Protein AF-A0A7R9KFN2-F1 (afdb_monomer)

Radius of gyration: 35.39 Å; Cα contacts (8 Å, |Δi|>4): 973; chains: 1; bounding box: 80×62×93 Å

Solvent-accessible surface area (backbone atoms only — not comparable to full-atom values): 30933 Å² total; per-residue (Å²): 127,65,51,55,56,97,57,68,88,47,55,75,53,34,50,49,52,53,50,62,34,77,76,45,84,96,72,64,75,67,65,65,87,69,32,46,71,43,54,41,50,51,68,75,54,70,58,98,70,76,54,81,40,29,18,68,81,36,67,52,77,50,79,43,67,68,37,43,29,46,37,42,45,25,64,66,35,55,61,54,30,58,68,52,58,59,82,85,40,66,81,56,63,40,54,55,55,50,58,77,39,63,83,43,91,67,62,83,76,63,94,62,66,61,53,83,56,74,55,42,82,60,74,65,46,69,27,30,51,46,97,87,71,48,78,38,79,62,59,91,82,76,70,68,56,72,41,81,44,90,74,72,84,65,60,72,64,72,67,50,90,67,67,71,80,43,75,53,78,46,61,23,34,31,25,47,60,89,83,43,39,37,30,38,32,36,39,34,42,41,32,40,95,56,33,39,42,35,43,35,38,35,39,34,38,39,68,86,45,37,39,37,39,34,37,30,36,38,40,36,45,70,93,59,49,46,35,44,35,42,38,36,38,25,50,46,45,47,84,78,63,83,68,62,71,74,40,79,74,35,72,76,64,33,59,78,72,45,50,77,76,46,77,49,35,28,37,32,47,50,88,81,58,92,44,81,39,44,47,57,32,48,50,49,50,48,65,34,77,76,45,87,92,71,66,75,64,63,63,87,67,30,48,71,60,53,39,50,48,65,74,56,66,56,100,69,76,54,83,43,63,32,77,85,36,68,51,77,49,79,43,96,90,34,38,34,42,37,43,45,25,62,66,35,54,58,59,28,50,74,50,50,56,80,79,45,67,79,71,57,36,60,58,54,52,58,74,37,64,82,40,89,68,58,82,77,56,95,65,66,55,37,84,61,67,59,44,82,61,74,64,48,58,31,41,54,58,92,93,46,88,50,78,56,94,81,71,83,87,66,65,69,42,80,44,90,73,72,85,63,61,76,64,72,69,50,90,68,67,71,78,44,74,53,79,46,61,22,35,33,25,46,62,88,84,44,39,39,30,38,33,36,39,34,43,40,32,40,95,56,33,39,41,35,43,36,39,34,42,35,37,39,67,89,46,36,39,40,38,33,38,28,36,37,42,36,46,72,92,58,46,45,35,42,36,42,38,38,38,24,49,46,46,47,84,76,61,84,67,62,70,73,41,77,73,36,71,75,64,33,59,79,71,46,49,76,76,45,79,49,36,26,35,34,70,54,83,77,128

pLDDT: mean 79.41, std 16.85, range [36.31, 97.88]

Sequence (539 aa):
SHILQSKCVSPFICDKTKDTVNGLSSEAAVDLDRVCMCCRYEYLLSMPHMPDMTYANNWLIVDHKTGFSLRFNCLDALRVVSKELPRHLKVDAANDWMKSRADSQYTRFTAKPFDWTFTTDYKGSVVSVADDGTHVAIDGSAGVEFAPTDQRIDIERLKRKDEILYYDDVDLFEDELADHGVAKCSVKIRVMKQSFFILMRFFLRIDNVLVRMNDTRLYHEVGTDFILREYTNREAFVKDLHIPAPVLIDPVQLANHLPLQQTICHKLSFKSSKCVSPFICDKTKDTVNGLSSEAAVDLDRVCMCCRYEYLLSMPHMPDMTYANNWLIVDHKTGFSLRFNCLDALRVVSKELPRHLKVDAADDWMKSRADSQYTRFTAKPFDWTFTTDYKGSAVSVADGTDVATDGSAGVEFAPTDERINIERLKRKDDILFYDDVDLFEDELADHGVAKCSVKIRVMKQSFFILMRFFLRIDNVLVRMNDTRLYHEVGTDFILREYTNREAFVKDLHIPAPVLIDPVQLANHLPLQQTICHKLSFKSV

Organism: NCBI:txid1979941

Structure (mmCIF, N/CA/C/O backbone):
data_AF-A0A7R9KFN2-F1
#
_entry.id   AF-A0A7R9KFN2-F1
#
loop_
_atom_site.group_PDB
_atom_site.id
_atom_site.type_symbol
_atom_site.label_atom_id
_atom_site.label_alt_id
_atom_site.label_comp_id
_atom_site.label_asym_id
_atom_site.label_entity_id
_atom_site.label_seq_id
_atom_site.pdbx_PDB_ins_code
_atom_site.Cartn_x
_atom_site.Cartn_y
_atom_site.Cartn_z
_atom_site.occupancy
_atom_site.B_iso_or_equiv
_atom_site.auth_seq_id
_atom_site.auth_comp_id
_atom_site.auth_asym_id
_atom_site.auth_atom_id
_atom_site.pdbx_PDB_model_num
ATOM 1 N N . SER A 1 1 ? 6.508 21.137 -27.624 1.00 49.97 1 SER A N 1
ATOM 2 C CA . SER A 1 1 ? 7.289 20.103 -28.330 1.00 49.97 1 SER A CA 1
ATOM 3 C C . SER A 1 1 ? 7.790 19.112 -27.299 1.00 49.97 1 SER A C 1
ATOM 5 O O . SER A 1 1 ? 8.438 19.560 -26.362 1.00 49.97 1 SER A O 1
ATOM 7 N N . HIS A 1 2 ? 7.459 17.823 -27.424 1.00 65.19 2 HIS A N 1
ATOM 8 C CA . HIS A 1 2 ? 8.008 16.755 -26.565 1.00 65.19 2 HIS A CA 1
ATOM 9 C C . HIS A 1 2 ? 9.423 16.334 -26.992 1.00 65.19 2 HIS A C 1
ATOM 11 O O . HIS A 1 2 ? 10.168 15.775 -26.191 1.00 65.19 2 HIS A O 1
ATOM 17 N N . ILE A 1 3 ? 9.795 16.649 -28.236 1.00 81.38 3 ILE A N 1
ATOM 18 C CA . ILE A 1 3 ? 11.121 16.413 -28.800 1.00 81.38 3 ILE A CA 1
ATOM 19 C C . ILE A 1 3 ? 12.060 17.538 -28.351 1.00 81.38 3 ILE A C 1
ATOM 21 O O . ILE A 1 3 ? 11.700 18.724 -28.407 1.00 81.38 3 ILE A O 1
ATOM 25 N N . LEU A 1 4 ? 13.249 17.144 -27.895 1.00 82.12 4 LEU A N 1
ATOM 26 C CA . LEU A 1 4 ? 14.348 18.009 -27.493 1.00 82.12 4 LEU A CA 1
ATOM 27 C C . LEU A 1 4 ? 14.722 18.933 -28.652 1.00 82.12 4 LEU A C 1
ATOM 29 O O . LEU A 1 4 ? 14.902 18.497 -29.786 1.00 82.12 4 LEU A O 1
ATOM 33 N N . GLN A 1 5 ? 14.839 20.225 -28.369 1.00 78.00 5 GLN A N 1
ATOM 34 C CA . GLN A 1 5 ? 15.253 21.181 -29.388 1.00 78.00 5 GLN A CA 1
ATOM 35 C C . GLN A 1 5 ? 16.730 20.978 -29.727 1.00 78.00 5 GLN A C 1
ATOM 37 O O . GLN A 1 5 ? 17.546 20.784 -28.833 1.00 78.00 5 GLN A O 1
ATOM 42 N N . SER A 1 6 ? 17.074 21.093 -31.010 1.00 73.19 6 SER A N 1
ATOM 43 C CA . SER A 1 6 ? 18.447 20.952 -31.513 1.00 73.19 6 SER A CA 1
ATOM 44 C C . SER A 1 6 ? 19.359 22.142 -31.193 1.00 73.19 6 SER A C 1
ATOM 46 O O . SER A 1 6 ? 20.541 22.123 -31.527 1.00 73.19 6 SER A O 1
ATOM 48 N N . LYS A 1 7 ? 18.814 23.208 -30.594 1.00 79.25 7 LYS A N 1
ATOM 49 C CA . LYS A 1 7 ? 19.544 24.424 -30.229 1.00 79.25 7 LYS A CA 1
ATOM 50 C C . LYS A 1 7 ? 19.158 24.878 -28.829 1.00 79.25 7 LYS A C 1
ATOM 52 O O . LYS A 1 7 ? 18.022 24.703 -28.389 1.00 79.25 7 LYS A O 1
ATOM 57 N N . CYS A 1 8 ? 20.108 25.523 -28.157 1.00 78.94 8 CYS A N 1
ATOM 58 C CA . CYS A 1 8 ? 19.875 26.162 -26.872 1.00 78.94 8 CYS A CA 1
ATOM 59 C C . CYS A 1 8 ? 18.814 27.269 -26.985 1.00 78.94 8 CYS A C 1
ATOM 61 O O . CYS A 1 8 ? 18.911 28.155 -27.833 1.00 78.94 8 CYS A O 1
ATOM 63 N N . VAL A 1 9 ? 17.821 27.229 -26.094 1.00 80.00 9 VAL A N 1
ATOM 64 C CA . VAL A 1 9 ? 16.703 28.194 -26.055 1.00 80.00 9 VAL A CA 1
ATOM 65 C C . VAL A 1 9 ? 17.076 29.464 -25.292 1.00 80.00 9 VAL A C 1
ATOM 67 O O . VAL A 1 9 ? 16.511 30.529 -25.521 1.00 80.00 9 VAL A O 1
ATOM 70 N N . SER A 1 10 ? 18.052 29.364 -24.389 1.00 80.62 10 SER A N 1
ATOM 71 C CA . SER A 1 10 ? 18.522 30.463 -23.545 1.00 80.62 10 SER A CA 1
ATOM 72 C C . SER A 1 10 ? 20.058 30.545 -23.518 1.00 80.62 10 SER A C 1
ATOM 74 O O . SER A 1 10 ? 20.652 30.371 -22.450 1.00 80.62 10 SER A O 1
ATOM 76 N N . PRO A 1 11 ? 20.723 30.835 -24.661 1.00 77.81 11 PRO A N 1
ATOM 77 C CA . PRO A 1 11 ? 22.186 30.792 -24.769 1.00 77.81 11 PRO A CA 1
ATOM 78 C C . PRO A 1 11 ? 22.877 31.660 -23.718 1.00 77.81 11 PRO A C 1
ATOM 80 O O . PRO A 1 11 ? 23.725 31.184 -22.984 1.00 77.81 11 PRO A O 1
ATOM 83 N N . PHE A 1 12 ? 22.405 32.893 -23.518 1.00 74.38 12 PHE A N 1
ATOM 84 C CA . PHE A 1 12 ? 22.990 33.818 -22.544 1.00 74.38 12 PHE A CA 1
ATOM 85 C C . PHE A 1 12 ? 22.954 33.315 -21.093 1.00 74.38 12 PHE A C 1
ATOM 87 O O . PHE A 1 12 ? 23.868 33.601 -20.326 1.00 74.38 12 PHE A O 1
ATOM 94 N N . ILE A 1 13 ? 21.897 32.596 -20.701 1.00 76.19 13 ILE A N 1
ATOM 95 C CA . ILE A 1 13 ? 21.780 32.030 -19.350 1.00 76.19 13 ILE A CA 1
ATOM 96 C C . ILE A 1 13 ? 22.647 30.776 -19.267 1.00 76.19 13 ILE A C 1
ATOM 98 O O . ILE A 1 13 ? 23.464 30.659 -18.361 1.00 76.19 13 ILE A O 1
ATOM 102 N N . CYS A 1 14 ? 22.522 29.879 -20.247 1.00 78.19 14 CYS A N 1
ATOM 103 C CA . CYS A 1 14 ? 23.251 28.616 -20.267 1.00 78.19 14 CYS A CA 1
ATOM 104 C C . CYS A 1 14 ? 24.770 28.816 -20.329 1.00 78.19 14 CYS A C 1
ATOM 106 O O . CYS A 1 14 ? 25.493 28.135 -19.608 1.00 78.19 14 CYS A O 1
ATOM 108 N N . ASP A 1 15 ? 25.247 29.753 -21.146 1.00 75.44 15 ASP A N 1
ATOM 109 C CA . ASP A 1 15 ? 26.670 30.057 -21.301 1.00 75.44 15 ASP A CA 1
ATOM 110 C C . ASP A 1 15 ? 27.214 30.721 -20.036 1.00 75.44 15 ASP A C 1
ATOM 112 O O . ASP A 1 15 ? 28.217 30.267 -19.498 1.00 75.44 15 ASP A O 1
ATOM 116 N N . LYS A 1 16 ? 26.489 31.683 -19.446 1.00 67.88 16 LYS A N 1
ATOM 117 C CA . LYS A 1 16 ? 26.882 32.283 -18.160 1.00 67.88 16 LYS A CA 1
ATOM 118 C C . LYS A 1 16 ? 26.967 31.270 -17.026 1.00 67.88 16 LYS A C 1
ATOM 120 O O . LYS A 1 16 ? 27.895 31.358 -16.225 1.00 67.88 16 LYS A O 1
ATOM 125 N N . THR A 1 17 ? 26.019 30.336 -16.938 1.00 66.50 17 THR A N 1
ATOM 126 C CA . THR A 1 17 ? 26.012 29.273 -15.920 1.00 66.50 17 THR A CA 1
ATOM 127 C C . THR A 1 17 ? 27.157 28.276 -16.134 1.00 66.50 17 THR A C 1
ATOM 129 O O . THR A 1 17 ? 27.712 27.773 -15.162 1.00 66.50 17 THR A O 1
ATOM 132 N N . LYS A 1 18 ? 27.563 28.028 -17.388 1.00 64.50 18 LYS A N 1
ATOM 133 C CA . LYS A 1 18 ? 28.763 27.237 -17.716 1.00 64.50 18 LYS A CA 1
ATOM 134 C C . LYS A 1 18 ? 30.061 28.003 -17.401 1.00 64.50 18 LYS A C 1
ATOM 136 O O . LYS A 1 18 ? 30.989 27.425 -16.842 1.00 64.50 18 LYS A O 1
ATOM 141 N N . ASP A 1 19 ? 30.114 29.305 -17.683 1.00 59.59 19 ASP A N 1
ATOM 142 C CA . ASP A 1 19 ? 31.293 30.161 -17.476 1.00 59.59 19 ASP A CA 1
ATOM 143 C C . A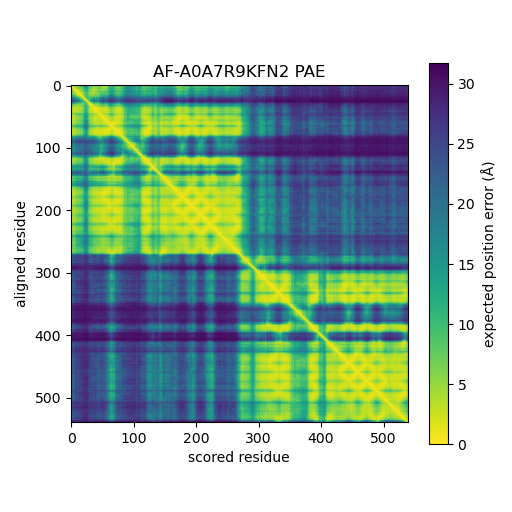SP A 1 19 ? 31.580 30.452 -15.998 1.00 59.59 19 ASP A C 1
ATOM 145 O O . ASP A 1 19 ? 32.742 30.560 -15.605 1.00 59.59 19 ASP A O 1
ATOM 149 N N . THR A 1 20 ? 30.545 30.528 -15.150 1.00 55.44 20 THR A N 1
ATOM 150 C CA . THR A 1 20 ? 30.732 30.705 -13.695 1.00 55.44 20 THR A CA 1
ATOM 151 C C . THR A 1 20 ? 31.477 29.529 -13.061 1.00 55.44 20 THR A C 1
ATOM 153 O O . THR A 1 20 ? 32.167 29.718 -12.065 1.00 55.44 20 THR A O 1
ATOM 156 N N . VAL A 1 21 ? 31.385 28.339 -13.658 1.00 51.81 21 VAL A N 1
ATOM 157 C CA . VAL A 1 21 ? 32.096 27.133 -13.216 1.00 51.81 21 VAL A CA 1
ATOM 158 C C . VAL A 1 21 ? 33.539 27.102 -13.722 1.00 51.81 21 VAL A C 1
ATOM 160 O O . VAL A 1 21 ? 34.436 26.728 -12.975 1.00 51.81 21 VAL A O 1
ATOM 163 N N . ASN A 1 22 ? 33.795 27.566 -14.949 1.00 49.88 22 ASN A N 1
ATOM 164 C CA . ASN A 1 22 ? 35.145 27.590 -15.529 1.00 49.88 22 ASN A CA 1
ATOM 165 C C . ASN A 1 22 ? 36.098 28.603 -14.854 1.00 49.88 22 ASN A C 1
ATOM 167 O O . ASN A 1 22 ? 37.310 28.517 -15.044 1.00 49.88 22 ASN A O 1
ATOM 171 N N . GLY A 1 23 ? 35.571 29.560 -14.078 1.00 49.50 23 GLY A N 1
ATOM 172 C CA . GLY A 1 23 ? 36.345 30.570 -13.341 1.00 49.50 23 GLY A CA 1
ATOM 173 C C . GLY A 1 23 ? 36.667 30.231 -11.876 1.00 49.50 23 GLY A C 1
ATOM 174 O O . GLY A 1 23 ? 37.368 31.005 -11.225 1.00 49.50 23 GLY A O 1
ATOM 175 N N . LEU A 1 24 ? 36.170 29.108 -11.345 1.00 46.00 24 LEU A N 1
ATOM 176 C CA . LEU A 1 24 ? 36.384 28.653 -9.964 1.00 46.00 24 LEU A CA 1
ATOM 177 C C . LEU A 1 24 ? 37.104 27.294 -9.972 1.00 46.00 24 LEU A C 1
ATOM 179 O O . LEU A 1 24 ? 36.883 26.464 -10.848 1.00 46.00 24 LEU A O 1
ATOM 183 N N . SER A 1 25 ? 38.004 27.068 -9.012 1.00 39.78 25 SER A N 1
ATOM 184 C CA . SER A 1 25 ? 38.814 25.847 -8.905 1.00 39.78 25 SER A CA 1
ATOM 185 C C . SER A 1 25 ? 37.958 24.569 -8.912 1.00 39.78 25 SER A C 1
ATOM 187 O O . SER A 1 25 ? 37.196 24.345 -7.979 1.00 39.78 25 SER A O 1
ATOM 189 N N . SER A 1 26 ? 38.102 23.776 -9.979 1.00 41.28 26 SER A N 1
ATOM 190 C CA . SER A 1 26 ? 37.870 22.330 -10.203 1.00 41.28 26 SER A CA 1
ATOM 191 C C . SER A 1 26 ? 36.763 21.514 -9.497 1.00 41.28 26 SER A C 1
ATOM 193 O O . SER A 1 26 ? 36.702 20.320 -9.769 1.00 41.28 26 SER A O 1
ATOM 195 N N . GLU A 1 27 ? 35.866 22.061 -8.673 1.00 42.09 27 GLU A N 1
ATOM 196 C CA . GLU A 1 27 ? 34.834 21.253 -7.979 1.00 42.09 27 GLU A CA 1
ATOM 197 C C . GLU A 1 27 ? 33.417 21.861 -7.945 1.00 42.09 27 GLU A C 1
ATOM 199 O O . GLU A 1 27 ? 32.504 21.258 -7.384 1.00 42.09 27 GLU A O 1
ATOM 204 N N . ALA A 1 28 ? 33.163 23.010 -8.581 1.00 46.84 28 ALA A N 1
ATOM 205 C CA . ALA A 1 28 ? 31.797 23.534 -8.684 1.00 46.84 28 ALA A CA 1
ATOM 206 C C . ALA A 1 28 ? 31.011 22.797 -9.790 1.00 46.84 28 ALA A C 1
ATOM 208 O O . ALA A 1 28 ? 31.261 23.000 -10.974 1.00 46.84 28 ALA A O 1
ATOM 209 N N . ALA A 1 29 ? 30.056 21.935 -9.429 1.00 59.12 29 ALA A N 1
ATOM 210 C CA . ALA A 1 29 ? 29.135 21.336 -10.397 1.00 59.12 29 ALA A CA 1
ATOM 211 C C . ALA A 1 29 ? 28.257 22.426 -11.045 1.00 59.12 29 ALA A C 1
ATOM 213 O O . ALA A 1 29 ? 27.768 23.323 -10.358 1.00 59.12 29 ALA A O 1
ATOM 214 N N . VAL A 1 30 ? 28.048 22.356 -12.366 1.00 64.25 30 VAL A N 1
ATOM 215 C CA . VAL A 1 30 ? 27.113 23.249 -13.077 1.00 64.25 30 VAL A CA 1
ATOM 216 C C . VAL A 1 30 ? 25.728 23.128 -12.439 1.00 64.25 30 VAL A C 1
ATOM 218 O O . VAL A 1 30 ? 25.229 22.018 -12.271 1.00 64.25 30 VAL A O 1
ATOM 221 N N . ASP A 1 31 ? 25.097 24.261 -12.116 1.00 68.88 31 ASP A N 1
ATOM 222 C CA . ASP A 1 31 ? 23.702 24.299 -11.666 1.00 68.88 31 ASP A CA 1
ATOM 223 C C . ASP A 1 31 ? 22.784 23.907 -12.838 1.00 68.88 31 ASP A C 1
ATOM 225 O O . ASP A 1 31 ? 22.429 24.720 -13.700 1.00 68.88 31 ASP A O 1
ATOM 229 N N . LEU A 1 32 ? 22.457 22.613 -12.898 1.00 69.44 32 LEU A N 1
ATOM 230 C CA . LEU A 1 32 ? 21.697 21.996 -13.985 1.00 69.44 32 LEU A CA 1
ATOM 231 C C . LEU A 1 32 ? 20.231 22.442 -14.035 1.00 69.44 32 LEU A C 1
ATOM 233 O O . LEU A 1 32 ? 19.556 22.156 -15.028 1.00 69.44 32 LEU A O 1
ATOM 237 N N . ASP A 1 33 ? 19.746 23.137 -13.008 1.00 71.25 33 ASP A N 1
ATOM 238 C CA . ASP A 1 33 ? 18.377 23.649 -12.954 1.00 71.25 33 ASP A CA 1
ATOM 239 C C . ASP A 1 33 ? 18.262 25.045 -13.582 1.00 71.25 33 ASP A C 1
ATOM 241 O O . ASP A 1 33 ? 17.165 25.504 -13.902 1.00 71.25 33 ASP A O 1
ATOM 245 N N . ARG A 1 34 ? 19.398 25.703 -13.855 1.00 75.69 34 ARG A N 1
ATOM 246 C CA . ARG A 1 34 ? 19.459 26.998 -14.556 1.00 75.69 34 ARG A CA 1
ATOM 247 C C . ARG A 1 34 ? 19.742 26.894 -16.051 1.00 75.69 34 ARG A C 1
ATOM 249 O O . ARG A 1 34 ? 19.646 27.898 -16.758 1.00 75.69 34 ARG A O 1
ATOM 256 N N . VAL A 1 35 ? 20.086 25.710 -16.550 1.00 81.06 35 VAL A N 1
ATOM 257 C CA . VAL A 1 35 ? 20.349 25.477 -17.978 1.00 81.06 35 VAL A CA 1
ATOM 258 C C . VAL A 1 35 ? 19.126 24.876 -18.669 1.00 81.06 35 VAL A C 1
ATOM 260 O O . VAL A 1 35 ? 18.357 24.120 -18.080 1.00 81.06 35 VAL A O 1
ATOM 263 N N . CYS A 1 36 ? 18.934 25.189 -19.951 1.00 84.38 36 CYS A N 1
ATOM 264 C CA . CYS A 1 36 ? 17.860 24.578 -20.731 1.00 84.38 36 CYS A CA 1
ATOM 265 C C . CYS A 1 36 ? 18.096 23.069 -20.938 1.00 84.38 36 CYS A C 1
ATOM 267 O O . CYS A 1 36 ? 19.230 22.587 -20.879 1.00 84.38 36 CYS A O 1
ATOM 269 N N . MET A 1 37 ? 17.030 22.329 -21.263 1.00 83.25 37 MET A N 1
ATOM 270 C CA . MET A 1 37 ? 17.082 20.871 -21.459 1.00 83.25 37 MET A CA 1
ATOM 271 C C . MET A 1 37 ? 18.119 20.423 -22.501 1.00 83.25 37 MET A C 1
ATOM 273 O O . MET A 1 37 ? 18.792 19.421 -22.277 1.00 83.25 37 MET A O 1
ATOM 277 N N . CYS A 1 38 ? 18.294 21.175 -23.597 1.00 84.00 38 CYS A N 1
ATOM 278 C CA . CYS A 1 38 ? 19.306 20.886 -24.626 1.00 84.00 38 CYS A CA 1
ATOM 279 C C . CYS A 1 38 ? 20.714 20.888 -24.018 1.00 84.00 38 CYS A C 1
ATOM 281 O O . CYS A 1 38 ? 21.416 19.879 -24.053 1.00 84.00 38 CYS A O 1
ATOM 283 N N . CYS A 1 39 ? 21.088 21.986 -23.355 1.00 82.38 39 CYS A N 1
ATOM 284 C CA . CYS A 1 39 ? 22.397 22.113 -22.719 1.00 82.38 39 CYS A CA 1
ATOM 285 C C . CYS A 1 39 ? 22.586 21.144 -21.546 1.00 82.38 39 CYS A C 1
ATOM 287 O O . CYS A 1 39 ? 23.706 20.689 -21.322 1.00 82.38 39 CYS A O 1
ATOM 289 N N . ARG A 1 40 ? 21.514 20.807 -20.816 1.00 84.50 40 ARG A N 1
ATOM 290 C CA . ARG A 1 40 ? 21.543 19.787 -19.758 1.00 84.50 40 ARG A CA 1
ATOM 291 C C . ARG A 1 40 ? 21.920 18.419 -20.325 1.00 84.50 40 ARG A C 1
ATOM 293 O O . ARG A 1 40 ? 22.797 17.761 -19.775 1.00 84.50 40 ARG A O 1
ATOM 300 N N . TYR A 1 41 ? 21.288 18.004 -21.423 1.00 86.44 41 TYR A N 1
ATOM 301 C CA . TYR A 1 41 ? 21.585 16.733 -22.088 1.00 86.44 41 TYR A CA 1
ATOM 302 C C . TYR A 1 41 ? 23.001 16.718 -22.679 1.00 86.44 41 TYR A C 1
ATOM 304 O O . TYR A 1 41 ? 23.737 15.761 -22.450 1.00 86.44 41 TYR A O 1
ATOM 312 N N . GLU A 1 42 ? 23.412 17.782 -23.376 1.00 82.56 42 GLU A N 1
ATOM 313 C CA . GLU A 1 42 ? 24.776 17.920 -23.915 1.00 82.56 42 GLU A CA 1
ATOM 314 C C . GLU A 1 42 ? 25.839 17.769 -22.821 1.00 82.56 42 GLU A C 1
ATOM 316 O O . GLU A 1 42 ? 26.779 16.985 -22.967 1.00 82.56 42 GLU A O 1
ATOM 321 N N . TYR A 1 43 ? 25.657 18.480 -21.704 1.00 81.25 43 TYR A N 1
ATOM 322 C CA . TYR A 1 43 ? 26.585 18.456 -20.578 1.00 81.25 43 TYR A CA 1
ATOM 323 C C . TYR A 1 43 ? 26.647 17.071 -19.917 1.00 81.25 43 TYR A C 1
ATOM 325 O O . TYR A 1 43 ? 27.731 16.524 -19.722 1.00 81.25 43 TYR A O 1
ATOM 333 N N . LEU A 1 44 ? 25.489 16.471 -19.615 1.00 82.88 44 LEU A N 1
ATOM 334 C CA . LEU A 1 44 ? 25.415 15.207 -18.876 1.00 82.88 44 LEU A CA 1
ATOM 335 C C . LEU A 1 44 ? 25.840 13.981 -19.689 1.00 82.88 44 LEU A C 1
ATOM 337 O O . LEU A 1 44 ? 26.359 13.024 -19.115 1.00 82.88 44 LEU A O 1
ATOM 341 N N . LEU A 1 45 ? 25.584 13.967 -20.998 1.00 82.94 45 LEU A N 1
ATOM 342 C CA . LEU A 1 45 ? 25.811 12.780 -21.827 1.00 82.94 45 LEU A CA 1
ATOM 343 C C . LEU A 1 45 ? 27.187 12.799 -22.500 1.00 82.94 45 LEU A C 1
ATOM 345 O O . LEU A 1 45 ? 27.794 11.735 -22.670 1.00 82.94 45 LEU A O 1
ATOM 349 N N . SER A 1 46 ? 27.715 13.990 -22.823 1.00 76.50 46 SER A N 1
ATOM 350 C CA . SER A 1 46 ? 28.992 14.155 -23.536 1.00 76.50 46 SER A CA 1
ATOM 351 C C . SER A 1 46 ? 29.076 13.288 -24.808 1.00 76.50 46 SER A C 1
ATOM 353 O O . SER A 1 46 ? 30.105 12.664 -25.080 1.00 76.50 46 SER A O 1
ATOM 355 N N . MET A 1 47 ? 27.968 13.186 -25.548 1.00 75.69 47 MET A N 1
ATOM 356 C CA . MET A 1 47 ? 27.879 12.467 -26.826 1.00 75.69 47 MET A CA 1
ATOM 357 C C . MET A 1 47 ? 28.118 13.425 -28.003 1.00 75.69 47 MET A C 1
ATOM 359 O O . MET A 1 47 ? 27.833 14.614 -27.864 1.00 75.69 47 MET A O 1
ATOM 363 N N . PRO A 1 48 ? 28.608 12.941 -29.164 1.00 73.56 48 PRO A N 1
ATOM 364 C CA . PRO A 1 48 ? 28.839 13.792 -30.335 1.00 73.56 48 PRO A CA 1
ATOM 365 C C . PRO A 1 48 ? 27.570 14.471 -30.865 1.00 73.56 48 PRO A C 1
ATOM 367 O O . PRO A 1 48 ? 27.624 15.611 -31.314 1.00 73.56 48 PRO A O 1
ATOM 370 N N . HIS A 1 49 ? 26.437 13.769 -30.810 1.00 76.81 49 HIS A N 1
ATOM 371 C CA . HIS A 1 49 ? 25.108 14.295 -31.107 1.00 76.81 49 HIS A CA 1
ATOM 372 C C . HIS A 1 49 ? 24.045 13.481 -30.352 1.00 76.81 49 HIS A C 1
ATOM 374 O O . HIS A 1 49 ? 24.346 12.436 -29.767 1.00 76.81 49 HIS A O 1
ATOM 380 N N . MET A 1 50 ? 22.811 13.982 -30.358 1.00 85.19 50 MET A N 1
ATOM 381 C CA . MET A 1 50 ? 21.636 13.303 -29.807 1.00 85.19 50 MET A CA 1
ATOM 382 C C . MET A 1 50 ? 20.885 12.548 -30.913 1.00 85.19 50 MET A C 1
ATOM 384 O O . MET A 1 50 ? 21.032 12.932 -32.077 1.00 85.19 50 MET A O 1
ATOM 388 N N . PRO A 1 51 ? 20.069 11.536 -30.563 1.00 89.81 51 PRO A N 1
ATOM 389 C CA . PRO A 1 51 ? 19.094 10.959 -31.484 1.00 89.81 51 PRO A CA 1
ATOM 390 C C . PRO A 1 51 ? 18.196 12.026 -32.120 1.00 89.81 51 PRO A C 1
ATOM 392 O O . PRO A 1 51 ? 17.793 12.966 -31.420 1.00 89.81 51 PRO A O 1
ATOM 395 N N . ASP A 1 52 ? 17.838 11.850 -33.394 1.00 87.69 52 ASP A N 1
ATOM 396 C CA . ASP A 1 52 ? 16.970 12.770 -34.153 1.00 87.69 52 ASP A CA 1
ATOM 397 C C . ASP A 1 52 ? 15.701 13.164 -33.377 1.00 87.69 52 ASP A C 1
ATOM 399 O O . ASP A 1 52 ? 15.338 14.340 -33.271 1.00 87.69 52 ASP A O 1
ATOM 403 N N . MET A 1 53 ? 15.050 12.176 -32.764 1.00 92.38 53 MET A N 1
ATOM 404 C CA . MET A 1 53 ? 13.857 12.333 -31.942 1.00 92.38 53 MET A CA 1
ATOM 405 C C . MET A 1 53 ? 14.175 11.965 -30.494 1.00 92.38 53 MET A C 1
ATOM 407 O O . MET A 1 53 ? 13.923 10.857 -30.030 1.00 92.38 53 MET A O 1
ATOM 411 N N . THR A 1 54 ? 14.727 12.917 -29.746 1.00 92.06 54 THR A N 1
ATOM 412 C CA . THR A 1 54 ? 15.010 12.746 -28.313 1.00 92.06 54 THR A CA 1
ATOM 413 C C . THR A 1 54 ? 13.840 13.251 -27.466 1.00 92.06 54 THR A C 1
ATOM 415 O O . THR A 1 54 ? 13.624 14.459 -27.374 1.00 92.06 54 THR A O 1
ATOM 418 N N . TYR A 1 55 ? 13.091 12.372 -26.797 1.00 92.56 55 TYR A N 1
ATOM 419 C CA . TYR A 1 55 ? 11.924 12.763 -25.996 1.00 92.56 55 TYR A CA 1
ATOM 420 C C . TYR A 1 55 ? 12.313 13.092 -24.551 1.00 92.56 55 TYR A C 1
ATOM 422 O O . TYR A 1 55 ? 12.050 12.347 -23.607 1.00 92.56 55 TYR A O 1
ATOM 430 N N . ALA A 1 56 ? 12.968 14.237 -24.364 1.00 86.12 56 ALA A N 1
ATOM 431 C CA . ALA A 1 56 ? 13.663 14.552 -23.116 1.00 86.12 56 ALA A CA 1
ATOM 432 C C . ALA A 1 56 ? 12.773 14.648 -21.861 1.00 86.12 56 ALA A C 1
ATOM 434 O O . ALA A 1 56 ? 13.275 14.478 -20.748 1.00 86.12 56 ALA A O 1
ATOM 435 N N . ASN A 1 57 ? 11.478 14.920 -22.046 1.00 86.56 57 ASN A N 1
ATOM 436 C CA . ASN A 1 57 ? 10.483 15.043 -20.977 1.00 86.56 57 ASN A CA 1
ATOM 437 C C . ASN A 1 57 ? 9.595 13.800 -20.829 1.00 86.56 57 ASN A C 1
ATOM 439 O O . ASN A 1 57 ? 8.691 13.815 -19.998 1.00 86.56 57 ASN A O 1
ATOM 443 N N . ASN A 1 58 ? 9.823 12.749 -21.618 1.00 91.75 58 ASN A N 1
ATOM 444 C CA . ASN A 1 58 ? 9.042 11.525 -21.517 1.00 91.75 58 ASN A CA 1
ATOM 445 C C . ASN A 1 58 ? 9.583 10.638 -20.394 1.00 91.75 58 ASN A C 1
ATOM 447 O O . ASN A 1 58 ? 10.794 10.426 -20.254 1.00 91.75 58 ASN A O 1
ATOM 451 N N . TRP A 1 59 ? 8.663 10.115 -19.589 1.00 91.50 59 TRP A N 1
ATOM 452 C CA . TRP A 1 59 ? 8.966 9.185 -18.516 1.00 91.50 59 TRP A CA 1
ATOM 453 C C . TRP A 1 59 ? 7.784 8.263 -18.238 1.00 91.50 59 TRP A C 1
ATOM 455 O O . TRP A 1 59 ? 6.631 8.665 -18.344 1.00 91.50 59 TRP A O 1
ATOM 465 N N . LEU A 1 60 ? 8.100 7.037 -17.831 1.00 94.81 60 LEU A N 1
ATOM 466 C CA . LEU A 1 60 ? 7.173 6.140 -17.152 1.00 94.81 60 LEU A CA 1
ATOM 467 C C . LEU A 1 60 ? 7.667 5.980 -15.715 1.00 94.81 60 LEU A C 1
ATOM 469 O O . LEU A 1 60 ? 8.827 5.615 -15.503 1.00 94.81 60 LEU A O 1
ATOM 473 N N . ILE A 1 61 ? 6.799 6.260 -14.745 1.00 92.81 61 ILE A N 1
ATOM 474 C CA . ILE A 1 61 ? 7.096 6.121 -13.318 1.00 92.81 61 ILE A CA 1
ATOM 475 C C . ILE A 1 61 ? 6.043 5.219 -12.674 1.00 92.81 61 ILE A C 1
ATOM 477 O O . ILE A 1 61 ? 4.850 5.366 -12.928 1.00 92.81 61 ILE A O 1
ATOM 481 N N . VAL A 1 62 ? 6.502 4.275 -11.855 1.00 92.38 62 VAL A N 1
ATOM 482 C CA . VAL A 1 62 ? 5.660 3.434 -11.000 1.00 92.38 62 VAL A CA 1
ATOM 483 C C . VAL A 1 62 ? 6.094 3.642 -9.559 1.00 92.38 62 VAL A C 1
ATOM 485 O O . VAL A 1 62 ? 7.162 3.173 -9.165 1.00 92.38 62 VAL A O 1
ATOM 488 N N . ASP A 1 63 ? 5.255 4.335 -8.794 1.00 88.25 63 ASP A N 1
ATOM 489 C CA . ASP A 1 63 ? 5.497 4.648 -7.388 1.00 88.25 63 ASP A CA 1
ATOM 490 C C . ASP A 1 63 ? 4.956 3.555 -6.476 1.00 88.25 63 ASP A C 1
ATOM 492 O O . ASP A 1 63 ? 3.796 3.143 -6.575 1.00 88.25 63 ASP A O 1
ATOM 496 N N . HIS A 1 64 ? 5.791 3.104 -5.545 1.00 84.75 64 HIS A N 1
ATOM 497 C CA . HIS A 1 64 ? 5.387 2.185 -4.499 1.00 84.75 64 HIS A CA 1
ATOM 498 C C . HIS A 1 64 ? 5.175 2.930 -3.180 1.00 84.75 64 HIS A C 1
ATOM 500 O O . HIS A 1 64 ? 5.959 3.796 -2.794 1.00 84.75 64 HIS A O 1
ATOM 506 N N . LYS A 1 65 ? 4.145 2.539 -2.420 1.00 74.56 65 LYS A N 1
ATOM 507 C CA . LYS A 1 65 ? 3.783 3.180 -1.139 1.00 74.56 65 LYS A CA 1
ATOM 508 C C . LYS A 1 65 ? 4.872 3.098 -0.066 1.00 74.56 65 LYS A C 1
ATOM 510 O O . LYS A 1 65 ? 4.823 3.832 0.916 1.00 74.56 65 LYS A O 1
ATOM 515 N N . THR A 1 66 ? 5.850 2.209 -0.235 1.00 70.00 66 THR A N 1
ATOM 516 C CA . THR A 1 66 ? 7.011 2.123 0.662 1.00 70.00 66 THR A CA 1
ATOM 517 C C . THR A 1 66 ? 8.068 3.194 0.383 1.00 70.00 66 THR A C 1
ATOM 519 O O . THR A 1 66 ? 9.049 3.241 1.113 1.00 70.00 66 THR A O 1
ATOM 522 N N . GLY A 1 67 ? 7.893 4.036 -0.644 1.00 73.00 67 GLY A N 1
ATOM 523 C CA . GLY A 1 67 ? 8.772 5.173 -0.932 1.00 73.00 67 GLY A CA 1
ATOM 524 C C . GLY A 1 67 ? 9.840 4.930 -2.002 1.00 73.00 67 GLY A C 1
ATOM 525 O O . GLY A 1 67 ? 10.715 5.774 -2.164 1.00 73.00 67 GLY A O 1
ATOM 526 N N . PHE A 1 68 ? 9.792 3.816 -2.742 1.00 84.56 68 PHE A N 1
ATOM 527 C CA . PHE A 1 68 ? 10.619 3.635 -3.944 1.00 84.56 68 PHE A CA 1
ATOM 528 C C . PHE A 1 68 ? 9.777 3.797 -5.210 1.00 84.56 68 PHE A C 1
ATOM 530 O O . PHE A 1 68 ? 8.581 3.501 -5.204 1.00 84.56 68 PHE A O 1
ATOM 537 N N . SER A 1 69 ? 10.426 4.170 -6.309 1.00 88.31 69 SER A N 1
ATOM 538 C CA . SER A 1 69 ? 9.811 4.220 -7.633 1.00 88.31 69 SER A CA 1
ATOM 539 C C . SER A 1 69 ? 10.668 3.530 -8.678 1.00 88.31 69 SER A C 1
ATOM 541 O O . SER A 1 69 ? 11.897 3.646 -8.684 1.00 88.31 69 SER A O 1
ATOM 543 N N . LEU A 1 70 ? 10.006 2.858 -9.616 1.00 91.81 70 LEU A N 1
ATOM 544 C CA . LEU A 1 70 ? 10.613 2.430 -10.870 1.00 91.81 70 LEU A CA 1
ATOM 545 C C . LEU A 1 70 ? 10.443 3.547 -11.892 1.00 91.81 70 LEU A C 1
ATOM 547 O O . LEU A 1 70 ? 9.318 3.938 -12.190 1.00 91.81 70 LEU A O 1
ATOM 551 N N . ARG A 1 71 ? 11.543 4.044 -12.449 1.00 92.62 71 ARG A N 1
ATOM 552 C CA . ARG A 1 71 ? 11.547 5.142 -13.413 1.00 92.62 71 ARG A CA 1
ATOM 553 C C . ARG A 1 71 ? 12.233 4.720 -14.703 1.00 92.62 71 ARG A C 1
ATOM 555 O O . ARG A 1 71 ? 13.347 4.211 -14.677 1.00 92.62 71 ARG A O 1
ATOM 562 N N . PHE A 1 72 ? 11.596 5.014 -15.830 1.00 94.81 72 PHE A N 1
ATOM 563 C CA . PHE A 1 72 ? 12.161 4.890 -17.171 1.00 94.81 72 PHE A CA 1
ATOM 564 C C . PHE A 1 72 ? 12.141 6.266 -17.820 1.00 94.81 72 PHE A C 1
ATOM 566 O O . PHE A 1 72 ? 11.082 6.882 -17.906 1.00 94.81 72 PHE A O 1
ATOM 573 N N . ASN A 1 73 ? 13.297 6.775 -18.240 1.00 93.31 73 ASN A N 1
ATOM 574 C CA . ASN A 1 73 ? 13.402 8.085 -18.881 1.00 93.31 73 ASN A CA 1
ATOM 575 C C . ASN A 1 73 ? 14.506 8.100 -19.948 1.00 93.31 73 ASN A C 1
ATOM 577 O O . ASN A 1 73 ? 15.417 7.270 -19.930 1.00 93.31 73 ASN A O 1
ATOM 581 N N . CYS A 1 74 ? 14.421 9.060 -20.873 1.00 93.00 74 CYS A N 1
ATOM 582 C CA . CYS A 1 74 ? 15.364 9.182 -21.984 1.00 93.00 74 CYS A CA 1
ATOM 583 C C . CYS A 1 74 ? 16.804 9.465 -21.525 1.00 93.00 74 CYS A C 1
ATOM 585 O O . CYS A 1 74 ? 17.746 8.908 -22.085 1.00 93.00 74 CYS A O 1
ATOM 587 N N . LEU A 1 75 ? 16.990 10.319 -20.516 1.00 90.44 75 LEU A N 1
ATOM 588 C CA . LEU A 1 75 ? 18.315 10.742 -20.062 1.00 90.44 75 LEU A CA 1
ATOM 589 C C . LEU A 1 75 ? 19.139 9.565 -19.532 1.00 90.44 75 LEU A C 1
ATOM 591 O O . LEU A 1 75 ? 20.284 9.382 -19.938 1.00 90.44 75 LEU A O 1
ATOM 595 N N . ASP A 1 76 ? 18.561 8.764 -18.641 1.00 91.12 76 ASP A N 1
ATOM 596 C CA . ASP A 1 76 ? 19.234 7.606 -18.054 1.00 91.12 76 ASP A CA 1
ATOM 597 C C . ASP A 1 76 ? 19.471 6.512 -19.103 1.00 91.12 76 ASP A C 1
ATOM 599 O O . ASP A 1 76 ? 20.537 5.893 -19.107 1.00 91.12 76 ASP A O 1
ATOM 603 N N . ALA A 1 77 ? 18.532 6.331 -20.041 1.00 92.12 77 ALA A N 1
ATOM 604 C CA . ALA A 1 77 ? 18.698 5.407 -21.160 1.00 92.12 77 ALA A CA 1
ATOM 605 C C . ALA A 1 77 ? 19.883 5.794 -22.060 1.00 92.12 77 ALA A C 1
ATOM 607 O O . ALA A 1 77 ? 20.667 4.923 -22.441 1.00 92.12 77 ALA A O 1
ATOM 608 N N . LEU A 1 78 ? 20.050 7.089 -22.355 1.00 91.31 78 LEU A N 1
ATOM 609 C CA . LEU A 1 78 ? 21.175 7.602 -23.141 1.00 91.31 78 LEU A CA 1
ATOM 610 C C . LEU A 1 78 ? 22.491 7.650 -22.350 1.00 91.31 78 LEU A C 1
ATOM 612 O O . LEU A 1 78 ? 23.564 7.542 -22.939 1.00 91.31 78 LEU A O 1
ATOM 616 N N . ARG A 1 79 ? 22.444 7.775 -21.017 1.00 88.38 79 ARG A N 1
ATOM 617 C CA . ARG A 1 79 ? 23.651 7.831 -20.171 1.00 88.38 79 ARG A CA 1
ATOM 618 C C . ARG A 1 79 ? 24.485 6.553 -20.256 1.00 88.38 79 ARG A C 1
ATOM 620 O O . ARG A 1 79 ? 25.709 6.628 -20.159 1.00 88.38 79 ARG A O 1
ATOM 627 N N . VAL A 1 80 ? 23.832 5.409 -20.449 1.00 86.81 80 VAL A N 1
ATOM 628 C CA . VAL A 1 80 ? 24.476 4.090 -20.571 1.00 86.81 80 VAL A CA 1
ATOM 629 C C . VAL A 1 80 ? 24.646 3.632 -22.023 1.00 86.81 80 VAL A C 1
ATOM 631 O O . VAL A 1 80 ? 24.961 2.472 -22.272 1.00 86.81 80 VAL A O 1
ATOM 634 N N . VAL A 1 81 ? 24.451 4.526 -23.000 1.00 84.94 81 VAL A N 1
ATOM 635 C CA . VAL A 1 81 ? 24.749 4.213 -24.402 1.00 84.94 81 VAL A CA 1
ATOM 636 C C . VAL A 1 81 ? 26.232 3.901 -24.561 1.00 84.94 81 VAL A C 1
ATOM 638 O O . VAL A 1 81 ? 27.091 4.609 -24.026 1.00 84.94 81 VAL A O 1
ATOM 641 N N . SER A 1 82 ? 26.531 2.846 -25.323 1.00 71.19 82 SER A N 1
ATOM 642 C CA . SER A 1 82 ? 27.909 2.478 -25.643 1.00 71.19 82 SER A CA 1
ATOM 643 C C . SER A 1 82 ? 28.634 3.649 -26.306 1.00 71.19 82 SER A C 1
ATOM 645 O O . SER A 1 82 ? 28.233 4.148 -27.356 1.00 71.19 82 SER A O 1
ATOM 647 N N . LYS A 1 83 ? 29.734 4.090 -25.692 1.00 66.50 83 LYS A N 1
ATOM 648 C CA . LYS A 1 83 ? 30.586 5.160 -26.234 1.00 66.50 83 LYS A CA 1
ATOM 649 C C . LYS A 1 83 ? 31.689 4.628 -27.152 1.00 66.50 83 LYS A C 1
ATOM 651 O O . LYS A 1 83 ? 32.423 5.427 -27.724 1.00 66.50 83 LYS A O 1
ATOM 656 N N . GLU A 1 84 ? 31.797 3.307 -27.292 1.00 60.88 84 GLU A N 1
ATOM 657 C CA . GLU A 1 84 ? 32.810 2.622 -28.095 1.00 60.88 84 GLU A CA 1
ATOM 658 C C . GLU A 1 84 ? 32.163 1.724 -29.155 1.00 60.88 84 GLU A C 1
ATOM 660 O O . GLU A 1 84 ? 31.139 1.086 -28.898 1.00 60.88 84 GLU A O 1
ATOM 665 N N . LEU A 1 85 ? 32.798 1.613 -30.329 1.00 57.12 85 LEU A N 1
ATOM 666 C CA . LEU A 1 85 ? 32.402 0.628 -31.341 1.00 57.12 85 LEU A CA 1
ATOM 667 C C . LEU A 1 85 ? 32.475 -0.807 -30.786 1.00 57.12 85 LEU A C 1
ATOM 669 O O . LEU A 1 85 ? 33.563 -1.233 -30.368 1.00 57.12 85 LEU A O 1
ATOM 673 N N . PRO A 1 86 ? 31.382 -1.593 -30.866 1.00 56.22 86 PRO A N 1
ATOM 674 C CA . PRO A 1 86 ? 31.390 -2.993 -30.468 1.00 56.22 86 PRO A CA 1
ATOM 675 C C . PRO A 1 86 ? 32.493 -3.767 -31.197 1.00 56.22 86 PRO A C 1
ATOM 677 O O . PRO A 1 86 ? 32.650 -3.660 -32.417 1.00 56.22 86 PRO A O 1
ATOM 680 N N . ARG A 1 87 ? 33.279 -4.558 -30.453 1.00 49.66 87 ARG A N 1
ATOM 681 C CA . ARG A 1 87 ? 34.466 -5.259 -30.984 1.00 49.66 87 ARG A CA 1
ATOM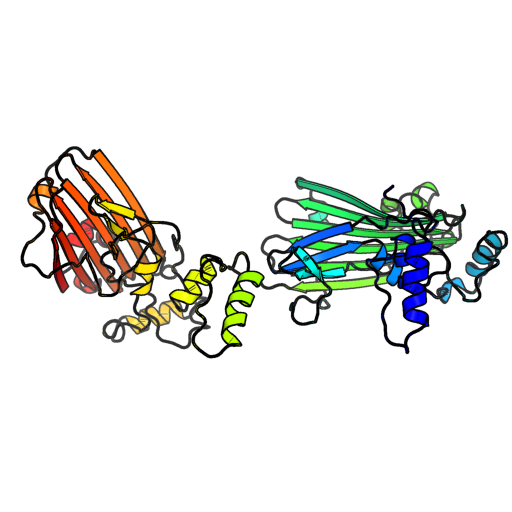 682 C C . ARG A 1 87 ? 34.148 -6.179 -32.171 1.00 49.66 87 ARG A C 1
ATOM 684 O O . ARG A 1 87 ? 35.009 -6.347 -33.026 1.00 49.66 87 ARG A O 1
ATOM 691 N N . HIS A 1 88 ? 32.936 -6.728 -32.247 1.00 54.91 88 HIS A N 1
ATOM 692 C CA . HIS A 1 88 ? 32.479 -7.624 -33.315 1.00 54.91 88 HIS A CA 1
ATOM 693 C C . HIS A 1 88 ? 31.964 -6.916 -34.570 1.00 54.91 88 HIS A C 1
ATOM 695 O O . HIS A 1 88 ? 31.866 -7.552 -35.614 1.00 54.91 88 HIS A O 1
ATOM 701 N N . LEU A 1 89 ? 31.687 -5.609 -34.515 1.00 53.28 89 LEU A N 1
ATOM 702 C CA . LEU A 1 89 ? 31.345 -4.850 -35.720 1.00 53.28 89 LEU A CA 1
ATOM 703 C C . LEU A 1 89 ? 32.590 -4.567 -36.582 1.00 53.28 89 LEU A C 1
ATOM 705 O O . LEU A 1 89 ? 32.457 -4.310 -37.771 1.00 53.28 89 LEU A O 1
ATOM 709 N N . LYS A 1 90 ? 33.799 -4.643 -36.007 1.00 47.34 90 LYS A N 1
ATOM 710 C CA . LYS A 1 90 ? 35.036 -4.035 -36.532 1.00 47.34 90 LYS A CA 1
ATOM 711 C C . LYS A 1 90 ? 35.574 -4.529 -37.879 1.00 47.34 90 LYS A C 1
ATOM 713 O O . LYS A 1 90 ? 36.453 -3.852 -38.399 1.00 47.34 90 LYS A O 1
ATOM 718 N N . VAL A 1 91 ? 35.144 -5.665 -38.427 1.00 51.53 91 VAL A N 1
ATOM 719 C CA . VAL A 1 91 ? 35.940 -6.308 -39.496 1.00 51.53 91 VAL A CA 1
ATOM 720 C C . VAL A 1 91 ? 35.331 -6.173 -40.899 1.00 51.53 91 VAL A C 1
ATOM 722 O O . VAL A 1 91 ? 36.090 -5.901 -41.819 1.00 51.53 91 VAL A O 1
ATOM 725 N N . ASP A 1 92 ? 33.999 -6.171 -41.060 1.00 44.91 92 ASP A N 1
ATOM 726 C CA . ASP A 1 92 ? 33.344 -5.941 -42.372 1.00 44.91 92 ASP A CA 1
ATOM 727 C C . ASP A 1 92 ? 32.116 -5.015 -42.275 1.00 44.91 92 ASP A C 1
ATOM 729 O O . ASP A 1 92 ? 32.045 -3.993 -42.954 1.00 44.91 92 ASP A O 1
ATOM 733 N N . ALA A 1 93 ? 31.196 -5.293 -41.344 1.00 50.16 93 ALA A N 1
ATOM 734 C CA . ALA A 1 93 ? 29.986 -4.493 -41.120 1.00 50.16 93 ALA A CA 1
ATOM 735 C C . ALA A 1 93 ? 30.278 -3.041 -40.697 1.00 50.16 93 ALA A C 1
ATOM 737 O O . ALA A 1 93 ? 29.585 -2.127 -41.132 1.00 50.16 93 ALA A O 1
ATOM 738 N N . ALA A 1 94 ? 31.315 -2.807 -39.883 1.00 52.62 94 ALA A N 1
ATOM 739 C CA . ALA A 1 94 ? 31.752 -1.460 -39.523 1.00 52.62 94 ALA A CA 1
ATOM 740 C C . ALA A 1 94 ? 32.334 -0.700 -40.714 1.00 52.62 94 ALA A C 1
ATOM 742 O O . ALA A 1 94 ? 32.170 0.510 -40.765 1.00 52.62 94 ALA A O 1
ATOM 743 N N . ASN A 1 95 ? 32.988 -1.370 -41.668 1.00 55.44 95 ASN A N 1
ATOM 744 C CA . ASN A 1 95 ? 33.523 -0.700 -42.852 1.00 55.44 95 ASN A CA 1
ATOM 745 C C . ASN A 1 95 ? 32.393 -0.268 -43.786 1.00 55.44 95 ASN A C 1
ATOM 747 O O . ASN A 1 95 ? 32.430 0.850 -44.290 1.00 55.44 95 ASN A O 1
ATOM 751 N N . ASP A 1 96 ? 31.374 -1.105 -43.978 1.00 57.41 96 ASP A N 1
ATOM 752 C CA . ASP A 1 96 ? 30.200 -0.749 -44.782 1.00 57.41 96 ASP A CA 1
ATOM 753 C C . ASP A 1 96 ? 29.328 0.312 -44.087 1.00 57.41 96 ASP A C 1
ATOM 755 O O . ASP A 1 96 ? 28.902 1.264 -44.734 1.00 57.41 96 ASP A O 1
ATOM 759 N N . TRP A 1 97 ? 29.173 0.230 -42.759 1.00 60.53 97 TRP A N 1
ATOM 760 C CA . TRP A 1 97 ? 28.523 1.250 -41.920 1.00 60.53 97 TRP A CA 1
ATOM 761 C C . TRP A 1 97 ? 29.266 2.595 -41.906 1.00 60.53 97 TRP A C 1
ATOM 763 O O . TRP A 1 97 ? 28.661 3.659 -42.016 1.00 60.53 97 TRP A O 1
ATOM 773 N N . MET A 1 98 ? 30.599 2.575 -41.798 1.00 59.94 98 MET A N 1
ATOM 774 C CA . MET A 1 98 ? 31.418 3.790 -41.867 1.00 59.94 98 MET A CA 1
ATOM 775 C C . MET A 1 98 ? 31.408 4.388 -43.277 1.00 59.94 98 MET A C 1
ATOM 777 O O . MET A 1 98 ? 31.370 5.609 -43.410 1.00 59.94 98 MET A O 1
ATOM 781 N N . LYS A 1 99 ? 31.417 3.555 -44.330 1.00 61.44 99 LYS A N 1
ATOM 782 C CA . LYS A 1 99 ? 31.323 4.006 -45.728 1.00 61.44 99 LYS A CA 1
ATOM 783 C C . LYS A 1 99 ? 29.966 4.626 -46.039 1.00 61.44 99 LYS A C 1
ATOM 785 O O . LYS A 1 99 ? 29.946 5.678 -46.669 1.00 61.44 99 LYS A O 1
ATOM 790 N N . SER A 1 100 ? 28.858 4.029 -45.586 1.00 57.09 100 SER A N 1
ATOM 791 C CA . SER A 1 100 ? 27.516 4.580 -45.825 1.00 57.09 100 SER A CA 1
ATOM 792 C C . SER A 1 100 ? 27.336 5.958 -45.181 1.00 57.09 100 SER A C 1
ATOM 794 O O . SER A 1 100 ? 26.579 6.778 -45.683 1.00 57.09 100 SER A O 1
ATOM 796 N N . ARG A 1 101 ? 28.102 6.259 -44.123 1.00 58.25 101 ARG A N 1
ATOM 797 C CA . ARG A 1 101 ? 28.078 7.550 -43.420 1.00 58.25 101 ARG A CA 1
ATOM 798 C C . ARG A 1 101 ? 29.265 8.476 -43.683 1.00 58.25 101 ARG A C 1
ATOM 800 O O . ARG A 1 101 ? 29.363 9.520 -43.033 1.00 58.25 101 ARG A O 1
ATOM 807 N N . ALA A 1 102 ? 30.142 8.158 -44.636 1.00 57.34 102 ALA A N 1
ATOM 808 C CA . ALA A 1 102 ? 31.287 9.010 -44.971 1.00 57.34 102 ALA A CA 1
ATOM 809 C C . ALA A 1 102 ? 30.859 10.443 -45.358 1.00 57.34 102 ALA A C 1
ATOM 811 O O . ALA A 1 102 ? 31.540 11.400 -44.989 1.00 57.34 102 ALA A O 1
ATOM 812 N N . ASP A 1 103 ? 29.688 10.586 -45.990 1.00 53.91 103 ASP A N 1
ATOM 813 C CA . ASP A 1 103 ? 29.112 11.865 -46.429 1.00 53.91 103 ASP A CA 1
ATOM 814 C C . ASP A 1 103 ? 28.164 12.531 -45.411 1.00 53.91 103 ASP A C 1
ATOM 816 O O . ASP A 1 103 ? 27.649 13.622 -45.668 1.00 53.91 103 ASP A O 1
ATOM 820 N N . SER A 1 104 ? 27.930 11.926 -44.239 1.00 57.38 104 SER A N 1
ATOM 821 C CA . SER A 1 104 ? 27.043 12.519 -43.230 1.00 57.38 104 SER A CA 1
ATOM 822 C C . SER A 1 104 ? 27.629 13.820 -42.657 1.00 57.38 104 SER A C 1
ATOM 824 O O . SER A 1 104 ? 28.836 13.972 -42.472 1.00 57.38 104 SER A O 1
ATOM 826 N N . GLN A 1 105 ? 26.776 14.787 -42.315 1.00 52.94 105 GLN A N 1
ATOM 827 C CA . GLN A 1 105 ? 27.219 16.076 -41.758 1.00 52.94 105 GLN A CA 1
ATOM 828 C C . GLN A 1 105 ? 27.957 15.959 -40.408 1.00 52.94 105 GLN A C 1
ATOM 830 O O . GLN A 1 105 ? 28.626 16.901 -39.979 1.00 52.94 105 GLN A O 1
ATOM 835 N N . TYR A 1 106 ? 27.868 14.799 -39.754 1.00 49.84 106 TYR A N 1
ATOM 836 C CA . TYR A 1 106 ? 28.385 14.555 -38.411 1.00 49.84 106 TYR A CA 1
ATOM 837 C C . TYR A 1 106 ? 29.763 13.871 -38.386 1.00 49.84 106 TYR A C 1
ATOM 839 O O . TYR A 1 106 ? 30.490 14.017 -37.404 1.00 49.84 106 TYR A O 1
ATOM 847 N N . THR A 1 107 ? 30.186 13.202 -39.467 1.00 50.56 107 THR A N 1
ATOM 848 C CA . THR A 1 107 ? 31.493 12.515 -39.562 1.00 50.56 107 THR A CA 1
ATOM 849 C C . THR A 1 107 ? 32.687 13.474 -39.607 1.00 50.56 107 THR A C 1
ATOM 851 O O . THR A 1 107 ? 33.810 13.070 -39.312 1.00 50.56 107 THR A O 1
ATOM 854 N N . ARG A 1 108 ? 32.473 14.760 -39.921 1.00 45.50 108 ARG A N 1
ATOM 855 C CA . ARG A 1 108 ? 33.547 15.768 -40.037 1.00 45.50 108 ARG A CA 1
ATOM 856 C C . ARG A 1 108 ? 34.130 16.243 -38.698 1.00 45.50 108 ARG A C 1
ATOM 858 O O . ARG A 1 108 ? 35.178 16.882 -38.712 1.00 45.50 108 ARG A O 1
ATOM 865 N N . PHE A 1 109 ? 33.490 15.951 -37.561 1.00 41.84 109 PHE A N 1
ATOM 866 C CA . PHE A 1 109 ? 33.808 16.605 -36.278 1.00 41.84 109 PHE A CA 1
ATOM 867 C C . PHE A 1 109 ? 34.135 15.662 -35.108 1.00 41.84 109 PHE A C 1
ATOM 869 O O . PHE A 1 109 ? 34.379 16.134 -33.997 1.00 41.84 109 PHE A O 1
ATOM 876 N N . THR A 1 110 ? 34.167 14.341 -35.301 1.00 45.56 110 THR A N 1
ATOM 877 C CA . THR A 1 110 ? 34.285 13.396 -34.175 1.00 45.56 110 THR A CA 1
ATOM 878 C C . THR A 1 110 ? 35.692 12.804 -34.052 1.00 45.56 110 THR A C 1
ATOM 880 O O . THR A 1 110 ? 36.079 11.916 -34.802 1.00 45.56 110 THR A O 1
ATOM 883 N N . ALA A 1 111 ? 36.461 13.265 -33.059 1.00 42.88 111 ALA A N 1
ATOM 884 C CA . ALA A 1 111 ? 37.811 12.765 -32.756 1.00 42.88 111 ALA A CA 1
ATOM 885 C C . ALA A 1 111 ? 37.841 11.425 -31.977 1.00 42.88 111 ALA A C 1
ATOM 887 O O . ALA A 1 111 ? 38.919 10.900 -31.702 1.00 42.88 111 ALA A O 1
ATOM 888 N N . LYS A 1 112 ? 36.681 10.870 -31.586 1.00 50.12 112 LYS A N 1
ATOM 889 C CA . LYS A 1 112 ? 36.563 9.615 -30.818 1.00 50.12 112 LYS A CA 1
ATOM 890 C C . LYS A 1 112 ? 35.697 8.581 -31.556 1.00 50.12 112 LYS A C 1
ATOM 892 O O . LYS A 1 112 ? 34.726 8.977 -32.200 1.00 50.12 112 LYS A O 1
ATOM 897 N N . PRO A 1 113 ? 35.997 7.272 -31.435 1.00 54.31 113 PRO A N 1
ATOM 898 C CA . PRO A 1 113 ? 35.238 6.204 -32.084 1.00 54.31 113 PRO A CA 1
ATOM 899 C C . PRO A 1 113 ? 33.888 5.971 -31.383 1.00 54.31 113 PRO A C 1
ATOM 901 O O . PRO A 1 113 ? 33.763 5.082 -30.547 1.00 54.31 113 PRO A O 1
ATOM 904 N N . PHE A 1 114 ? 32.884 6.778 -31.722 1.00 63.25 114 PHE A N 1
ATOM 905 C CA . PHE A 1 114 ? 31.481 6.564 -31.349 1.00 63.25 114 PHE A CA 1
ATOM 906 C C . PHE A 1 114 ? 30.826 5.564 -32.315 1.00 63.25 114 PHE A C 1
ATOM 908 O O . PHE A 1 114 ? 31.186 5.544 -33.492 1.00 63.25 114 PHE A O 1
ATOM 915 N N . ASP A 1 115 ? 29.902 4.721 -31.843 1.00 69.19 115 ASP A N 1
ATOM 916 C CA . ASP A 1 115 ? 29.311 3.649 -32.664 1.00 69.19 115 ASP A CA 1
ATOM 917 C C . ASP A 1 115 ? 28.076 4.075 -33.478 1.00 69.19 115 ASP A C 1
ATOM 919 O O . ASP A 1 115 ? 27.739 3.414 -34.461 1.00 69.19 115 ASP A O 1
ATOM 923 N N . TRP A 1 116 ? 27.478 5.224 -33.132 1.00 73.44 116 TRP A N 1
ATOM 924 C CA . TRP A 1 116 ? 26.318 5.843 -33.794 1.00 73.44 116 TRP A CA 1
ATOM 925 C C . TRP A 1 116 ? 25.043 4.994 -33.796 1.00 73.44 116 TRP A C 1
ATOM 927 O O . TRP A 1 116 ? 24.104 5.305 -34.521 1.00 73.44 116 TRP A O 1
ATOM 937 N N . THR A 1 117 ? 24.995 3.928 -32.995 1.00 82.94 117 THR A N 1
ATOM 938 C CA . THR A 1 117 ? 23.849 3.007 -32.944 1.00 82.94 117 THR A CA 1
ATOM 939 C C . THR A 1 117 ? 22.902 3.286 -31.785 1.00 82.94 117 THR A C 1
ATOM 941 O O . THR A 1 117 ? 21.831 2.688 -31.718 1.00 82.94 117 THR A O 1
ATOM 944 N N . PHE A 1 118 ? 23.318 4.135 -30.838 1.00 88.12 118 PHE A N 1
ATOM 945 C CA . PHE A 1 118 ? 22.594 4.419 -29.596 1.00 88.12 118 PHE A CA 1
ATOM 946 C C . PHE A 1 118 ? 22.213 3.162 -28.801 1.00 88.12 118 PHE A C 1
ATOM 948 O O . PHE A 1 118 ? 21.228 3.156 -28.061 1.00 88.12 118 PHE A O 1
ATOM 955 N N . THR A 1 119 ? 23.003 2.088 -28.932 1.00 90.50 119 THR A N 1
ATOM 956 C CA . THR A 1 119 ? 22.752 0.846 -28.199 1.00 90.50 119 THR A CA 1
ATOM 957 C C . THR A 1 119 ? 22.819 1.107 -26.700 1.00 90.50 119 THR A C 1
ATOM 959 O O . THR A 1 119 ? 23.869 1.481 -26.178 1.00 90.50 119 THR A O 1
ATOM 962 N N . THR A 1 120 ? 21.700 0.862 -26.019 1.00 91.19 120 THR A N 1
ATOM 963 C CA . THR A 1 120 ? 21.549 0.997 -24.568 1.00 91.19 120 THR A CA 1
ATOM 964 C C . THR A 1 120 ? 21.202 -0.349 -23.941 1.00 91.19 120 THR A C 1
ATOM 966 O O . THR A 1 120 ? 20.378 -1.103 -24.466 1.00 91.19 120 THR A O 1
ATOM 969 N N . ASP A 1 121 ? 21.835 -0.670 -22.816 1.00 91.69 121 ASP A N 1
ATOM 970 C CA . ASP A 1 121 ? 21.499 -1.821 -21.976 1.00 91.69 121 ASP A CA 1
ATOM 971 C C . ASP A 1 121 ? 20.708 -1.396 -20.726 1.00 91.69 121 ASP A C 1
ATOM 973 O O . ASP A 1 121 ? 20.656 -2.138 -19.742 1.00 91.69 121 ASP A O 1
ATOM 977 N N . TYR A 1 122 ? 20.104 -0.202 -20.752 1.00 94.00 122 TYR A N 1
ATOM 978 C CA . TYR A 1 122 ? 19.339 0.368 -19.649 1.00 94.00 122 TYR A CA 1
ATOM 979 C C . TYR A 1 122 ? 18.196 -0.552 -19.194 1.00 94.00 122 TYR A C 1
ATOM 981 O O . TYR A 1 122 ? 17.419 -1.080 -19.993 1.00 94.00 122 TYR A O 1
ATOM 989 N N . LYS A 1 123 ? 18.097 -0.741 -17.872 1.00 93.69 123 LYS A N 1
ATOM 990 C CA . LYS A 1 123 ? 17.196 -1.718 -17.227 1.00 93.69 123 LYS A CA 1
ATOM 991 C C . LYS A 1 123 ? 16.174 -1.057 -16.293 1.00 93.69 123 LYS A C 1
ATOM 993 O O . LYS A 1 123 ? 15.640 -1.731 -15.410 1.00 93.69 123 LYS A O 1
ATOM 998 N N . GLY A 1 124 ? 15.936 0.244 -16.475 1.00 91.12 124 GLY A N 1
ATOM 999 C CA . GLY A 1 124 ? 15.163 1.084 -15.558 1.00 91.12 124 GLY A CA 1
ATOM 1000 C C . GLY A 1 124 ? 15.991 1.578 -14.368 1.00 91.12 124 GLY A C 1
ATOM 1001 O O . GLY A 1 124 ? 16.903 0.893 -13.900 1.00 91.12 124 GLY A O 1
ATOM 1002 N N . SER A 1 125 ? 15.663 2.773 -13.887 1.00 89.62 125 SER A N 1
ATOM 1003 C CA . SER A 1 125 ? 16.238 3.389 -12.690 1.00 89.62 125 SER A CA 1
ATOM 1004 C C . SER A 1 125 ? 15.326 3.104 -11.498 1.00 89.62 125 SER A C 1
ATOM 1006 O O . SER A 1 125 ? 14.108 3.232 -11.614 1.00 89.62 125 SER A O 1
ATOM 1008 N N . VAL A 1 126 ? 15.896 2.749 -10.348 1.00 88.25 126 VAL A N 1
ATOM 1009 C CA . VAL A 1 126 ? 15.156 2.715 -9.079 1.00 88.25 126 VAL A CA 1
ATOM 1010 C C . VAL A 1 126 ? 15.545 3.967 -8.302 1.00 88.25 126 VAL A C 1
ATOM 1012 O O . VAL A 1 126 ? 16.732 4.247 -8.137 1.00 88.25 126 VAL A O 1
ATOM 1015 N N . VAL A 1 127 ? 14.552 4.751 -7.899 1.00 85.00 127 VAL A N 1
ATOM 1016 C CA . VAL A 1 127 ? 14.723 6.038 -7.208 1.00 85.00 127 VAL A CA 1
ATOM 1017 C C . VAL A 1 127 ? 13.925 6.026 -5.907 1.00 85.00 127 VAL A C 1
ATOM 1019 O O . VAL A 1 127 ? 12.934 5.304 -5.805 1.00 85.00 127 VAL A O 1
ATOM 1022 N N . SER A 1 128 ? 14.353 6.787 -4.906 1.00 76.62 128 SER A N 1
ATOM 1023 C CA . SER A 1 128 ? 13.561 7.050 -3.705 1.00 76.62 128 SER A CA 1
ATOM 1024 C C . SER A 1 128 ? 12.630 8.236 -3.952 1.00 76.62 128 SER A C 1
ATOM 1026 O O . SER A 1 128 ? 12.906 9.095 -4.791 1.00 76.62 128 SER A O 1
ATOM 1028 N N . VAL A 1 129 ? 11.508 8.276 -3.241 1.00 72.00 129 VAL A N 1
ATOM 1029 C CA . VAL A 1 129 ? 10.576 9.408 -3.246 1.00 72.00 129 VAL A CA 1
ATOM 1030 C C . VAL A 1 129 ? 10.772 10.187 -1.951 1.00 72.00 129 VAL A C 1
ATOM 1032 O O . VAL A 1 129 ? 10.623 9.634 -0.861 1.00 72.00 129 VAL A O 1
ATOM 1035 N N . ALA A 1 130 ? 11.142 11.460 -2.065 1.00 66.00 130 ALA A N 1
ATOM 1036 C CA . ALA A 1 130 ? 11.271 12.378 -0.942 1.00 66.00 130 ALA A CA 1
ATOM 1037 C C . ALA A 1 130 ? 9.899 12.878 -0.453 1.00 66.00 130 ALA A C 1
ATOM 1039 O O . ALA A 1 130 ? 8.873 12.690 -1.106 1.00 66.00 130 ALA A O 1
ATOM 1040 N N . ASP A 1 131 ? 9.882 13.532 0.713 1.00 58.69 131 ASP A N 1
ATOM 1041 C CA . ASP A 1 131 ? 8.648 13.958 1.398 1.00 58.69 131 ASP A CA 1
ATOM 1042 C C . ASP A 1 131 ? 7.853 15.021 0.612 1.00 58.69 131 ASP A C 1
ATOM 1044 O O . ASP A 1 131 ? 6.647 15.162 0.799 1.00 58.69 131 ASP A O 1
ATOM 1048 N N . ASP A 1 132 ? 8.515 15.746 -0.291 1.00 60.91 132 ASP A N 1
ATOM 1049 C CA . ASP A 1 132 ? 7.919 16.726 -1.205 1.00 60.91 132 ASP A CA 1
ATOM 1050 C C . ASP A 1 132 ? 7.453 16.112 -2.542 1.00 60.91 132 ASP A C 1
ATOM 1052 O O . ASP A 1 132 ? 7.019 16.831 -3.443 1.00 60.91 132 ASP A O 1
ATOM 1056 N N . GLY A 1 133 ? 7.535 14.784 -2.679 1.00 62.62 133 GLY A N 1
ATOM 1057 C CA . GLY A 1 133 ? 7.202 14.050 -3.899 1.00 62.62 133 GLY A CA 1
ATOM 1058 C C . GLY A 1 133 ? 8.310 14.053 -4.954 1.00 62.62 133 GLY A C 1
ATOM 1059 O O . GLY A 1 133 ? 8.090 13.565 -6.062 1.00 62.62 133 GLY A O 1
ATOM 1060 N N . THR A 1 134 ? 9.501 14.586 -4.656 1.00 68.38 134 THR A N 1
ATOM 1061 C CA . THR A 1 134 ? 10.620 14.566 -5.606 1.00 68.38 134 THR A CA 1
ATOM 1062 C C . THR A 1 134 ? 11.302 13.199 -5.651 1.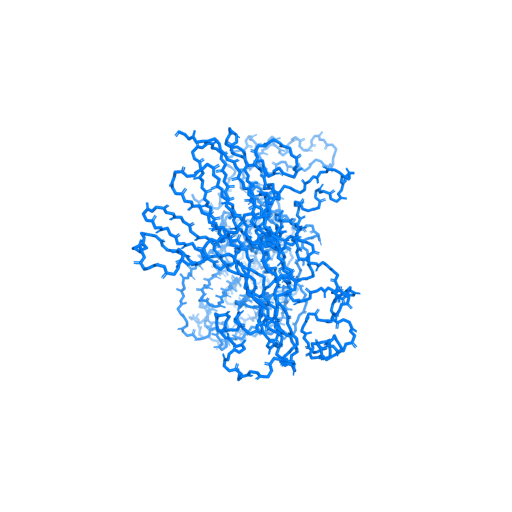00 68.38 134 THR A C 1
ATOM 1064 O O . THR A 1 134 ? 11.468 12.519 -4.640 1.00 68.38 134 THR A O 1
ATOM 1067 N N . HIS A 1 135 ? 11.716 12.775 -6.846 1.00 68.44 135 HIS A N 1
ATOM 1068 C CA . HIS A 1 135 ? 12.460 11.528 -7.022 1.00 68.44 135 HIS A CA 1
ATOM 1069 C C . HIS A 1 135 ? 13.960 11.771 -6.852 1.00 68.44 135 HIS A C 1
ATOM 1071 O O . HIS A 1 135 ? 14.567 12.482 -7.659 1.00 68.44 135 HIS A O 1
ATOM 1077 N N . VAL A 1 136 ? 14.564 11.131 -5.855 1.00 68.81 136 VAL A N 1
ATOM 1078 C CA . VAL A 1 136 ? 15.987 11.250 -5.518 1.00 68.81 136 VAL A CA 1
ATOM 1079 C C . VAL A 1 136 ? 16.693 9.921 -5.798 1.00 68.81 136 VAL A C 1
ATOM 1081 O O . VAL A 1 136 ? 16.086 8.851 -5.801 1.00 68.81 136 VAL A O 1
ATOM 1084 N N . ALA A 1 137 ? 17.986 9.969 -6.117 1.00 64.31 137 ALA A N 1
ATOM 1085 C CA . ALA A 1 137 ? 18.772 8.748 -6.264 1.00 64.31 137 ALA A CA 1
ATOM 1086 C C . ALA A 1 137 ? 18.786 7.970 -4.938 1.00 64.31 137 ALA A C 1
ATOM 1088 O O . ALA A 1 137 ? 18.902 8.571 -3.872 1.00 64.31 137 ALA A O 1
ATOM 1089 N N . ILE A 1 138 ? 18.683 6.643 -5.014 1.00 63.03 138 ILE A N 1
ATOM 1090 C CA . ILE A 1 138 ? 18.786 5.780 -3.836 1.00 63.03 138 ILE A CA 1
ATOM 1091 C C . ILE A 1 138 ? 20.233 5.828 -3.333 1.00 63.03 138 ILE A C 1
ATOM 1093 O O . ILE A 1 138 ? 21.137 5.302 -3.982 1.00 63.03 138 ILE A O 1
ATOM 1097 N N . ASP A 1 139 ? 20.458 6.452 -2.179 1.00 47.94 139 ASP A N 1
ATOM 1098 C CA . ASP A 1 139 ? 21.548 6.070 -1.292 1.00 47.94 139 ASP A CA 1
ATOM 1099 C C . ASP A 1 139 ? 21.177 4.700 -0.704 1.00 47.94 139 ASP A C 1
ATOM 1101 O O . ASP A 1 139 ? 20.003 4.426 -0.481 1.00 47.94 139 ASP A O 1
ATOM 1105 N N . GLY A 1 140 ? 22.126 3.782 -0.504 1.00 46.22 140 GLY A N 1
ATOM 1106 C CA . GLY A 1 140 ? 21.856 2.370 -0.154 1.00 46.22 140 GLY A CA 1
ATOM 1107 C C . GLY A 1 140 ? 21.012 2.098 1.115 1.00 46.22 140 GLY A C 1
ATOM 1108 O O . GLY A 1 140 ? 20.879 0.947 1.519 1.00 46.22 140 GLY A O 1
ATOM 1109 N N . SER A 1 141 ? 20.443 3.128 1.742 1.00 42.59 141 SER A N 1
ATOM 1110 C CA . SER A 1 141 ? 19.546 3.137 2.895 1.00 42.59 141 SER A CA 1
ATOM 1111 C C . SER A 1 141 ? 18.093 2.726 2.583 1.00 42.59 141 SER A C 1
ATOM 1113 O O . SER A 1 141 ? 17.402 2.268 3.490 1.00 42.59 141 SER A O 1
ATOM 1115 N N . ALA A 1 142 ? 17.619 2.803 1.327 1.00 52.41 142 ALA A N 1
ATOM 1116 C CA . ALA A 1 142 ? 16.224 2.456 0.989 1.00 52.41 142 ALA A CA 1
ATOM 1117 C C . ALA A 1 142 ? 15.923 0.940 0.976 1.00 52.41 142 ALA A C 1
ATOM 1119 O O . ALA A 1 142 ? 14.764 0.546 0.861 1.00 52.41 142 ALA A O 1
ATOM 1120 N N . GLY A 1 143 ? 16.942 0.076 1.078 1.00 57.41 143 GLY A N 1
ATOM 1121 C CA . GLY A 1 143 ? 16.777 -1.378 1.228 1.00 57.41 143 GLY A CA 1
ATOM 1122 C C . GLY A 1 143 ? 16.121 -2.101 0.042 1.00 57.41 143 GLY A C 1
ATOM 1123 O O . GLY A 1 143 ? 15.648 -3.224 0.207 1.00 57.41 143 GLY A O 1
ATOM 1124 N N . VAL A 1 144 ? 16.072 -1.468 -1.133 1.00 69.31 144 VAL A N 1
ATOM 1125 C CA . VAL A 1 144 ? 15.455 -1.993 -2.357 1.00 69.31 144 VAL A CA 1
ATOM 1126 C C . VAL A 1 144 ? 16.543 -2.137 -3.420 1.00 69.31 144 VAL A C 1
ATOM 1128 O O . VAL A 1 144 ? 16.925 -1.168 -4.072 1.00 69.31 144 VAL A O 1
ATOM 1131 N N . GLU A 1 145 ? 17.056 -3.355 -3.589 1.00 71.00 145 GLU A N 1
ATOM 1132 C CA . GLU A 1 145 ? 18.042 -3.688 -4.619 1.00 71.00 145 GLU A CA 1
ATOM 1133 C C . GLU A 1 145 ? 17.601 -4.925 -5.410 1.00 71.00 145 GLU A C 1
ATOM 1135 O O . GLU A 1 145 ? 16.930 -5.827 -4.904 1.00 71.00 145 GLU A O 1
ATOM 1140 N N . PHE A 1 146 ? 17.966 -4.951 -6.688 1.00 80.81 146 PHE A N 1
ATOM 1141 C CA . PHE A 1 146 ? 17.772 -6.102 -7.555 1.00 80.81 146 PHE A CA 1
ATOM 1142 C C . PHE A 1 146 ? 18.830 -7.172 -7.257 1.00 80.81 146 PHE A C 1
ATOM 1144 O O . PHE A 1 146 ? 19.968 -7.057 -7.704 1.00 80.81 146 PHE A O 1
ATOM 1151 N N . ALA A 1 147 ? 18.442 -8.252 -6.582 1.00 89.31 147 ALA A N 1
ATOM 1152 C CA . ALA A 1 147 ? 19.300 -9.419 -6.388 1.00 89.31 147 ALA A CA 1
ATOM 1153 C C . ALA A 1 147 ? 19.214 -10.376 -7.596 1.00 89.31 147 ALA A C 1
ATOM 1155 O O . ALA A 1 147 ? 18.131 -10.519 -8.169 1.00 89.31 147 ALA A O 1
ATOM 1156 N N . PRO A 1 148 ? 20.300 -11.058 -8.005 1.00 93.06 148 PRO A N 1
ATOM 1157 C CA . PRO A 1 148 ? 20.235 -12.104 -9.028 1.00 93.06 148 PRO A CA 1
ATOM 1158 C C . PRO A 1 148 ? 19.246 -13.217 -8.651 1.00 93.06 148 PRO A C 1
ATOM 1160 O O . PRO A 1 148 ? 19.109 -13.567 -7.479 1.00 93.06 148 PRO A O 1
ATOM 1163 N N . THR A 1 149 ? 18.548 -13.785 -9.635 1.00 93.62 149 THR A N 1
ATOM 1164 C CA . THR A 1 149 ? 17.606 -14.890 -9.402 1.00 93.62 149 THR A CA 1
ATOM 1165 C C . THR A 1 149 ? 17.508 -15.819 -10.607 1.00 93.62 149 THR A C 1
ATOM 1167 O O . THR A 1 149 ? 17.644 -15.373 -11.743 1.00 93.62 149 THR A O 1
ATOM 1170 N N . ASP A 1 150 ? 17.188 -17.088 -10.357 1.00 92.62 150 ASP A N 1
ATOM 1171 C CA . ASP A 1 150 ? 16.828 -18.060 -11.398 1.00 92.62 150 ASP A CA 1
ATOM 1172 C C . ASP A 1 150 ? 15.325 -18.033 -11.734 1.00 92.62 150 ASP A C 1
ATOM 1174 O O . ASP A 1 150 ? 14.875 -18.673 -12.687 1.00 92.62 150 ASP A O 1
ATOM 1178 N N . GLN A 1 151 ? 14.524 -17.289 -10.960 1.00 91.69 151 GLN A N 1
ATOM 1179 C CA . GLN A 1 151 ? 13.088 -17.165 -11.180 1.00 91.69 151 GLN A CA 1
ATOM 1180 C C . GLN A 1 151 ? 12.803 -16.387 -12.474 1.00 91.69 151 GLN A C 1
ATOM 1182 O O . GLN A 1 151 ? 13.309 -15.284 -12.683 1.00 91.69 151 GLN A O 1
ATOM 1187 N N . ARG A 1 152 ? 11.959 -16.958 -13.341 1.00 92.50 152 ARG A N 1
ATOM 1188 C CA . ARG A 1 152 ? 11.588 -16.384 -14.643 1.00 92.50 152 ARG A CA 1
ATOM 1189 C C . ARG A 1 152 ? 10.183 -15.808 -14.632 1.00 92.50 152 ARG A C 1
ATOM 1191 O O . ARG A 1 152 ? 9.330 -16.235 -13.855 1.00 92.50 152 ARG A O 1
ATOM 1198 N N . ILE A 1 153 ? 9.949 -14.850 -15.524 1.00 92.50 153 ILE A N 1
ATOM 1199 C CA . ILE A 1 153 ? 8.605 -14.330 -15.770 1.00 92.50 153 ILE A CA 1
ATOM 1200 C C . ILE A 1 153 ? 7.803 -15.411 -16.500 1.00 92.50 153 ILE A C 1
ATOM 1202 O O . ILE A 1 153 ? 8.222 -15.908 -17.546 1.00 92.50 153 ILE A O 1
ATOM 1206 N N . ASP A 1 154 ? 6.641 -15.768 -15.959 1.00 87.44 154 ASP A N 1
ATOM 1207 C CA . ASP A 1 154 ? 5.752 -16.750 -16.574 1.00 87.44 154 ASP A CA 1
ATOM 1208 C C . ASP A 1 154 ? 5.027 -16.141 -17.785 1.00 87.44 154 ASP A C 1
ATOM 1210 O O . ASP A 1 154 ? 4.040 -15.409 -17.667 1.00 87.44 154 ASP A O 1
ATOM 1214 N N . ILE A 1 155 ? 5.542 -16.447 -18.976 1.00 82.62 155 ILE A N 1
ATOM 1215 C CA . ILE A 1 155 ? 5.008 -15.951 -20.247 1.00 82.62 155 ILE A CA 1
ATOM 1216 C C . ILE A 1 155 ? 3.601 -16.506 -20.516 1.00 82.62 155 ILE A C 1
ATOM 1218 O O . ILE A 1 155 ? 2.784 -15.812 -21.122 1.00 82.62 155 ILE A O 1
ATOM 1222 N N . GLU A 1 156 ? 3.281 -17.722 -20.064 1.00 81.69 156 GLU A N 1
ATOM 1223 C CA . GLU A 1 156 ? 1.958 -18.316 -20.294 1.00 81.69 156 GLU A CA 1
ATOM 1224 C C . GLU A 1 156 ? 0.870 -17.563 -19.526 1.00 81.69 156 GLU A C 1
ATOM 1226 O O . GLU A 1 156 ? -0.251 -17.411 -20.015 1.00 81.69 156 GLU A O 1
ATOM 1231 N N . ARG A 1 157 ? 1.206 -16.994 -18.363 1.00 79.88 157 ARG A N 1
ATOM 1232 C CA . ARG A 1 157 ? 0.300 -16.092 -17.637 1.00 79.88 157 ARG A CA 1
ATOM 1233 C C . ARG A 1 157 ? 0.078 -14.781 -18.383 1.00 79.88 157 ARG A C 1
ATOM 1235 O O . ARG A 1 157 ? -1.061 -14.345 -18.478 1.00 79.88 157 ARG A O 1
ATOM 1242 N N . LEU A 1 158 ? 1.116 -14.210 -18.995 1.00 78.25 158 LEU A N 1
ATOM 1243 C CA . LEU A 1 158 ? 0.998 -12.982 -19.796 1.00 78.25 158 LEU A CA 1
ATOM 1244 C C . LEU A 1 158 ? 0.211 -13.166 -21.106 1.00 78.25 158 LEU A C 1
ATOM 1246 O O . LEU A 1 158 ? -0.259 -12.184 -21.679 1.00 78.25 158 LEU A O 1
ATOM 1250 N N . LYS A 1 159 ? 0.071 -14.403 -21.600 1.00 81.69 159 LYS A N 1
ATOM 1251 C CA . LYS A 1 159 ? -0.768 -14.731 -22.767 1.00 81.69 159 LYS A CA 1
ATOM 1252 C C . LYS A 1 159 ? -2.259 -14.821 -22.431 1.00 81.69 159 LYS A C 1
ATOM 1254 O O . LYS A 1 159 ? -3.079 -14.839 -23.353 1.00 81.69 159 LYS A O 1
ATOM 1259 N N . ARG A 1 160 ? -2.626 -14.904 -21.146 1.00 83.50 160 ARG A N 1
ATOM 1260 C CA . ARG A 1 160 ? -4.032 -14.910 -20.726 1.00 83.50 160 ARG A CA 1
ATOM 1261 C C . ARG A 1 160 ? -4.676 -13.584 -21.114 1.00 83.50 160 ARG A C 1
ATOM 1263 O O . ARG A 1 160 ? -4.064 -12.524 -21.024 1.00 83.50 160 ARG A O 1
ATOM 1270 N N . LYS A 1 161 ? -5.923 -13.652 -21.576 1.00 79.62 161 LYS A N 1
ATOM 1271 C CA . LYS A 1 161 ? -6.706 -12.471 -21.955 1.00 79.62 161 LYS A CA 1
ATOM 1272 C C . LYS A 1 161 ? -7.370 -11.866 -20.722 1.00 79.62 161 LYS A C 1
ATOM 1274 O O . LYS A 1 161 ? -8.594 -11.832 -20.636 1.00 79.62 161 LYS A O 1
ATOM 1279 N N . ASP A 1 162 ? -6.548 -11.444 -19.772 1.00 83.94 162 ASP A N 1
ATOM 1280 C CA . ASP A 1 162 ? -7.026 -10.699 -18.615 1.00 83.94 162 ASP A CA 1
ATOM 1281 C C . ASP A 1 162 ? -7.395 -9.274 -19.048 1.00 83.94 162 ASP A C 1
ATOM 1283 O O . ASP A 1 162 ? -6.818 -8.716 -19.988 1.00 83.94 162 ASP A O 1
ATOM 1287 N N . GLU A 1 163 ? -8.386 -8.686 -18.381 1.00 90.69 163 GLU A N 1
ATOM 1288 C CA . GLU A 1 163 ? -8.799 -7.311 -18.647 1.00 90.69 163 GLU A CA 1
ATOM 1289 C C . GLU A 1 163 ? -7.655 -6.341 -18.319 1.00 90.69 163 GLU A C 1
ATOM 1291 O O . GLU A 1 163 ? -7.104 -6.345 -17.213 1.00 90.69 163 GLU A O 1
ATOM 1296 N N . ILE A 1 164 ? -7.298 -5.507 -19.298 1.00 92.81 164 ILE A N 1
ATOM 1297 C CA . ILE A 1 164 ? -6.293 -4.459 -19.132 1.00 92.81 164 ILE A CA 1
ATOM 1298 C C . ILE A 1 164 ? -7.004 -3.222 -18.588 1.00 92.81 164 ILE A C 1
ATOM 1300 O O . ILE A 1 164 ? -7.742 -2.558 -19.311 1.00 92.81 164 ILE A O 1
ATOM 1304 N N . LEU A 1 165 ? -6.758 -2.916 -17.317 1.00 94.19 165 LEU A N 1
ATOM 1305 C CA . LEU A 1 165 ? -7.318 -1.749 -16.634 1.00 94.19 165 LEU A CA 1
ATOM 1306 C C . LEU A 1 165 ? -6.613 -0.457 -17.056 1.00 94.19 165 LEU A C 1
ATOM 1308 O O . LEU A 1 165 ? -7.233 0.600 -17.121 1.00 94.19 165 LEU A O 1
ATOM 1312 N N . TYR A 1 166 ? -5.311 -0.547 -17.332 1.00 95.12 166 TYR A N 1
ATOM 1313 C CA . TYR A 1 166 ? -4.501 0.573 -17.799 1.00 95.12 166 TYR A CA 1
ATOM 1314 C C . TYR A 1 166 ? -3.438 0.095 -18.786 1.00 95.12 166 TYR A C 1
ATOM 1316 O O . TYR A 1 166 ? -2.782 -0.929 -18.565 1.00 95.12 166 TYR A O 1
ATOM 1324 N N . TYR A 1 167 ? -3.258 0.857 -19.861 1.00 96.19 167 TYR A N 1
ATOM 1325 C CA . TYR A 1 167 ? -2.205 0.666 -20.847 1.00 96.19 167 TYR A CA 1
ATOM 1326 C C . TYR A 1 167 ? -1.615 2.012 -21.228 1.00 96.19 167 TYR A C 1
ATOM 1328 O O . TYR A 1 167 ? -2.361 2.967 -21.438 1.00 96.19 167 TYR A O 1
ATOM 1336 N N . ASP A 1 168 ? -0.296 2.048 -21.373 1.00 96.94 168 ASP A N 1
ATOM 1337 C CA . ASP A 1 168 ? 0.400 3.205 -21.918 1.00 96.94 168 ASP A CA 1
ATOM 1338 C C . ASP A 1 168 ? 1.670 2.781 -22.662 1.00 96.94 168 ASP A C 1
ATOM 1340 O O . ASP A 1 168 ? 2.222 1.699 -22.414 1.00 96.94 168 ASP A O 1
ATOM 1344 N N . ASP A 1 169 ? 2.111 3.631 -23.583 1.00 95.75 169 ASP A N 1
ATOM 1345 C CA . ASP A 1 169 ? 3.230 3.410 -24.498 1.00 95.75 169 ASP A CA 1
ATOM 1346 C C . ASP A 1 169 ? 4.000 4.717 -24.693 1.00 95.75 169 ASP A C 1
ATOM 1348 O O . ASP A 1 169 ? 3.495 5.677 -25.276 1.00 95.75 169 ASP A O 1
ATOM 1352 N N . VAL A 1 170 ? 5.221 4.759 -24.167 1.00 96.06 170 VAL A N 1
ATOM 1353 C CA . VAL A 1 170 ? 6.019 5.978 -24.055 1.00 96.06 170 VAL A CA 1
ATOM 1354 C C . VAL A 1 170 ? 7.325 5.811 -24.822 1.00 96.06 170 VAL A C 1
ATOM 1356 O O . VAL A 1 170 ? 8.185 5.004 -24.460 1.00 96.06 170 VAL A O 1
ATOM 1359 N N . ASP A 1 171 ? 7.511 6.626 -25.856 1.00 95.44 171 ASP A N 1
ATOM 1360 C CA . ASP A 1 171 ? 8.774 6.714 -26.588 1.00 95.44 171 ASP A CA 1
ATOM 1361 C C . ASP A 1 171 ? 9.816 7.510 -25.783 1.00 95.44 171 ASP A C 1
ATOM 1363 O O . ASP A 1 171 ? 9.519 8.575 -25.238 1.00 95.44 171 ASP A O 1
ATOM 1367 N N . LEU A 1 172 ? 11.045 6.992 -25.697 1.00 95.44 172 LEU A N 1
ATOM 1368 C CA . LEU A 1 172 ? 12.170 7.648 -25.020 1.00 95.44 172 LEU A CA 1
ATOM 1369 C C . LEU A 1 172 ? 13.081 8.350 -26.027 1.00 95.44 172 LEU A C 1
ATOM 1371 O O . LEU A 1 172 ? 13.360 9.537 -25.879 1.00 95.44 172 LEU A O 1
ATOM 1375 N N . PHE A 1 173 ? 13.514 7.642 -27.069 1.00 95.62 173 PHE A N 1
ATOM 1376 C CA . PHE A 1 173 ? 14.227 8.242 -28.195 1.00 95.62 173 PHE A CA 1
ATOM 1377 C C . PHE A 1 173 ? 14.073 7.415 -29.471 1.00 95.62 173 PHE A C 1
ATOM 1379 O O . PHE A 1 173 ? 13.825 6.208 -29.412 1.00 95.62 173 PHE A O 1
ATOM 1386 N N . GLU A 1 174 ? 14.267 8.068 -30.611 1.00 95.06 174 GLU A N 1
ATOM 1387 C CA . GLU A 1 174 ? 14.296 7.453 -31.933 1.00 95.06 174 GLU A CA 1
ATOM 1388 C C . GLU A 1 174 ? 15.310 8.171 -32.841 1.00 95.06 174 GLU A C 1
ATOM 1390 O O . GLU A 1 174 ? 15.505 9.380 -32.719 1.00 95.06 174 GLU A O 1
ATOM 1395 N N . ASP A 1 175 ? 15.984 7.423 -33.710 1.00 92.12 175 ASP A N 1
ATOM 1396 C CA . ASP A 1 175 ? 16.945 7.922 -34.699 1.00 92.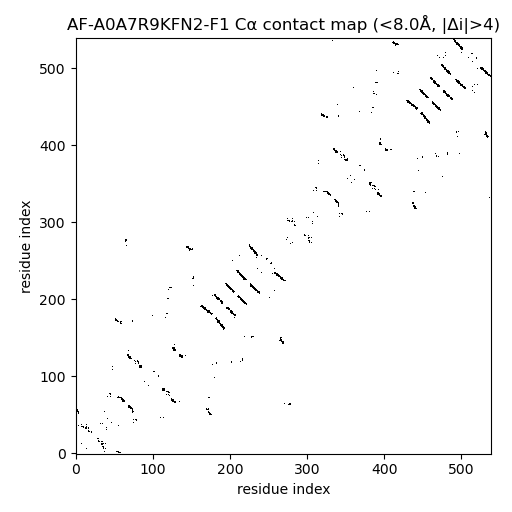12 175 ASP A CA 1
ATOM 1397 C C . ASP A 1 175 ? 16.794 7.118 -35.993 1.00 92.12 175 ASP A C 1
ATOM 1399 O O . ASP A 1 175 ? 16.727 5.885 -35.945 1.00 92.12 175 ASP A O 1
ATOM 1403 N N . GLU A 1 176 ? 16.752 7.796 -37.140 1.00 88.81 176 GLU A N 1
ATOM 1404 C CA . GLU A 1 176 ? 16.617 7.153 -38.462 1.00 88.81 176 GLU A CA 1
ATOM 1405 C C . GLU A 1 176 ? 17.968 6.720 -39.034 1.00 88.81 176 GLU A C 1
ATOM 1407 O O . GLU A 1 176 ? 18.094 6.246 -40.164 1.00 88.81 176 GLU A O 1
ATOM 1412 N N . LEU A 1 177 ? 19.021 6.868 -38.236 1.00 85.06 177 LEU A N 1
ATOM 1413 C CA . LEU A 1 177 ? 20.358 6.457 -38.571 1.00 85.06 177 LEU A CA 1
ATOM 1414 C C . LEU A 1 177 ? 20.875 7.081 -39.880 1.00 85.06 177 LEU A C 1
ATOM 1416 O O . LEU A 1 177 ? 21.676 6.442 -40.572 1.00 85.06 177 LEU A O 1
ATOM 1420 N N . ALA A 1 178 ? 20.478 8.325 -40.167 1.00 81.44 178 ALA A N 1
ATOM 1421 C CA . ALA A 1 178 ? 20.718 9.008 -41.439 1.00 81.44 178 ALA A CA 1
ATOM 1422 C C . ALA A 1 178 ? 20.216 8.183 -42.641 1.00 81.44 178 ALA A C 1
ATOM 1424 O O . ALA A 1 178 ? 20.980 7.905 -43.561 1.00 81.44 178 ALA A O 1
ATOM 1425 N N . ASP A 1 179 ? 18.955 7.746 -42.583 1.00 83.25 179 ASP A N 1
ATOM 1426 C CA . ASP A 1 179 ? 18.265 6.941 -43.604 1.00 83.25 179 ASP A CA 1
ATOM 1427 C C . ASP A 1 179 ? 18.842 5.527 -43.828 1.00 83.25 179 ASP A C 1
ATOM 1429 O O . ASP A 1 179 ? 18.568 4.881 -44.840 1.00 83.25 179 ASP A O 1
ATOM 1433 N N . HIS A 1 180 ? 19.638 5.016 -42.883 1.00 81.56 180 HIS A N 1
ATOM 1434 C CA . HIS A 1 180 ? 20.268 3.688 -42.968 1.00 81.56 180 HIS A CA 1
ATOM 1435 C C . HIS A 1 180 ? 19.711 2.671 -41.968 1.00 81.56 180 HIS A C 1
ATOM 1437 O O . HIS A 1 180 ? 20.316 1.615 -41.736 1.00 81.56 180 HIS A O 1
ATOM 1443 N N . GLY A 1 181 ? 18.575 2.977 -41.347 1.00 88.44 181 GLY A N 1
ATOM 1444 C CA . GLY A 1 181 ? 17.904 2.055 -40.452 1.00 88.44 181 GLY A CA 1
ATOM 1445 C C . GLY A 1 181 ? 17.044 2.755 -39.416 1.00 88.44 181 GLY A C 1
ATOM 1446 O O . GLY A 1 181 ? 16.439 3.784 -39.682 1.00 88.44 181 GLY A O 1
ATOM 1447 N N . VAL A 1 182 ? 16.956 2.161 -38.230 1.00 92.00 182 VAL A N 1
ATOM 1448 C CA . VAL A 1 182 ? 16.253 2.760 -37.095 1.00 92.00 182 VAL A CA 1
ATOM 1449 C C . VAL A 1 182 ? 16.882 2.315 -35.782 1.00 92.00 182 VAL A C 1
ATOM 1451 O O . VAL A 1 182 ? 17.181 1.133 -35.597 1.00 92.00 182 VAL A O 1
ATOM 1454 N N . ALA A 1 183 ? 17.047 3.250 -34.853 1.00 93.69 183 ALA A N 1
ATOM 1455 C CA . ALA A 1 183 ? 17.316 2.980 -33.448 1.00 93.69 183 ALA A CA 1
ATOM 1456 C C . ALA A 1 183 ? 16.184 3.586 -32.615 1.00 93.69 183 ALA A C 1
ATOM 1458 O O . ALA A 1 183 ? 16.067 4.802 -32.532 1.00 93.69 183 ALA A O 1
ATOM 1459 N N . LYS A 1 184 ? 15.342 2.752 -31.999 1.00 95.62 184 LYS A N 1
ATOM 1460 C CA . LYS A 1 184 ? 14.166 3.186 -31.232 1.00 95.62 184 LYS A CA 1
ATOM 1461 C C . LYS A 1 184 ? 14.172 2.593 -29.833 1.00 95.62 184 LYS A C 1
ATOM 1463 O O . LYS A 1 184 ? 14.318 1.383 -29.668 1.00 95.62 184 LYS A O 1
ATOM 1468 N N . CYS A 1 185 ? 13.946 3.428 -28.825 1.00 96.88 185 CYS A N 1
ATOM 1469 C CA . CYS A 1 185 ? 13.772 3.017 -27.439 1.00 96.88 185 CYS A CA 1
ATOM 1470 C C . CYS A 1 185 ? 12.404 3.464 -26.918 1.00 96.88 185 CYS A C 1
ATOM 1472 O O . CYS A 1 185 ? 12.119 4.658 -26.874 1.00 96.88 185 CYS A O 1
ATOM 1474 N N . SER A 1 186 ? 11.580 2.513 -26.479 1.00 96.69 186 SER A N 1
ATOM 1475 C CA . SER A 1 186 ? 10.226 2.760 -25.954 1.00 96.69 186 SER A CA 1
ATOM 1476 C C . SER A 1 186 ? 9.955 1.919 -24.709 1.00 96.69 186 SER A C 1
ATOM 1478 O O . SER A 1 186 ? 10.611 0.896 -24.487 1.00 96.69 186 SER A O 1
ATOM 1480 N N . VAL A 1 187 ? 9.001 2.343 -23.883 1.00 97.88 187 VAL A N 1
ATOM 1481 C CA . VAL A 1 187 ? 8.551 1.611 -22.697 1.00 97.88 187 VAL A CA 1
ATOM 1482 C C . VAL A 1 187 ? 7.031 1.534 -22.648 1.00 97.88 187 VAL A C 1
ATOM 1484 O O . VAL A 1 187 ? 6.338 2.530 -22.812 1.00 97.88 187 VAL A O 1
ATOM 1487 N N . LYS A 1 188 ? 6.514 0.329 -22.408 1.00 96.69 188 LYS A N 1
ATOM 1488 C CA . LYS A 1 188 ? 5.080 0.021 -22.372 1.00 96.69 188 LYS A CA 1
ATOM 1489 C C . LYS A 1 188 ? 4.703 -0.562 -21.029 1.00 96.69 188 LYS A C 1
ATOM 1491 O O . LYS A 1 188 ? 5.467 -1.360 -20.485 1.00 96.69 188 LYS A O 1
ATOM 1496 N N . ILE A 1 189 ? 3.508 -0.247 -20.545 1.00 97.25 189 ILE A N 1
ATOM 1497 C CA . ILE A 1 189 ? 2.946 -0.831 -19.324 1.00 97.25 189 ILE A CA 1
ATOM 1498 C C . ILE A 1 189 ? 1.556 -1.404 -19.583 1.00 97.25 189 ILE A C 1
ATOM 1500 O O . ILE A 1 189 ? 0.761 -0.843 -20.330 1.00 97.25 189 ILE A O 1
ATOM 1504 N N . ARG A 1 190 ? 1.262 -2.540 -18.952 1.00 95.38 190 ARG A N 1
ATOM 1505 C CA . ARG A 1 190 ? -0.081 -3.115 -18.827 1.00 95.38 190 ARG A CA 1
ATOM 1506 C C . ARG A 1 190 ? -0.367 -3.359 -17.358 1.00 95.38 190 ARG A C 1
ATOM 1508 O O . ARG A 1 190 ? 0.412 -4.045 -16.697 1.00 95.38 190 ARG A O 1
ATOM 1515 N N . VAL A 1 191 ? -1.489 -2.848 -16.872 1.00 94.69 191 VAL A N 1
ATOM 1516 C CA . VAL A 1 191 ? -1.979 -3.102 -15.516 1.00 94.69 191 VAL A CA 1
ATOM 1517 C C . VAL A 1 191 ? -3.234 -3.957 -15.606 1.00 94.69 191 VAL A C 1
ATOM 1519 O O . VAL A 1 191 ? -4.194 -3.604 -16.290 1.00 94.69 191 VAL A O 1
ATOM 1522 N N . MET A 1 192 ? -3.201 -5.093 -14.923 1.00 92.31 192 MET A N 1
ATOM 1523 C CA . MET A 1 192 ? -4.300 -6.043 -14.777 1.00 92.31 192 MET A CA 1
ATOM 1524 C C . MET A 1 192 ? -4.793 -6.005 -13.326 1.00 92.31 192 MET A C 1
ATOM 1526 O O . MET A 1 192 ? -4.162 -5.414 -12.451 1.00 92.31 192 MET A O 1
ATOM 1530 N N . LYS A 1 193 ? -5.913 -6.673 -13.032 1.00 88.81 193 LYS A N 1
ATOM 1531 C CA . LYS A 1 193 ? -6.494 -6.683 -11.677 1.00 88.81 193 LYS A CA 1
ATOM 1532 C C . LYS A 1 193 ? -5.548 -7.230 -10.594 1.00 88.81 193 LYS A C 1
ATOM 1534 O O . LYS A 1 193 ? -5.619 -6.787 -9.453 1.00 88.81 193 LYS A O 1
ATOM 1539 N N . GLN A 1 194 ? -4.703 -8.205 -10.932 1.00 88.69 194 GLN A N 1
ATOM 1540 C CA . GLN A 1 194 ? -3.819 -8.899 -9.981 1.00 88.69 194 GLN A CA 1
ATOM 1541 C C . GLN A 1 194 ? -2.329 -8.770 -10.316 1.00 88.69 194 GLN A C 1
ATOM 1543 O O . GLN A 1 194 ? -1.502 -9.404 -9.667 1.00 88.69 194 GLN A O 1
ATOM 1548 N N . SER A 1 195 ? -1.952 -7.984 -11.321 1.00 92.62 195 SER A N 1
ATOM 1549 C CA . SER A 1 195 ? -0.551 -7.866 -11.729 1.00 92.62 195 SER A CA 1
ATOM 1550 C C . SER A 1 195 ? -0.313 -6.636 -12.593 1.00 92.62 195 SER A C 1
ATOM 1552 O O . SER A 1 195 ? -1.245 -6.022 -13.113 1.00 92.62 195 SER A O 1
ATOM 1554 N N . PHE A 1 196 ? 0.955 -6.296 -12.798 1.00 95.19 196 PHE A N 1
ATOM 1555 C CA . PHE A 1 196 ? 1.355 -5.409 -13.882 1.00 95.19 196 PHE A CA 1
ATOM 1556 C C . PHE A 1 196 ? 2.563 -5.974 -14.624 1.00 95.19 196 PHE A C 1
ATOM 1558 O O . PHE A 1 196 ? 3.356 -6.748 -14.082 1.00 95.19 196 PHE A O 1
ATOM 1565 N N . PHE A 1 197 ? 2.701 -5.564 -15.881 1.00 96.25 197 PHE A N 1
ATOM 1566 C CA . PHE A 1 197 ? 3.812 -5.927 -16.746 1.00 96.25 197 PHE A CA 1
ATOM 1567 C C . PHE A 1 197 ? 4.347 -4.691 -17.466 1.00 96.25 197 PHE A C 1
ATOM 1569 O O . PHE A 1 197 ? 3.579 -3.950 -18.078 1.00 96.25 197 PHE A O 1
ATOM 1576 N N . ILE A 1 198 ? 5.663 -4.494 -17.417 1.00 97.38 198 ILE A N 1
ATOM 1577 C CA . ILE A 1 198 ? 6.371 -3.426 -18.127 1.00 97.38 198 ILE A CA 1
ATOM 1578 C C . ILE A 1 198 ? 7.326 -4.060 -19.132 1.00 97.38 198 ILE A C 1
ATOM 1580 O O . ILE A 1 198 ? 8.063 -4.985 -18.794 1.00 97.38 198 ILE A O 1
ATOM 1584 N N . LEU A 1 199 ? 7.344 -3.536 -20.355 1.00 96.38 199 LEU A N 1
ATOM 1585 C CA . LEU A 1 199 ? 8.323 -3.872 -21.381 1.00 96.38 199 LEU A CA 1
ATOM 1586 C C . LEU A 1 199 ? 8.994 -2.590 -21.855 1.00 96.38 199 LEU A C 1
ATOM 1588 O O . LEU A 1 199 ? 8.385 -1.802 -22.573 1.00 96.38 199 LEU A O 1
ATOM 1592 N N . MET A 1 200 ? 10.259 -2.416 -21.495 1.00 97.38 200 MET A N 1
ATOM 1593 C CA . MET A 1 200 ? 11.136 -1.470 -22.168 1.00 97.38 200 MET A CA 1
ATOM 1594 C C . MET A 1 200 ? 11.875 -2.206 -23.284 1.00 97.38 200 MET A C 1
ATOM 1596 O O . MET A 1 200 ? 12.489 -3.245 -23.039 1.00 97.38 200 MET A O 1
ATOM 1600 N N . ARG A 1 201 ? 11.820 -1.669 -24.500 1.00 96.81 201 ARG A N 1
ATOM 1601 C CA . ARG A 1 201 ? 12.466 -2.233 -25.683 1.00 96.81 201 ARG A CA 1
ATOM 1602 C C . ARG A 1 201 ? 13.342 -1.190 -26.348 1.00 96.81 201 ARG A C 1
ATOM 1604 O O . ARG A 1 201 ? 12.846 -0.150 -26.777 1.00 96.81 201 ARG A O 1
ATOM 1611 N N . PHE A 1 202 ? 14.615 -1.527 -26.504 1.00 96.69 202 PHE A N 1
ATOM 1612 C CA . PHE A 1 202 ? 15.494 -0.909 -27.484 1.00 96.69 202 PHE A CA 1
ATOM 1613 C C . PHE A 1 202 ? 15.570 -1.809 -28.721 1.00 96.69 202 PHE A C 1
ATOM 1615 O O . PHE A 1 202 ? 15.898 -2.992 -28.624 1.00 96.69 202 PHE A O 1
ATOM 1622 N N . PHE A 1 203 ? 15.248 -1.246 -29.878 1.00 95.75 203 PHE A N 1
ATOM 1623 C CA . PHE A 1 203 ? 15.251 -1.900 -31.177 1.00 95.75 203 PHE A CA 1
ATOM 1624 C C . PHE A 1 203 ? 16.214 -1.165 -32.104 1.00 95.75 203 PHE A C 1
ATOM 1626 O O . PHE A 1 203 ? 16.075 0.037 -32.307 1.00 95.75 203 PHE A O 1
ATOM 1633 N N . LEU A 1 204 ? 17.171 -1.895 -32.669 1.00 93.19 204 LEU A N 1
ATOM 1634 C CA . LEU A 1 204 ? 18.150 -1.383 -33.617 1.00 93.19 204 LEU A CA 1
ATOM 1635 C C . LEU A 1 204 ? 18.106 -2.227 -34.879 1.00 93.19 204 LEU A C 1
ATOM 1637 O O . LEU A 1 204 ? 18.385 -3.423 -34.825 1.00 93.19 204 LEU A O 1
ATOM 1641 N N . ARG A 1 205 ? 17.845 -1.595 -36.016 1.00 91.62 205 ARG A N 1
ATOM 1642 C CA . ARG A 1 205 ? 17.990 -2.180 -37.345 1.00 91.62 205 ARG A CA 1
ATOM 1643 C C . ARG A 1 205 ? 18.963 -1.315 -38.125 1.00 91.62 205 ARG A C 1
ATOM 1645 O O . ARG A 1 205 ? 18.704 -0.134 -38.299 1.00 91.62 205 ARG A O 1
ATOM 1652 N N . ILE A 1 206 ? 20.049 -1.907 -38.599 1.00 88.62 206 ILE A N 1
ATOM 1653 C CA . ILE A 1 206 ? 20.922 -1.309 -39.608 1.00 88.62 206 ILE A CA 1
ATOM 1654 C C . ILE A 1 206 ? 20.626 -2.048 -40.904 1.00 88.62 206 ILE A C 1
ATOM 1656 O O . ILE A 1 206 ? 20.781 -3.274 -40.968 1.00 88.62 206 ILE A O 1
ATOM 1660 N N . ASP A 1 207 ? 20.162 -1.320 -41.913 1.00 84.94 207 ASP A N 1
ATOM 1661 C CA . ASP A 1 207 ? 19.632 -1.916 -43.133 1.00 84.94 207 ASP A CA 1
ATOM 1662 C C . ASP A 1 207 ? 20.672 -2.819 -43.805 1.00 84.94 207 ASP A C 1
ATOM 1664 O O . ASP A 1 207 ? 21.815 -2.431 -44.029 1.00 84.94 207 ASP A O 1
ATOM 1668 N N . ASN A 1 208 ? 20.271 -4.061 -44.097 1.00 83.88 208 ASN A N 1
ATOM 1669 C CA . ASN A 1 208 ? 21.105 -5.123 -44.678 1.00 83.88 208 ASN A CA 1
ATOM 1670 C C . ASN A 1 208 ? 22.334 -5.558 -43.852 1.00 83.88 208 ASN A C 1
ATOM 1672 O O . ASN A 1 208 ? 23.092 -6.412 -44.312 1.00 83.88 208 ASN A O 1
ATOM 1676 N N . VAL A 1 209 ? 22.524 -5.040 -42.633 1.00 84.94 209 VAL A N 1
ATOM 1677 C CA . VAL A 1 209 ? 23.711 -5.325 -41.810 1.00 84.94 209 VAL A CA 1
ATOM 1678 C C . VAL A 1 209 ? 23.353 -6.146 -40.575 1.00 84.94 209 VAL A C 1
ATOM 1680 O O . VAL A 1 209 ? 23.683 -7.329 -40.503 1.00 84.94 209 VAL A O 1
ATOM 1683 N N . LEU A 1 210 ? 22.677 -5.543 -39.595 1.00 87.31 210 LEU A N 1
ATOM 1684 C CA . LEU A 1 210 ? 22.466 -6.112 -38.260 1.00 87.31 210 LEU A CA 1
ATOM 1685 C C . LEU A 1 210 ? 21.071 -5.750 -37.759 1.00 87.31 210 LEU A C 1
ATOM 1687 O O . LEU A 1 210 ? 20.623 -4.619 -37.943 1.00 87.31 210 LEU A O 1
ATOM 1691 N N . VAL A 1 211 ? 20.429 -6.674 -37.044 1.00 91.44 211 VAL A N 1
ATOM 1692 C CA . VAL A 1 211 ? 19.298 -6.328 -36.180 1.00 91.44 211 VAL A CA 1
ATOM 1693 C C . VAL A 1 211 ? 19.579 -6.759 -34.748 1.00 91.44 211 VAL A C 1
ATOM 1695 O O . VAL A 1 211 ? 20.086 -7.855 -34.504 1.00 91.44 211 VAL A O 1
ATOM 1698 N N . ARG A 1 212 ? 19.262 -5.880 -33.799 1.00 92.38 212 ARG A N 1
ATOM 1699 C CA . ARG A 1 212 ? 19.462 -6.060 -32.362 1.00 92.38 212 ARG A CA 1
ATOM 1700 C C . ARG A 1 212 ? 18.218 -5.622 -31.601 1.00 92.38 212 ARG A C 1
ATOM 1702 O O . ARG A 1 212 ? 17.564 -4.641 -31.945 1.00 92.38 212 ARG A O 1
ATOM 1709 N N . MET A 1 213 ? 17.922 -6.343 -30.531 1.00 95.00 213 MET A N 1
ATOM 1710 C CA . MET A 1 213 ? 16.822 -6.051 -29.632 1.00 95.00 213 MET A CA 1
ATOM 1711 C C . MET A 1 213 ? 17.246 -6.296 -28.184 1.00 95.00 213 MET A C 1
ATOM 1713 O O . MET A 1 213 ? 17.631 -7.411 -27.822 1.00 95.00 213 MET A O 1
ATOM 1717 N N . ASN A 1 214 ? 17.140 -5.255 -27.362 1.00 95.81 214 ASN A N 1
ATOM 1718 C CA . ASN A 1 214 ? 17.345 -5.324 -25.920 1.00 95.81 214 ASN A CA 1
ATOM 1719 C C . ASN A 1 214 ? 15.996 -5.102 -25.243 1.00 95.81 214 ASN A C 1
ATOM 1721 O O . ASN A 1 214 ? 15.436 -4.009 -25.312 1.00 95.81 214 ASN A O 1
ATOM 1725 N N . ASP A 1 215 ? 15.482 -6.142 -24.597 1.00 96.38 215 ASP A N 1
ATOM 1726 C CA . ASP A 1 215 ? 14.214 -6.085 -23.875 1.00 96.38 215 ASP A CA 1
ATOM 1727 C C . ASP A 1 215 ? 14.476 -6.162 -22.372 1.00 96.38 215 ASP A C 1
ATOM 1729 O O . ASP A 1 215 ? 15.052 -7.140 -21.897 1.00 96.38 215 ASP A O 1
ATOM 1733 N N . THR A 1 216 ? 13.983 -5.176 -21.627 1.00 96.81 216 THR A N 1
ATOM 1734 C CA . THR A 1 216 ? 13.880 -5.210 -20.166 1.00 96.81 216 THR A CA 1
ATOM 1735 C C . THR A 1 216 ? 12.412 -5.396 -19.796 1.00 96.81 216 THR A C 1
ATOM 1737 O O . THR A 1 216 ? 11.581 -4.517 -20.023 1.00 96.81 216 THR A O 1
ATOM 1740 N N . ARG A 1 217 ? 12.087 -6.551 -19.218 1.00 96.44 217 ARG A N 1
ATOM 1741 C CA . ARG A 1 217 ? 10.741 -6.923 -18.774 1.00 96.44 217 ARG A CA 1
ATOM 1742 C C . ARG A 1 217 ? 10.655 -6.831 -17.263 1.00 96.44 217 ARG A C 1
ATOM 1744 O O . ARG A 1 217 ? 11.520 -7.388 -16.593 1.00 96.44 217 ARG A O 1
ATOM 1751 N N . LEU A 1 218 ? 9.634 -6.171 -16.729 1.00 96.38 218 LEU A N 1
ATOM 1752 C CA . LEU A 1 218 ? 9.325 -6.202 -15.301 1.00 96.38 218 LEU A CA 1
ATOM 1753 C C . LEU A 1 218 ? 7.932 -6.785 -15.092 1.00 96.38 218 LEU A C 1
ATOM 1755 O O . LEU A 1 218 ? 7.003 -6.446 -15.821 1.00 96.38 218 LEU A O 1
ATOM 1759 N N . TYR A 1 219 ? 7.792 -7.647 -14.092 1.00 96.00 219 TYR A N 1
ATOM 1760 C CA . TYR A 1 219 ? 6.525 -8.265 -13.722 1.00 96.00 219 TYR A CA 1
ATOM 1761 C C . TYR A 1 219 ? 6.359 -8.273 -12.206 1.00 96.00 219 TYR A C 1
ATOM 1763 O O . TYR A 1 219 ? 7.285 -8.632 -11.475 1.00 96.00 219 TYR A O 1
ATOM 1771 N N . HIS A 1 220 ? 5.165 -7.915 -11.751 1.00 93.94 220 HIS A N 1
ATOM 1772 C CA . HIS A 1 220 ? 4.773 -7.991 -10.351 1.00 93.94 220 HIS A CA 1
ATOM 1773 C C . HIS A 1 220 ? 3.368 -8.571 -10.239 1.00 93.94 220 HIS A C 1
ATOM 1775 O O . HIS A 1 220 ? 2.481 -8.228 -11.023 1.00 93.94 220 HIS A O 1
ATOM 1781 N N . GLU A 1 221 ? 3.175 -9.417 -9.234 1.00 90.69 221 GLU A N 1
ATOM 1782 C CA . GLU A 1 221 ? 1.898 -10.024 -8.894 1.00 90.69 221 GLU A CA 1
ATOM 1783 C C . GLU A 1 221 ? 1.445 -9.557 -7.511 1.00 90.69 221 GLU A C 1
ATOM 1785 O O . GLU A 1 221 ? 2.204 -9.610 -6.539 1.00 90.69 221 GLU A O 1
ATOM 1790 N N . VAL A 1 222 ? 0.190 -9.126 -7.424 1.00 86.00 222 VAL A N 1
ATOM 1791 C CA . VAL A 1 222 ? -0.429 -8.684 -6.176 1.00 86.00 222 VAL A CA 1
ATOM 1792 C C . VAL A 1 222 ? -0.391 -9.824 -5.160 1.00 86.00 222 VAL A C 1
ATOM 1794 O O . VAL A 1 222 ? -0.799 -10.945 -5.451 1.00 86.00 222 VAL A O 1
ATOM 1797 N N . GLY A 1 223 ? 0.090 -9.522 -3.955 1.00 80.62 223 GLY A N 1
ATOM 1798 C CA . GLY A 1 223 ? 0.287 -10.499 -2.880 1.00 80.62 223 GLY A CA 1
ATOM 1799 C C . GLY A 1 223 ? 1.718 -11.030 -2.777 1.00 80.62 223 GLY A C 1
ATOM 1800 O O . GLY A 1 223 ? 2.056 -11.639 -1.768 1.00 80.62 223 GLY A O 1
ATOM 1801 N N . THR A 1 224 ? 2.573 -10.758 -3.768 1.00 87.94 224 THR A N 1
ATOM 1802 C CA . THR A 1 224 ? 4.021 -10.974 -3.646 1.00 87.94 224 THR A CA 1
ATOM 1803 C C . THR A 1 224 ? 4.719 -9.726 -3.112 1.00 87.94 224 THR A C 1
ATOM 1805 O O . THR A 1 224 ? 4.251 -8.604 -3.291 1.00 87.94 224 THR A O 1
ATOM 1808 N N . ASP A 1 225 ? 5.861 -9.918 -2.467 1.00 87.38 225 ASP A N 1
ATOM 1809 C CA . ASP A 1 225 ? 6.715 -8.871 -1.902 1.00 87.38 225 ASP A CA 1
ATOM 1810 C C . ASP A 1 225 ? 7.917 -8.564 -2.815 1.00 87.38 225 ASP A C 1
ATOM 1812 O O . ASP A 1 225 ? 8.973 -8.117 -2.368 1.00 87.38 225 ASP A O 1
ATOM 1816 N N . PHE A 1 226 ? 7.784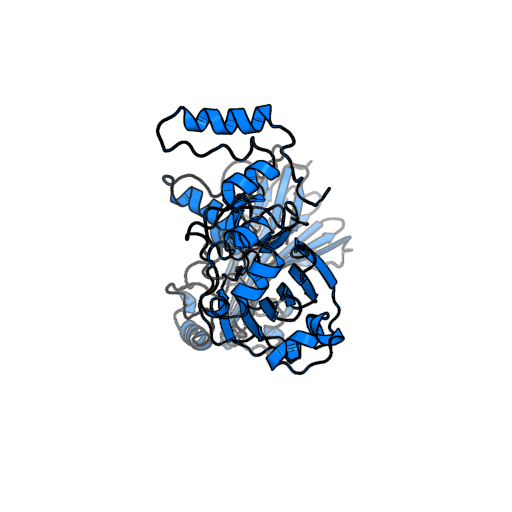 -8.847 -4.118 1.00 90.88 226 PHE A N 1
ATOM 1817 C CA . PHE A 1 226 ? 8.863 -8.643 -5.075 1.00 90.88 226 PHE A CA 1
ATOM 1818 C C . PHE A 1 226 ? 8.409 -8.298 -6.498 1.00 90.88 226 PHE A C 1
ATOM 1820 O O . PHE A 1 226 ? 7.272 -8.539 -6.904 1.00 90.88 226 PHE A O 1
ATOM 1827 N N . ILE A 1 227 ? 9.345 -7.756 -7.282 1.00 94.12 227 ILE A N 1
ATOM 1828 C CA . ILE A 1 227 ? 9.228 -7.529 -8.729 1.00 94.12 227 ILE A CA 1
ATOM 1829 C C . ILE A 1 227 ? 10.312 -8.344 -9.431 1.00 94.12 227 ILE A C 1
ATOM 1831 O O . ILE A 1 227 ? 11.490 -8.257 -9.082 1.00 94.12 227 ILE A O 1
ATOM 1835 N N . LEU A 1 228 ? 9.938 -9.124 -10.442 1.00 95.69 228 LEU A N 1
ATOM 1836 C CA . LEU A 1 228 ? 10.904 -9.793 -11.312 1.00 95.69 228 LEU A CA 1
ATOM 1837 C C . LEU A 1 228 ? 11.304 -8.861 -12.445 1.00 95.69 228 LEU A C 1
ATOM 1839 O O . LEU A 1 228 ? 10.439 -8.274 -13.090 1.00 95.69 228 LEU A O 1
ATOM 1843 N N . ARG A 1 229 ? 12.605 -8.766 -12.715 1.00 95.94 229 ARG A N 1
ATOM 1844 C CA . ARG A 1 229 ? 13.166 -8.056 -13.864 1.00 95.94 229 ARG A CA 1
ATOM 1845 C C . ARG A 1 229 ? 13.993 -9.006 -14.711 1.00 95.94 229 ARG A C 1
ATOM 1847 O O . ARG A 1 229 ? 15.009 -9.519 -14.254 1.00 95.94 229 ARG A O 1
ATOM 1854 N N . GLU A 1 230 ? 13.607 -9.164 -15.966 1.00 96.62 230 GLU A N 1
ATOM 1855 C CA . GLU A 1 230 ? 14.296 -9.997 -16.943 1.00 96.62 230 GLU A CA 1
ATOM 1856 C C . GLU A 1 230 ? 14.806 -9.137 -18.103 1.00 96.62 230 GLU A C 1
ATOM 1858 O O . GLU A 1 230 ? 14.024 -8.542 -18.844 1.00 96.62 230 GLU A O 1
ATOM 1863 N N . TYR A 1 231 ? 16.125 -9.078 -18.262 1.00 96.56 231 TYR A N 1
ATOM 1864 C CA . TYR A 1 231 ? 16.798 -8.444 -19.390 1.00 96.56 231 TYR A CA 1
ATOM 1865 C C . TYR A 1 231 ? 17.219 -9.502 -20.407 1.00 96.56 231 TYR A C 1
ATOM 1867 O O . TYR A 1 231 ? 17.867 -10.483 -20.040 1.00 96.56 231 TYR A O 1
ATOM 1875 N N . THR A 1 232 ? 16.911 -9.287 -21.683 1.00 95.50 232 THR A N 1
ATOM 1876 C CA . THR A 1 232 ? 17.366 -10.143 -22.785 1.00 95.50 232 THR A CA 1
ATOM 1877 C C . THR A 1 232 ? 17.989 -9.311 -23.895 1.00 95.50 232 THR A C 1
ATOM 1879 O O . THR A 1 232 ? 17.349 -8.377 -24.375 1.00 95.50 232 THR A O 1
ATOM 1882 N N . ASN A 1 233 ? 19.177 -9.702 -24.354 1.00 94.94 233 ASN A N 1
ATOM 1883 C CA . ASN A 1 233 ? 19.811 -9.173 -25.561 1.00 94.94 233 ASN A CA 1
ATOM 1884 C C . ASN A 1 233 ? 19.737 -10.227 -26.670 1.00 94.94 233 ASN A C 1
ATOM 1886 O O . ASN A 1 233 ? 20.140 -11.380 -26.481 1.00 94.94 233 ASN A O 1
ATOM 1890 N N . ARG A 1 234 ? 19.195 -9.825 -27.818 1.00 94.31 234 ARG A N 1
ATOM 1891 C CA . ARG A 1 234 ? 19.099 -10.639 -29.028 1.00 94.31 234 ARG A CA 1
ATOM 1892 C C . ARG A 1 234 ? 19.716 -9.876 -30.185 1.00 94.31 234 ARG A C 1
ATOM 1894 O O . ARG A 1 234 ? 19.392 -8.708 -30.376 1.00 94.31 234 ARG A O 1
ATOM 1901 N N . GLU A 1 235 ? 20.566 -10.518 -30.973 1.00 91.25 235 GLU A N 1
ATOM 1902 C CA . GLU A 1 235 ? 21.153 -9.892 -32.161 1.00 91.25 235 GLU A CA 1
ATOM 1903 C C . GLU A 1 235 ? 21.563 -10.929 -33.199 1.00 91.25 235 GLU A C 1
ATOM 1905 O O . GLU A 1 235 ? 21.961 -12.037 -32.839 1.00 91.25 235 GLU A O 1
ATOM 1910 N N . ALA A 1 236 ? 21.497 -10.553 -34.472 1.00 90.81 236 ALA A N 1
ATOM 1911 C CA . ALA A 1 236 ? 22.049 -11.323 -35.580 1.00 90.81 236 ALA A CA 1
ATOM 1912 C C . ALA A 1 236 ? 22.334 -10.419 -36.782 1.00 90.81 236 ALA A C 1
ATOM 1914 O O . ALA A 1 236 ? 21.699 -9.372 -36.956 1.00 90.81 236 ALA A O 1
ATOM 1915 N N . PHE A 1 237 ? 23.264 -10.844 -37.638 1.00 89.38 237 PHE A N 1
ATOM 1916 C CA . PHE A 1 237 ? 23.440 -10.210 -38.938 1.00 89.38 237 PHE A CA 1
ATOM 1917 C C . PHE A 1 237 ? 22.272 -10.568 -39.858 1.00 89.38 237 PHE A C 1
ATOM 1919 O O . PHE A 1 237 ? 21.794 -11.703 -39.868 1.00 89.38 237 PHE A O 1
ATOM 1926 N N . VAL A 1 238 ? 21.833 -9.607 -40.672 1.00 87.62 238 VAL A N 1
ATOM 1927 C CA . VAL A 1 238 ? 20.686 -9.786 -41.581 1.00 87.62 238 VAL A CA 1
ATOM 1928 C C . VAL A 1 238 ? 20.925 -10.949 -42.547 1.00 87.62 238 VAL A C 1
ATOM 1930 O O . VAL A 1 238 ? 20.019 -11.744 -42.789 1.00 87.62 238 VAL A O 1
ATOM 1933 N N . LYS A 1 239 ? 22.167 -11.101 -43.026 1.00 87.88 239 LYS A N 1
ATOM 1934 C CA . LYS A 1 239 ? 22.593 -12.202 -43.903 1.00 87.88 239 LYS A CA 1
ATOM 1935 C C . LYS A 1 239 ? 22.384 -13.600 -43.304 1.00 87.88 239 LYS A C 1
ATOM 1937 O O . LYS A 1 239 ? 22.204 -14.545 -44.060 1.00 87.88 239 LYS A O 1
ATOM 1942 N N . ASP A 1 240 ? 22.376 -13.730 -41.976 1.00 88.75 240 ASP A N 1
ATOM 1943 C CA . ASP A 1 240 ? 22.282 -15.027 -41.295 1.00 88.75 240 ASP A CA 1
ATOM 1944 C C . ASP A 1 240 ? 20.824 -15.412 -40.975 1.00 88.75 240 ASP A C 1
ATOM 1946 O O . ASP A 1 240 ? 20.516 -16.592 -40.807 1.00 88.75 240 ASP A O 1
ATOM 1950 N N . LEU A 1 241 ? 19.903 -14.439 -40.920 1.00 85.75 241 LEU A N 1
ATOM 1951 C CA . LEU A 1 241 ? 18.520 -14.656 -40.473 1.00 85.75 241 LEU A CA 1
ATOM 1952 C C . LEU A 1 241 ? 17.611 -15.310 -41.525 1.00 85.75 241 LEU A C 1
ATOM 1954 O O . LEU A 1 241 ? 16.629 -15.932 -41.139 1.00 85.75 241 LEU A O 1
ATOM 1958 N N . HIS A 1 242 ? 17.914 -15.197 -42.825 1.00 85.19 242 HIS A N 1
ATOM 1959 C CA . HIS A 1 242 ? 17.132 -15.801 -43.923 1.00 85.19 242 HIS A CA 1
ATOM 1960 C C . HIS A 1 242 ? 15.596 -15.614 -43.801 1.00 85.19 242 HIS A C 1
ATOM 1962 O O . HIS A 1 242 ? 14.822 -16.524 -44.099 1.00 85.19 242 HIS A O 1
ATOM 1968 N N . ILE A 1 243 ? 15.141 -14.436 -43.358 1.00 86.81 243 ILE A N 1
ATOM 1969 C CA . ILE A 1 243 ? 13.719 -14.100 -43.152 1.00 86.81 243 ILE A CA 1
ATOM 1970 C C . ILE A 1 243 ? 13.229 -13.022 -44.134 1.00 86.81 243 ILE A C 1
ATOM 1972 O O . ILE A 1 243 ? 14.032 -12.217 -44.610 1.00 86.81 243 ILE A O 1
ATOM 1976 N N . PRO A 1 244 ? 11.915 -12.960 -44.435 1.00 87.44 244 PRO A N 1
ATOM 1977 C CA . PRO A 1 244 ? 11.353 -11.942 -45.322 1.00 87.44 244 PRO A CA 1
ATOM 1978 C C . PRO A 1 244 ? 11.566 -10.512 -44.804 1.00 87.44 244 PRO A C 1
ATOM 1980 O O . PRO A 1 244 ? 11.427 -10.254 -43.608 1.00 87.44 244 PRO A O 1
ATOM 1983 N N . ALA A 1 245 ? 11.792 -9.559 -45.713 1.00 85.25 245 ALA A N 1
ATOM 1984 C CA . ALA A 1 245 ? 11.993 -8.147 -45.370 1.00 85.25 245 ALA A CA 1
ATOM 1985 C C . ALA A 1 245 ? 10.887 -7.527 -44.482 1.00 85.25 245 ALA A C 1
ATOM 1987 O O . ALA A 1 245 ? 11.239 -6.793 -43.562 1.00 85.25 245 ALA A O 1
ATOM 1988 N N . PRO A 1 246 ? 9.583 -7.848 -44.647 1.00 89.00 246 PRO A N 1
ATOM 1989 C CA . PRO A 1 246 ? 8.546 -7.344 -43.741 1.00 89.00 246 PRO A CA 1
ATOM 1990 C C . PRO A 1 246 ? 8.752 -7.746 -42.273 1.00 89.00 246 PRO A C 1
ATOM 1992 O O . PRO A 1 246 ? 8.426 -6.975 -41.375 1.00 89.00 246 PRO A O 1
ATOM 1995 N N . VAL A 1 247 ? 9.342 -8.921 -42.017 1.00 88.62 247 VAL A N 1
ATOM 1996 C CA . VAL A 1 247 ? 9.619 -9.407 -40.656 1.00 88.62 247 VAL A CA 1
ATOM 1997 C C . VAL A 1 247 ? 10.740 -8.596 -40.004 1.00 88.62 247 VAL A C 1
ATOM 1999 O O . VAL A 1 247 ? 10.702 -8.379 -38.802 1.00 88.62 247 VAL A O 1
ATOM 2002 N N . LEU A 1 248 ? 11.704 -8.083 -40.779 1.00 84.88 248 LEU A N 1
ATOM 2003 C CA . LEU A 1 248 ? 12.799 -7.242 -40.266 1.00 84.88 248 LEU A CA 1
ATOM 2004 C C . LEU A 1 248 ? 12.326 -5.868 -39.767 1.00 84.88 248 LEU A C 1
ATOM 2006 O O . LEU A 1 248 ? 13.060 -5.195 -39.042 1.00 84.88 248 LEU A O 1
ATOM 2010 N N . ILE A 1 249 ? 11.127 -5.440 -40.168 1.00 86.50 249 ILE A N 1
ATOM 2011 C CA . ILE A 1 249 ? 10.555 -4.135 -39.818 1.00 86.50 249 ILE A CA 1
ATOM 2012 C C . ILE A 1 249 ? 9.616 -4.249 -38.609 1.00 86.50 249 ILE A C 1
ATOM 2014 O O . ILE A 1 249 ? 9.425 -3.260 -37.911 1.00 86.50 249 ILE A O 1
ATOM 2018 N N . ASP A 1 250 ? 9.071 -5.437 -38.325 1.00 87.88 250 ASP A N 1
ATOM 2019 C CA . ASP A 1 250 ? 8.175 -5.688 -37.191 1.00 87.88 250 ASP A CA 1
ATOM 2020 C C . ASP A 1 250 ? 8.950 -6.275 -35.991 1.00 87.88 250 ASP A C 1
ATOM 2022 O O . ASP A 1 250 ? 9.270 -7.470 -35.980 1.00 87.88 250 ASP A O 1
ATOM 2026 N N . PRO A 1 251 ? 9.208 -5.491 -34.922 1.00 86.94 251 PRO A N 1
ATOM 2027 C CA . PRO A 1 251 ? 9.957 -5.967 -33.761 1.00 86.94 251 PRO A CA 1
ATOM 2028 C C . PRO A 1 251 ? 9.265 -7.109 -33.006 1.00 86.94 251 PRO A C 1
ATOM 2030 O O . PRO A 1 251 ? 9.911 -7.825 -32.241 1.00 86.94 251 PRO A O 1
ATOM 2033 N N . VAL A 1 252 ? 7.944 -7.257 -33.131 1.00 86.25 252 VAL A N 1
ATOM 2034 C CA . VAL A 1 252 ? 7.187 -8.317 -32.452 1.00 86.25 252 VAL A CA 1
ATOM 2035 C C . VAL A 1 252 ? 7.395 -9.643 -33.169 1.00 86.25 252 VAL A C 1
ATOM 2037 O O . VAL A 1 252 ? 7.691 -10.643 -32.517 1.00 86.25 252 VAL A O 1
ATOM 2040 N N . GLN A 1 253 ? 7.300 -9.653 -34.499 1.00 87.56 253 GLN A N 1
ATOM 2041 C CA . GLN A 1 253 ? 7.563 -10.859 -35.287 1.00 87.56 253 GLN A CA 1
ATOM 2042 C C . GLN A 1 253 ? 9.045 -11.229 -35.255 1.00 87.56 253 GLN A C 1
ATOM 2044 O O . GLN A 1 253 ? 9.386 -12.391 -35.021 1.00 87.56 253 GLN A O 1
ATOM 2049 N N . LEU A 1 254 ? 9.930 -10.239 -35.401 1.00 88.88 254 LEU A N 1
ATOM 2050 C CA . LEU A 1 254 ? 11.370 -10.458 -35.437 1.00 88.88 254 LEU A CA 1
ATOM 2051 C C . LEU A 1 254 ? 11.923 -11.072 -34.147 1.00 88.88 254 LEU A C 1
ATOM 2053 O O . LEU A 1 254 ? 12.856 -11.876 -34.192 1.00 88.88 254 LEU A O 1
ATOM 2057 N N . ALA A 1 255 ? 11.331 -10.737 -32.998 1.00 86.50 255 ALA A N 1
ATOM 2058 C CA . ALA A 1 255 ? 11.720 -11.268 -31.694 1.00 86.50 255 ALA A CA 1
ATOM 2059 C C . ALA A 1 255 ? 11.784 -12.806 -31.653 1.00 86.50 255 ALA A C 1
ATOM 2061 O O . ALA A 1 255 ? 12.604 -13.359 -30.918 1.00 86.50 255 ALA A O 1
ATOM 2062 N N . ASN A 1 256 ? 10.948 -13.482 -32.448 1.00 87.25 256 ASN A N 1
ATOM 2063 C CA . ASN A 1 256 ? 10.887 -14.943 -32.519 1.00 87.25 256 ASN A CA 1
ATOM 2064 C C . ASN A 1 256 ? 12.013 -15.561 -33.362 1.00 87.25 256 ASN A C 1
ATOM 2066 O O . ASN A 1 256 ? 12.294 -16.747 -33.216 1.00 87.25 256 ASN A O 1
ATOM 2070 N N . HIS A 1 257 ? 12.658 -14.773 -34.226 1.00 88.50 257 HIS A N 1
ATOM 2071 C CA . HIS A 1 257 ? 13.716 -15.230 -35.132 1.00 88.50 257 HIS A CA 1
ATOM 2072 C C . HIS A 1 257 ? 15.120 -14.844 -34.655 1.00 88.50 257 HIS A C 1
ATOM 2074 O O . HIS A 1 257 ? 16.093 -15.489 -35.040 1.00 88.50 257 HIS A O 1
ATOM 2080 N N . LEU A 1 258 ? 15.247 -13.810 -33.816 1.00 91.75 258 LEU A N 1
ATOM 2081 C CA . LEU A 1 258 ? 16.552 -13.364 -33.334 1.00 91.75 258 LEU A CA 1
ATOM 2082 C C . LEU A 1 258 ? 17.120 -14.301 -32.253 1.00 91.75 258 LEU A C 1
ATOM 2084 O O . LEU A 1 258 ? 16.451 -14.540 -31.234 1.00 91.75 258 LEU A O 1
ATOM 2088 N N . PRO A 1 259 ? 18.374 -14.767 -32.409 1.00 92.38 259 PRO A N 1
ATOM 2089 C CA . PRO A 1 259 ? 19.027 -15.597 -31.413 1.00 92.38 259 PRO A CA 1
ATOM 2090 C C . PRO A 1 259 ? 19.308 -14.793 -30.141 1.00 92.38 259 PRO A C 1
ATOM 2092 O O . PRO A 1 259 ? 19.627 -13.603 -30.167 1.00 92.38 259 PRO A O 1
ATOM 2095 N N . LEU A 1 260 ? 19.150 -15.471 -29.008 1.00 93.44 260 LEU A N 1
ATOM 2096 C CA . LEU A 1 260 ? 19.369 -14.926 -27.675 1.00 93.44 260 LEU A CA 1
ATOM 2097 C C . LEU A 1 260 ? 20.854 -15.003 -27.325 1.00 93.44 260 LEU A C 1
ATOM 2099 O O . LEU A 1 260 ? 21.392 -16.099 -27.212 1.00 93.44 260 LEU A O 1
ATOM 2103 N N . GLN A 1 261 ? 21.491 -13.850 -27.128 1.00 92.12 261 GLN A N 1
ATOM 2104 C CA . GLN A 1 261 ? 22.903 -13.777 -26.743 1.00 92.12 261 GLN A CA 1
ATOM 2105 C C . GLN A 1 261 ? 23.076 -13.769 -25.228 1.00 92.12 261 GLN A C 1
ATOM 2107 O O . GLN A 1 261 ? 23.981 -14.398 -24.686 1.00 92.12 261 GLN A O 1
ATOM 2112 N N . GLN A 1 262 ? 22.202 -13.042 -24.529 1.00 92.88 262 GLN A N 1
ATOM 2113 C CA . GLN A 1 262 ? 22.311 -12.851 -23.090 1.00 92.88 262 GLN A CA 1
ATOM 2114 C C . GLN A 1 262 ? 20.933 -12.793 -22.446 1.00 92.88 262 GLN A C 1
ATOM 2116 O O . GLN A 1 262 ? 20.000 -12.197 -22.986 1.00 92.88 262 GLN A O 1
ATOM 2121 N N . THR A 1 263 ? 20.825 -13.383 -21.258 1.00 94.56 263 THR A N 1
ATOM 2122 C CA . THR A 1 263 ? 19.689 -13.211 -20.350 1.00 94.56 263 THR A CA 1
ATOM 2123 C C . THR A 1 263 ? 20.209 -12.905 -18.958 1.00 94.56 263 THR A C 1
ATOM 2125 O O . THR A 1 263 ? 21.126 -13.573 -18.490 1.00 94.56 263 THR A O 1
ATOM 2128 N N . ILE A 1 264 ? 19.623 -11.908 -18.299 1.00 95.00 264 ILE A N 1
ATOM 2129 C CA . ILE A 1 264 ? 19.919 -11.576 -16.907 1.00 95.00 264 ILE A CA 1
ATOM 2130 C C . ILE A 1 264 ? 18.597 -11.422 -16.162 1.00 95.00 264 ILE A C 1
ATOM 2132 O O . ILE A 1 264 ? 17.756 -10.614 -16.554 1.00 95.00 264 ILE A O 1
ATOM 2136 N N . CYS A 1 265 ? 18.432 -12.164 -15.071 1.00 95.50 265 CYS A N 1
ATOM 2137 C CA . CYS A 1 265 ? 17.234 -12.124 -14.240 1.00 95.50 265 CYS A CA 1
ATOM 2138 C C . CYS A 1 265 ? 17.574 -11.586 -12.852 1.00 95.50 265 CYS A C 1
ATOM 2140 O O . CYS A 1 265 ? 18.559 -11.992 -12.236 1.00 95.50 265 CYS A O 1
ATOM 2142 N N . HIS A 1 266 ? 16.748 -10.664 -12.371 1.00 94.19 266 HIS A N 1
ATOM 2143 C CA . HIS A 1 266 ? 16.843 -10.119 -11.029 1.00 94.19 266 HIS A CA 1
ATOM 2144 C C . HIS A 1 266 ? 15.485 -10.118 -10.332 1.00 94.19 266 HIS A C 1
ATOM 2146 O O . HIS A 1 266 ? 14.439 -10.016 -10.972 1.00 94.19 266 HIS A O 1
ATOM 2152 N N . LYS A 1 267 ? 15.527 -10.149 -9.005 1.00 93.25 267 LYS A N 1
ATOM 2153 C CA . LYS A 1 267 ? 14.395 -10.023 -8.101 1.00 93.25 267 LYS A CA 1
ATOM 2154 C C . LYS A 1 267 ? 14.590 -8.782 -7.235 1.00 93.25 267 LYS A C 1
ATOM 2156 O O . LYS A 1 267 ? 15.584 -8.678 -6.525 1.00 93.25 267 LYS A O 1
ATOM 2161 N N . LEU A 1 268 ? 13.659 -7.841 -7.323 1.00 90.69 268 LEU A N 1
ATOM 2162 C CA . LEU A 1 268 ? 13.572 -6.684 -6.438 1.00 90.69 268 LEU A CA 1
ATOM 2163 C C . LEU A 1 268 ? 12.655 -7.045 -5.278 1.00 90.69 268 LEU A C 1
ATOM 2165 O O . LEU A 1 268 ? 11.444 -7.058 -5.472 1.00 90.69 268 LEU A O 1
ATOM 2169 N N . SER A 1 269 ? 13.204 -7.360 -4.112 1.00 87.31 269 SER A N 1
ATOM 2170 C CA . SER A 1 269 ? 12.390 -7.625 -2.922 1.00 87.31 269 SER A CA 1
ATOM 2171 C C . SER A 1 269 ? 12.130 -6.327 -2.160 1.00 87.31 269 SER A C 1
ATOM 2173 O O . SER A 1 269 ? 13.022 -5.492 -2.026 1.00 87.31 269 SER A O 1
ATOM 2175 N N . PHE A 1 270 ? 10.920 -6.161 -1.639 1.00 80.75 270 PHE A N 1
ATOM 2176 C CA . PHE A 1 270 ? 10.528 -5.023 -0.813 1.00 80.75 270 PHE A CA 1
ATOM 2177 C C . PHE A 1 270 ? 9.687 -5.517 0.366 1.00 80.75 270 PHE A C 1
ATOM 2179 O O . PHE A 1 270 ? 8.937 -6.477 0.247 1.00 80.75 270 PHE A O 1
ATOM 2186 N N . LYS A 1 271 ? 9.801 -4.885 1.538 1.00 67.88 271 LYS A N 1
ATOM 2187 C CA . LYS A 1 271 ? 9.049 -5.333 2.720 1.00 67.88 271 LYS A CA 1
ATOM 2188 C C . LYS A 1 271 ? 7.553 -5.075 2.519 1.00 67.88 271 LYS A C 1
ATOM 2190 O O . LYS A 1 271 ? 7.144 -3.924 2.366 1.00 67.88 271 LYS A O 1
ATOM 2195 N N . SER A 1 272 ? 6.729 -6.120 2.593 1.00 57.31 272 SER A N 1
ATOM 2196 C CA . SER A 1 272 ? 5.285 -5.954 2.757 1.00 57.31 272 SER A CA 1
ATOM 2197 C C . SER A 1 272 ? 5.012 -5.449 4.178 1.00 57.31 272 SER A C 1
ATOM 2199 O O . SER A 1 272 ? 5.135 -6.203 5.145 1.00 57.31 272 SER A O 1
ATOM 2201 N N . SER A 1 273 ? 4.680 -4.173 4.344 1.00 58.59 273 SER A N 1
ATOM 2202 C CA . SER A 1 273 ? 4.277 -3.639 5.645 1.00 58.59 273 SER A CA 1
ATOM 2203 C C . SER A 1 273 ? 2.756 -3.652 5.786 1.00 58.59 273 SER A C 1
ATOM 2205 O O . SER A 1 273 ? 2.047 -3.226 4.878 1.00 58.59 273 SER A O 1
ATOM 2207 N N . LYS A 1 274 ? 2.247 -4.048 6.964 1.00 59.56 274 LYS A N 1
ATOM 2208 C CA . LYS A 1 274 ? 0.856 -3.743 7.372 1.00 59.56 274 LYS A CA 1
ATOM 2209 C C . LYS A 1 274 ? 0.616 -2.231 7.466 1.00 59.56 274 LYS A C 1
ATOM 2211 O O . LYS A 1 274 ? -0.511 -1.756 7.361 1.00 59.56 274 LYS A O 1
ATOM 2216 N N . CYS A 1 275 ? 1.696 -1.474 7.647 1.00 61.25 275 CYS A N 1
ATOM 2217 C CA . CYS A 1 275 ? 1.699 -0.031 7.532 1.00 61.25 275 CYS A CA 1
ATOM 2218 C C . CYS A 1 275 ? 1.356 0.399 6.099 1.00 61.25 275 CYS A C 1
ATOM 2220 O O . CYS A 1 275 ? 1.952 -0.083 5.138 1.00 61.25 275 CYS A O 1
ATOM 2222 N N . VAL A 1 276 ? 0.416 1.332 5.966 1.00 60.94 276 VAL A N 1
ATOM 2223 C CA . VAL A 1 276 ? -0.023 1.867 4.666 1.00 60.94 276 VAL A CA 1
ATOM 2224 C C . VAL A 1 276 ? 0.967 2.911 4.121 1.00 60.94 276 VAL A C 1
ATOM 2226 O O . VAL A 1 276 ? 0.985 3.175 2.920 1.00 60.94 276 VAL A O 1
ATOM 2229 N N . SER A 1 277 ? 1.805 3.477 4.995 1.00 62.56 277 SER A N 1
ATOM 2230 C CA . SER A 1 277 ? 2.825 4.489 4.696 1.00 62.56 277 SER A CA 1
ATOM 2231 C C . SER A 1 277 ? 4.094 4.267 5.543 1.00 62.56 277 SER A C 1
ATOM 2233 O O . SER A 1 277 ? 4.443 5.115 6.371 1.00 62.56 277 SER A O 1
ATOM 2235 N N . PRO A 1 278 ? 4.788 3.119 5.390 1.00 63.06 278 PRO A N 1
ATOM 2236 C CA . PRO A 1 278 ? 5.911 2.741 6.255 1.00 63.06 278 PRO A CA 1
ATOM 2237 C C . PRO A 1 278 ? 7.012 3.793 6.258 1.00 63.06 278 PRO A C 1
ATOM 2239 O O . PRO A 1 278 ? 7.516 4.104 7.319 1.00 63.06 278 PRO A O 1
ATOM 2242 N N . PHE A 1 279 ? 7.283 4.452 5.132 1.00 60.66 279 PHE A N 1
ATOM 2243 C CA . PHE A 1 279 ? 8.274 5.525 5.072 1.00 60.66 279 PHE A CA 1
ATOM 2244 C C . PHE A 1 279 ? 7.954 6.714 5.992 1.00 60.66 279 PHE A C 1
ATOM 2246 O O . PHE A 1 279 ? 8.799 7.127 6.782 1.00 60.66 279 PHE A O 1
ATOM 2253 N N . ILE A 1 280 ? 6.721 7.235 5.934 1.00 64.81 280 ILE A N 1
ATOM 2254 C CA . ILE A 1 280 ? 6.280 8.341 6.801 1.00 64.81 280 ILE A CA 1
ATOM 2255 C C . ILE A 1 280 ? 6.306 7.881 8.262 1.00 64.81 280 ILE A C 1
ATOM 2257 O O . ILE A 1 280 ? 6.796 8.593 9.137 1.00 64.81 280 ILE A O 1
ATOM 2261 N N . CYS A 1 281 ? 5.815 6.671 8.529 1.00 68.56 281 CYS A N 1
ATOM 2262 C CA . CYS A 1 281 ? 5.730 6.135 9.883 1.00 68.56 281 CYS A CA 1
ATOM 2263 C C . CYS A 1 281 ? 7.105 5.850 10.501 1.00 68.56 281 CYS A C 1
ATOM 2265 O O . CYS A 1 281 ? 7.312 6.178 11.665 1.00 68.56 281 CYS A O 1
ATOM 2267 N N . ASP A 1 282 ? 8.033 5.275 9.739 1.00 67.25 282 ASP A N 1
ATOM 2268 C CA . ASP A 1 282 ? 9.381 4.926 10.186 1.00 67.25 282 ASP A CA 1
ATOM 2269 C C . ASP A 1 282 ? 10.221 6.187 10.378 1.00 67.25 282 ASP A C 1
ATOM 2271 O O . ASP A 1 282 ? 10.785 6.363 11.451 1.00 67.25 282 ASP A O 1
ATOM 2275 N N . LYS A 1 283 ? 10.180 7.153 9.448 1.00 63.50 283 LYS A N 1
ATOM 2276 C CA . LYS A 1 283 ? 10.815 8.465 9.661 1.00 63.50 283 LYS A CA 1
ATOM 2277 C C . LYS A 1 283 ? 10.291 9.170 10.908 1.00 63.50 283 LYS A C 1
ATOM 2279 O O . LYS A 1 283 ? 11.078 9.703 11.686 1.00 63.50 283 LYS A O 1
ATOM 2284 N N . THR A 1 284 ? 8.974 9.172 11.126 1.00 63.34 284 THR A N 1
ATOM 2285 C CA . THR A 1 284 ? 8.381 9.814 12.314 1.00 63.34 284 THR A CA 1
ATOM 2286 C C . THR A 1 284 ? 8.849 9.127 13.605 1.00 63.34 284 THR A C 1
ATOM 2288 O O . THR A 1 284 ? 9.063 9.801 14.610 1.00 63.34 284 THR A O 1
ATOM 2291 N N . LYS A 1 285 ? 9.093 7.807 13.572 1.00 61.03 285 LYS A N 1
ATOM 2292 C CA . LYS A 1 285 ? 9.706 7.053 14.680 1.00 61.03 285 LYS A CA 1
ATOM 2293 C C . LYS A 1 285 ? 11.214 7.337 14.826 1.00 61.03 285 LYS A C 1
ATOM 2295 O O . LYS A 1 285 ? 11.690 7.512 15.944 1.00 61.03 285 LYS A O 1
ATOM 2300 N N . ASP A 1 286 ? 11.962 7.434 13.729 1.00 56.09 286 ASP A N 1
ATOM 2301 C CA . ASP A 1 286 ? 13.420 7.636 13.723 1.00 56.09 286 ASP A CA 1
ATOM 2302 C C . ASP A 1 286 ? 13.835 9.051 14.133 1.00 56.09 286 ASP A C 1
ATOM 2304 O O . ASP A 1 286 ? 14.845 9.228 14.817 1.00 56.09 286 ASP A O 1
ATOM 2308 N N . THR A 1 287 ? 13.021 10.058 13.800 1.00 52.06 287 THR A N 1
ATOM 2309 C CA . THR A 1 287 ? 13.240 11.451 14.234 1.00 52.06 287 THR A CA 1
ATOM 2310 C C . THR A 1 287 ? 13.256 11.559 15.768 1.00 52.06 287 THR A C 1
ATOM 2312 O O . THR A 1 287 ? 13.919 12.431 16.322 1.00 52.06 287 THR A O 1
ATOM 2315 N N . VAL A 1 288 ? 12.579 10.639 16.465 1.00 48.38 288 VAL A N 1
ATOM 2316 C CA . VAL A 1 288 ? 12.541 10.559 17.932 1.00 48.38 288 VAL A CA 1
ATOM 2317 C C . VAL A 1 288 ? 13.728 9.775 18.498 1.00 48.38 288 VAL A C 1
ATOM 2319 O O . VAL A 1 288 ? 14.289 10.175 19.512 1.00 48.38 288 VAL A O 1
ATOM 2322 N N . ASN A 1 289 ? 14.179 8.707 17.832 1.00 47.00 289 ASN A N 1
ATOM 2323 C CA . ASN A 1 289 ? 15.311 7.895 18.304 1.00 47.00 289 ASN A CA 1
ATOM 2324 C C . ASN A 1 289 ? 16.668 8.633 18.255 1.00 47.00 289 ASN A C 1
ATOM 2326 O O . ASN A 1 289 ? 17.607 8.229 18.941 1.00 47.00 289 ASN A O 1
ATOM 2330 N N . GLY A 1 290 ? 16.782 9.703 17.458 1.00 46.12 290 GLY A N 1
ATOM 2331 C CA . GLY A 1 290 ? 17.986 10.540 17.348 1.00 46.12 290 GLY A CA 1
ATOM 2332 C C . GLY A 1 290 ? 18.057 11.738 18.308 1.00 46.12 290 GLY A C 1
ATOM 2333 O O . GLY A 1 290 ? 19.084 12.414 18.346 1.00 46.12 290 GLY A O 1
ATOM 2334 N N . LEU A 1 291 ? 17.000 12.018 19.079 1.00 42.38 291 LEU A N 1
ATOM 2335 C CA . LEU A 1 291 ? 16.912 13.154 20.004 1.00 42.38 291 LEU A CA 1
ATOM 2336 C C . LEU A 1 291 ? 16.647 12.653 21.431 1.00 42.38 291 LEU A C 1
ATOM 2338 O O . LEU A 1 291 ? 15.891 11.715 21.658 1.00 42.38 291 LEU A O 1
ATOM 2342 N N . SER A 1 292 ? 17.294 13.274 22.415 1.00 37.50 292 SER A N 1
ATOM 2343 C CA . SER A 1 292 ? 17.187 12.918 23.832 1.00 37.50 292 SER A CA 1
ATOM 2344 C C . SER A 1 292 ? 15.731 12.902 24.331 1.00 37.50 292 SER A C 1
ATOM 2346 O O . SER A 1 292 ? 15.099 13.946 24.453 1.00 37.50 292 SER A O 1
ATOM 2348 N N . SER A 1 293 ? 15.233 11.697 24.612 1.00 42.19 293 SER A N 1
ATOM 2349 C CA . SER A 1 293 ? 14.237 11.282 25.617 1.00 42.19 293 SER A CA 1
ATOM 2350 C C . SER A 1 293 ? 12.892 12.006 25.828 1.00 42.19 293 SER A C 1
ATOM 2352 O O . SER A 1 293 ? 12.157 11.519 26.678 1.00 42.19 293 SER A O 1
ATOM 2354 N N . GLU A 1 294 ? 12.485 13.058 25.107 1.00 42.88 294 GLU A N 1
ATOM 2355 C CA . GLU A 1 294 ? 11.153 13.681 25.346 1.00 42.88 294 GLU A CA 1
ATOM 2356 C C . GLU A 1 294 ? 10.378 14.167 24.100 1.00 42.88 294 GLU A C 1
ATOM 2358 O O . GLU A 1 294 ? 9.312 14.765 24.235 1.00 42.88 294 GLU A O 1
ATOM 2363 N N . ALA A 1 295 ? 10.821 13.876 22.872 1.00 48.28 295 ALA A N 1
ATOM 2364 C CA . ALA A 1 295 ? 9.997 14.157 21.690 1.00 48.28 295 ALA A CA 1
ATOM 2365 C C . ALA A 1 295 ? 8.948 13.044 21.493 1.00 48.28 295 ALA A C 1
ATOM 2367 O O . ALA A 1 295 ? 9.261 11.971 20.984 1.00 48.28 295 ALA A O 1
ATOM 2368 N N . ALA A 1 296 ? 7.699 13.268 21.913 1.00 60.00 296 ALA A N 1
ATOM 2369 C CA . ALA A 1 296 ? 6.597 12.352 21.616 1.00 60.00 296 ALA A CA 1
ATOM 2370 C C . ALA A 1 296 ? 6.427 12.208 20.090 1.00 60.00 296 ALA A C 1
ATOM 2372 O O . ALA A 1 296 ? 6.366 13.210 19.380 1.00 60.00 296 ALA A O 1
ATOM 2373 N N . VAL A 1 297 ? 6.362 10.969 19.584 1.00 64.00 297 VAL A N 1
ATOM 2374 C CA . VAL A 1 297 ? 6.017 10.673 18.180 1.00 64.00 297 VAL A CA 1
ATOM 2375 C C . VAL A 1 297 ? 4.756 11.455 17.805 1.00 64.00 297 VAL A C 1
ATOM 2377 O O . VAL A 1 297 ? 3.755 11.358 18.513 1.00 64.00 297 VAL A O 1
ATOM 2380 N N . ASP A 1 298 ? 4.791 12.205 16.699 1.00 69.69 298 ASP A N 1
ATOM 2381 C CA . ASP A 1 298 ? 3.603 12.871 16.153 1.00 69.69 298 ASP A CA 1
ATOM 2382 C C . ASP A 1 298 ? 2.616 11.801 15.654 1.00 69.69 298 ASP A C 1
ATOM 2384 O O . ASP A 1 298 ? 2.731 11.261 14.549 1.00 69.69 298 ASP A O 1
ATOM 2388 N N . LEU A 1 299 ? 1.668 11.442 16.523 1.00 69.12 299 LEU A N 1
ATOM 2389 C CA . LEU A 1 299 ? 0.704 10.365 16.294 1.00 69.12 299 LEU A CA 1
ATOM 2390 C C . LEU A 1 299 ? -0.295 10.676 15.174 1.00 69.12 299 LEU A C 1
ATOM 2392 O O . LEU A 1 299 ? -1.006 9.764 14.744 1.00 69.12 299 LEU A O 1
ATOM 2396 N N . ASP A 1 300 ? -0.355 11.925 14.711 1.00 71.31 300 ASP A N 1
ATOM 2397 C CA . ASP A 1 300 ? -1.230 12.342 13.618 1.00 71.31 300 ASP A CA 1
ATOM 2398 C C . ASP A 1 300 ? -0.548 12.189 12.249 1.00 71.31 300 ASP A C 1
ATOM 2400 O O . ASP A 1 300 ? -1.218 12.157 11.217 1.00 71.31 300 ASP A O 1
ATOM 2404 N N . ARG A 1 301 ? 0.781 12.002 12.226 1.00 71.94 301 ARG A N 1
ATOM 2405 C CA . ARG A 1 301 ? 1.555 11.707 11.006 1.00 71.94 301 ARG A CA 1
ATOM 2406 C C . ARG A 1 301 ? 1.756 10.222 10.733 1.00 71.94 301 ARG A C 1
ATOM 2408 O O . ARG A 1 301 ? 2.157 9.854 9.629 1.00 71.94 301 ARG A O 1
ATOM 2415 N N . VAL A 1 302 ? 1.486 9.356 11.704 1.00 75.69 302 VAL A N 1
ATOM 2416 C CA . VAL A 1 302 ? 1.614 7.903 11.533 1.00 75.69 302 VAL A CA 1
ATOM 2417 C C . VAL A 1 302 ? 0.272 7.269 11.174 1.00 75.69 302 VAL A C 1
ATOM 2419 O O . VAL A 1 302 ? -0.789 7.696 11.623 1.00 75.69 302 VAL A O 1
ATOM 2422 N N . CYS A 1 303 ? 0.299 6.207 10.368 1.00 79.19 303 CYS A N 1
ATOM 2423 C CA . CYS A 1 303 ? -0.915 5.464 10.049 1.00 79.19 303 CYS A CA 1
ATOM 2424 C C . CYS A 1 303 ? -1.497 4.779 11.300 1.00 79.19 303 CYS A C 1
ATOM 2426 O O . CYS A 1 303 ? -0.793 4.512 12.276 1.00 79.19 303 CYS A O 1
ATOM 2428 N N . MET A 1 304 ? -2.778 4.413 11.237 1.00 81.81 304 MET A N 1
ATOM 2429 C CA . MET A 1 304 ? -3.510 3.801 12.353 1.00 81.81 304 MET A CA 1
ATOM 2430 C C . MET A 1 304 ? -2.851 2.534 12.908 1.00 81.81 304 MET A C 1
ATOM 2432 O O . MET A 1 304 ? -2.776 2.371 14.123 1.00 81.81 304 MET A O 1
ATOM 2436 N N . CYS A 1 305 ? -2.324 1.671 12.030 1.00 81.25 305 CYS A N 1
ATOM 2437 C CA . CYS A 1 305 ? -1.608 0.456 12.428 1.00 81.25 305 CYS A CA 1
ATOM 2438 C C . CYS A 1 305 ? -0.393 0.806 13.296 1.00 81.25 305 CYS A C 1
ATOM 2440 O O . CYS A 1 305 ? -0.272 0.330 14.422 1.00 81.25 305 CYS A O 1
ATOM 2442 N N . CYS A 1 306 ? 0.461 1.717 12.818 1.00 79.56 306 CYS A N 1
ATOM 2443 C CA . CYS A 1 306 ? 1.649 2.145 13.552 1.00 79.56 306 CYS A CA 1
ATOM 2444 C C . CYS A 1 306 ? 1.312 2.936 14.820 1.00 79.56 306 CYS A C 1
ATOM 2446 O O . CYS A 1 306 ? 2.030 2.803 15.808 1.00 79.56 306 CYS A O 1
ATOM 2448 N N . ARG A 1 307 ? 0.222 3.716 14.820 1.00 83.38 307 ARG A N 1
ATOM 2449 C CA . ARG A 1 307 ? -0.289 4.404 16.015 1.00 83.38 307 ARG A CA 1
ATOM 2450 C C . ARG A 1 307 ? -0.651 3.401 17.106 1.00 83.38 307 ARG A C 1
ATOM 2452 O O . ARG A 1 307 ? -0.222 3.563 18.244 1.00 83.38 307 ARG A O 1
ATOM 2459 N N . TYR A 1 308 ? -1.404 2.356 16.763 1.00 86.00 308 TYR A N 1
ATOM 2460 C CA . TYR A 1 308 ? -1.781 1.304 17.708 1.00 86.00 308 TYR A CA 1
ATOM 2461 C C . TYR A 1 308 ? -0.558 0.514 18.188 1.00 86.00 308 TYR A C 1
ATOM 2463 O O . TYR A 1 308 ? -0.399 0.327 19.391 1.00 86.00 308 TYR A O 1
ATOM 2471 N N . GLU A 1 309 ? 0.333 0.097 17.283 1.00 81.25 309 GLU A N 1
ATOM 2472 C CA . GLU A 1 309 ? 1.575 -0.609 17.640 1.00 81.25 309 GLU A CA 1
ATOM 2473 C C . GLU A 1 309 ? 2.425 0.198 18.625 1.00 81.25 309 GLU A C 1
ATOM 2475 O O . GLU A 1 309 ? 2.877 -0.337 19.638 1.00 81.25 309 GLU A O 1
ATOM 2480 N N . TYR A 1 310 ? 2.597 1.494 18.354 1.00 80.50 310 TYR A N 1
ATOM 2481 C CA . TYR A 1 310 ? 3.361 2.395 19.206 1.00 80.50 310 TYR A CA 1
ATOM 2482 C C . TYR A 1 310 ? 2.704 2.563 20.582 1.00 80.50 310 TYR A C 1
ATOM 2484 O O . TYR A 1 310 ? 3.342 2.299 21.601 1.00 80.50 310 TYR A O 1
ATOM 2492 N N . LEU A 1 311 ? 1.419 2.936 20.623 1.00 82.38 311 LEU A N 1
ATOM 2493 C CA . LEU A 1 311 ? 0.724 3.262 21.874 1.00 82.38 311 LEU A CA 1
ATOM 2494 C C . LEU A 1 311 ? 0.481 2.049 22.770 1.00 82.38 311 LEU A C 1
ATOM 2496 O O . LEU A 1 311 ? 0.537 2.163 23.993 1.00 82.38 311 LEU A O 1
ATOM 2500 N N . LEU A 1 312 ? 0.173 0.897 22.179 1.00 83.50 312 LEU A N 1
ATOM 2501 C CA . LEU A 1 312 ? -0.162 -0.301 22.942 1.00 83.50 312 LEU A CA 1
ATOM 2502 C C . LEU A 1 312 ? 1.091 -1.108 23.287 1.00 83.50 312 LEU A C 1
ATOM 2504 O O . LEU A 1 312 ? 1.144 -1.720 24.355 1.00 83.50 312 LEU A O 1
ATOM 2508 N N . SER A 1 313 ? 2.123 -1.080 22.434 1.00 78.94 313 SER A N 1
ATOM 2509 C CA . SER A 1 313 ? 3.351 -1.871 22.599 1.00 78.94 313 SER A CA 1
ATOM 2510 C C . SER A 1 313 ? 3.060 -3.354 22.901 1.00 78.94 313 SER A C 1
ATOM 2512 O O . SER A 1 313 ? 3.704 -3.962 23.760 1.00 78.94 313 SER A O 1
ATOM 2514 N N . MET A 1 314 ? 2.034 -3.916 22.255 1.00 74.00 314 MET A N 1
ATOM 2515 C CA . MET A 1 314 ? 1.656 -5.327 22.382 1.00 74.00 314 MET A CA 1
ATOM 2516 C C . MET A 1 314 ? 2.390 -6.163 21.323 1.00 74.00 314 MET A C 1
ATOM 2518 O O . MET A 1 314 ? 2.658 -5.644 20.239 1.00 74.00 314 MET A O 1
ATOM 2522 N N . PRO A 1 315 ? 2.691 -7.451 21.582 1.00 71.00 315 PRO A N 1
ATOM 2523 C CA . PRO A 1 315 ? 3.354 -8.316 20.597 1.00 71.00 315 PRO A CA 1
ATOM 2524 C C . PRO A 1 315 ? 2.559 -8.487 19.296 1.00 71.00 315 PRO A C 1
ATOM 2526 O O . PRO A 1 315 ? 3.136 -8.645 18.225 1.00 71.00 315 PRO A O 1
ATOM 2529 N N . HIS A 1 316 ? 1.232 -8.455 19.400 1.00 75.06 316 HIS A N 1
ATOM 2530 C CA . HIS A 1 316 ? 0.295 -8.526 18.284 1.00 75.06 316 HIS A CA 1
ATOM 2531 C C . HIS A 1 316 ? -1.025 -7.840 18.662 1.00 75.06 316 HIS A C 1
ATOM 2533 O O . HIS A 1 316 ? -1.293 -7.621 19.849 1.00 75.06 316 HIS A O 1
ATOM 2539 N N . MET A 1 317 ? -1.829 -7.519 17.652 1.00 85.00 317 MET A N 1
ATOM 2540 C CA . MET A 1 317 ? -3.198 -7.013 17.797 1.00 85.00 317 MET A CA 1
ATOM 2541 C C . MET A 1 317 ? -4.201 -8.161 17.636 1.00 85.00 317 MET A C 1
ATOM 2543 O O . MET A 1 317 ? -3.840 -9.141 16.981 1.00 85.00 317 MET A O 1
ATOM 2547 N N . PRO A 1 318 ? -5.436 -8.018 18.153 1.00 89.75 318 PRO A N 1
ATOM 2548 C CA . PRO A 1 318 ? -6.540 -8.909 17.808 1.00 89.75 318 PRO A CA 1
ATOM 2549 C C . PRO A 1 318 ? -6.719 -9.044 16.293 1.00 89.75 318 PRO A C 1
ATOM 2551 O O . PRO A 1 318 ? -6.571 -8.046 15.572 1.00 89.75 318 PRO A O 1
ATOM 2554 N N . ASP A 1 319 ? -7.088 -10.236 15.824 1.00 86.75 319 ASP A N 1
ATOM 2555 C CA . ASP A 1 319 ? -7.311 -10.530 14.400 1.00 86.75 319 ASP A CA 1
ATOM 2556 C C . ASP A 1 319 ? -8.234 -9.502 13.721 1.00 86.75 319 ASP A C 1
ATOM 2558 O O . ASP A 1 319 ? -7.934 -8.990 12.637 1.00 86.75 319 ASP A O 1
ATOM 2562 N N . MET A 1 320 ? -9.326 -9.131 14.392 1.00 92.81 320 MET A N 1
ATOM 2563 C CA . MET A 1 320 ? -10.271 -8.108 13.952 1.00 92.81 320 MET A CA 1
ATOM 2564 C C . MET A 1 320 ? -10.223 -6.912 14.904 1.00 92.81 320 MET A C 1
ATOM 2566 O O . MET A 1 320 ? -10.928 -6.845 15.909 1.00 92.81 320 MET A O 1
ATOM 2570 N N . THR A 1 321 ? -9.386 -5.928 14.578 1.00 91.81 321 THR A N 1
ATOM 2571 C CA . THR A 1 321 ? -9.261 -4.681 15.348 1.00 91.81 321 THR A CA 1
ATOM 2572 C C . THR A 1 321 ? -10.044 -3.553 14.671 1.00 91.81 321 THR A C 1
ATOM 2574 O O . THR A 1 321 ? -9.610 -3.004 13.656 1.00 91.81 321 THR A O 1
ATOM 2577 N N . TYR A 1 322 ? -11.180 -3.152 15.246 1.00 93.12 322 TYR A N 1
ATOM 2578 C CA . TYR A 1 322 ? -12.027 -2.087 14.701 1.00 93.12 322 TYR A CA 1
ATOM 2579 C C . TYR A 1 322 ? -11.561 -0.707 15.179 1.00 93.12 322 TYR A C 1
ATOM 2581 O O . TYR A 1 322 ? -12.212 -0.025 15.968 1.00 93.12 322 TYR A O 1
ATOM 2589 N N . ALA A 1 323 ? -10.393 -0.285 14.698 1.00 88.00 323 ALA A N 1
ATOM 2590 C CA . ALA A 1 323 ? -9.683 0.875 15.236 1.00 88.00 323 ALA A CA 1
ATOM 2591 C C . ALA A 1 323 ? -10.430 2.226 15.114 1.00 88.00 323 ALA A C 1
ATOM 2593 O O . ALA A 1 323 ? -10.153 3.148 15.886 1.00 88.00 323 ALA A O 1
ATOM 2594 N N . ASN A 1 324 ? -11.388 2.324 14.184 1.00 88.50 324 ASN A N 1
ATOM 2595 C CA . ASN A 1 324 ? -12.242 3.496 13.952 1.00 88.50 324 ASN A CA 1
ATOM 2596 C C . ASN A 1 324 ? -13.619 3.420 14.631 1.00 88.50 324 ASN A C 1
ATOM 2598 O O . ASN A 1 324 ? -14.380 4.381 14.548 1.00 88.50 324 ASN A O 1
ATOM 2602 N N . ASN A 1 325 ? -13.958 2.314 15.298 1.00 93.06 325 ASN A N 1
ATOM 2603 C CA . ASN A 1 325 ? -15.278 2.131 15.902 1.00 93.06 325 ASN A CA 1
ATOM 2604 C C . ASN A 1 325 ? -15.360 2.772 17.287 1.00 93.06 325 ASN A C 1
ATOM 2606 O O . ASN A 1 325 ? -14.551 2.477 18.172 1.00 93.06 325 ASN A O 1
ATOM 2610 N N . TRP A 1 326 ? -16.308 3.696 17.445 1.00 92.62 326 TRP A N 1
ATOM 2611 C CA . TRP A 1 326 ? -16.486 4.495 18.652 1.00 92.62 326 TRP A CA 1
ATOM 2612 C C . TRP A 1 326 ? -17.976 4.598 18.985 1.00 92.62 326 TRP A C 1
ATOM 2614 O O . TRP A 1 326 ? -18.799 4.820 18.100 1.00 92.62 326 TRP A O 1
ATOM 2624 N N . LEU A 1 327 ? -18.313 4.501 20.272 1.00 95.00 327 LEU A N 1
ATOM 2625 C CA . LEU A 1 327 ? -19.591 4.971 20.808 1.00 95.00 327 LEU A CA 1
ATOM 2626 C C . LEU A 1 327 ? -19.321 6.203 21.670 1.00 95.00 327 LEU A C 1
ATOM 2628 O O . LEU A 1 327 ? -18.510 6.138 22.596 1.00 95.00 327 LEU A O 1
ATOM 2632 N N . ILE A 1 328 ? -20.010 7.305 21.376 1.00 93.81 328 ILE A N 1
ATOM 2633 C CA . ILE A 1 328 ? -19.871 8.578 22.088 1.00 93.81 328 ILE A CA 1
ATOM 2634 C C . ILE A 1 328 ? -21.249 9.038 22.568 1.00 93.81 328 ILE A C 1
ATOM 2636 O O . ILE A 1 328 ? -22.208 9.045 21.797 1.00 93.81 328 ILE A O 1
ATOM 2640 N N . VAL A 1 329 ? -21.346 9.424 23.840 1.00 92.38 329 VAL A N 1
ATOM 2641 C CA . VAL A 1 329 ? -22.525 10.076 24.420 1.00 92.38 329 VAL A CA 1
ATOM 2642 C C . VAL A 1 329 ? -22.107 11.422 24.985 1.00 92.38 329 VAL A C 1
ATOM 2644 O O . VAL A 1 329 ? -21.462 11.482 26.033 1.00 92.38 329 VAL A O 1
ATOM 2647 N N . ASP A 1 330 ? -22.498 12.485 24.292 1.00 90.88 330 ASP A N 1
ATOM 2648 C CA . ASP A 1 330 ? -22.206 13.861 24.681 1.00 90.88 330 ASP A CA 1
ATOM 2649 C C . ASP A 1 330 ? -23.339 14.448 25.521 1.00 90.88 330 ASP A C 1
ATOM 2651 O O . ASP A 1 330 ? -24.520 14.379 25.167 1.00 90.88 330 ASP A O 1
ATOM 2655 N N . HIS A 1 331 ? -22.973 15.067 26.638 1.00 87.31 331 HIS A N 1
ATOM 2656 C CA . HIS A 1 331 ? -23.887 15.801 27.493 1.00 87.31 331 HIS A CA 1
ATOM 2657 C C . HIS A 1 331 ? -23.717 17.309 27.306 1.00 87.31 331 HIS A C 1
ATOM 2659 O O . HIS A 1 331 ? -22.608 17.827 27.180 1.00 87.31 331 HIS A O 1
ATOM 2665 N N . LYS A 1 332 ? -24.829 18.050 27.369 1.00 84.62 332 LYS A N 1
ATOM 2666 C CA . LYS A 1 332 ? -24.857 19.507 27.146 1.00 84.62 332 LYS A CA 1
ATOM 2667 C C . LYS A 1 332 ? -24.011 20.312 28.132 1.00 84.62 332 LYS A C 1
ATOM 2669 O O . LYS A 1 332 ? -23.630 21.432 27.820 1.00 84.62 332 LYS A O 1
ATOM 2674 N N . THR A 1 333 ? -23.717 19.762 29.309 1.00 78.12 333 THR A N 1
ATOM 2675 C CA . THR A 1 333 ? -22.818 20.400 30.288 1.00 78.12 333 THR A CA 1
ATOM 2676 C C . THR A 1 333 ? -21.344 20.309 29.891 1.00 78.12 333 THR A C 1
ATOM 2678 O O . THR A 1 333 ? -20.503 20.760 30.660 1.00 78.12 333 THR A O 1
ATOM 2681 N N . GLY A 1 334 ? -21.028 19.703 28.741 1.00 79.00 334 GLY A N 1
ATOM 2682 C CA . GLY A 1 334 ? -19.673 19.611 28.211 1.00 79.00 334 GLY A CA 1
ATOM 2683 C C . GLY A 1 334 ? -18.901 18.387 28.687 1.00 79.00 334 GLY A C 1
ATOM 2684 O O . GLY A 1 334 ? -17.689 18.467 28.778 1.00 79.00 334 GLY A O 1
ATOM 2685 N N . PHE A 1 335 ? -19.550 17.263 29.012 1.00 86.62 335 PHE A N 1
ATOM 2686 C CA . PHE A 1 335 ? -18.831 15.993 29.198 1.00 86.62 335 PHE A CA 1
ATOM 2687 C C . PHE A 1 335 ? -19.246 14.966 28.151 1.00 86.62 335 PHE A C 1
ATOM 2689 O O . PHE A 1 335 ? -20.384 14.986 27.684 1.00 86.62 335 PHE A O 1
ATOM 2696 N N . SER A 1 336 ? -18.347 14.034 27.852 1.00 88.75 336 SER A N 1
ATOM 2697 C CA . SER A 1 336 ? -18.577 12.929 26.925 1.00 88.75 336 SER A CA 1
ATOM 2698 C C . SER A 1 336 ? -18.236 11.595 27.577 1.00 88.75 336 SER A C 1
ATOM 2700 O O . SER A 1 336 ? -17.181 11.446 28.197 1.00 88.75 336 SER A O 1
ATOM 2702 N N . LEU A 1 337 ? -19.094 10.597 27.387 1.00 91.50 337 LEU A N 1
ATOM 2703 C CA . LEU A 1 337 ? -18.768 9.193 27.634 1.00 91.50 337 LEU A CA 1
ATOM 2704 C C . LEU A 1 337 ? -18.334 8.558 26.315 1.00 91.50 337 LEU A C 1
ATOM 2706 O O . LEU A 1 337 ? -19.075 8.622 25.338 1.00 91.50 337 LEU A O 1
ATOM 2710 N N . ARG A 1 338 ? -17.153 7.944 26.280 1.00 93.31 338 ARG A N 1
ATOM 2711 C CA . ARG A 1 338 ? -16.567 7.352 25.074 1.00 93.31 338 ARG A CA 1
ATOM 2712 C C . ARG A 1 338 ? -16.203 5.893 25.303 1.00 93.31 338 ARG A C 1
ATOM 2714 O O . ARG A 1 338 ? -15.677 5.538 26.356 1.00 93.31 338 ARG A O 1
ATOM 2721 N N . PHE A 1 339 ? -16.444 5.071 24.291 1.00 94.94 339 PHE A N 1
ATOM 2722 C CA . PHE A 1 339 ? -15.988 3.688 24.209 1.00 94.94 339 PHE A CA 1
ATOM 2723 C C . PHE A 1 339 ? -15.297 3.502 22.865 1.00 94.94 339 PHE A C 1
ATOM 2725 O O . PHE A 1 339 ? -15.919 3.720 21.828 1.00 94.94 339 PHE A O 1
ATOM 2732 N N . ASN A 1 340 ? -14.021 3.125 22.881 1.00 94.06 340 ASN A N 1
ATOM 2733 C CA . ASN A 1 340 ? -13.230 2.906 21.673 1.00 94.06 340 ASN A CA 1
ATOM 2734 C C . ASN A 1 340 ? -12.271 1.720 21.858 1.00 94.06 340 ASN A C 1
ATOM 2736 O O . ASN A 1 340 ? -11.971 1.309 22.982 1.00 94.06 340 ASN A O 1
ATOM 2740 N N . CYS A 1 341 ? -11.799 1.169 20.739 1.00 93.69 341 CYS A N 1
ATOM 2741 C CA . CYS A 1 341 ? -10.910 0.008 20.726 1.00 93.69 341 CYS A CA 1
ATOM 2742 C C . CYS A 1 341 ? -9.548 0.291 21.386 1.00 93.69 341 CYS A C 1
ATOM 2744 O O . CYS A 1 341 ? -9.057 -0.525 22.164 1.00 93.69 341 CYS A O 1
ATOM 2746 N N . LEU A 1 342 ? -8.960 1.463 21.128 1.00 91.44 342 LEU A N 1
ATOM 2747 C CA . LEU A 1 342 ? -7.635 1.831 21.630 1.00 91.44 342 LEU A CA 1
ATOM 2748 C C . LEU A 1 342 ? -7.572 1.832 23.162 1.00 91.44 342 LEU A C 1
ATOM 2750 O O . LEU A 1 342 ? -6.679 1.215 23.737 1.00 91.44 342 LEU A O 1
ATOM 2754 N N . ASP A 1 343 ? -8.512 2.505 23.823 1.00 91.25 343 ASP A N 1
ATOM 2755 C CA . ASP A 1 343 ? -8.570 2.584 25.283 1.00 91.25 343 ASP A CA 1
ATOM 2756 C C . ASP A 1 343 ? -8.909 1.218 25.899 1.00 91.25 343 ASP A C 1
ATOM 2758 O O . ASP A 1 343 ? -8.345 0.852 26.932 1.00 91.25 343 ASP A O 1
ATOM 2762 N N . ALA A 1 344 ? -9.765 0.429 25.235 1.00 92.25 344 ALA A N 1
ATOM 2763 C CA . ALA A 1 344 ? -10.081 -0.931 25.663 1.00 92.25 344 ALA A CA 1
ATOM 2764 C C . ALA A 1 344 ? -8.847 -1.849 25.633 1.00 92.25 344 ALA A C 1
ATOM 2766 O O . ALA A 1 344 ? -8.639 -2.619 26.571 1.00 92.25 344 ALA A O 1
ATOM 2767 N N . LEU A 1 345 ? -8.009 -1.741 24.597 1.00 91.69 345 LEU A N 1
ATOM 2768 C CA . LEU A 1 345 ? -6.760 -2.496 24.483 1.00 91.69 345 LEU A CA 1
ATOM 2769 C C . LEU A 1 345 ? -5.638 -1.934 25.367 1.00 91.69 345 LEU A C 1
ATOM 2771 O O . LEU A 1 345 ? -4.760 -2.684 25.784 1.00 91.69 345 LEU A O 1
ATOM 2775 N N . ARG A 1 346 ? -5.657 -0.637 25.702 1.00 89.31 346 ARG A N 1
ATOM 2776 C CA . ARG A 1 346 ? -4.618 0.001 26.532 1.00 89.31 346 ARG A CA 1
ATOM 2777 C C . ARG A 1 346 ? -4.529 -0.599 27.935 1.00 89.31 346 ARG A C 1
ATOM 2779 O O . ARG A 1 346 ? -3.440 -0.638 28.503 1.00 89.31 346 ARG A O 1
ATOM 2786 N N . VAL A 1 347 ? -5.653 -1.061 28.480 1.00 87.50 347 VAL A N 1
ATOM 2787 C CA . VAL A 1 347 ? -5.722 -1.677 29.817 1.00 87.50 347 VAL A CA 1
ATOM 2788 C C . VAL A 1 347 ? -5.543 -3.199 29.799 1.00 87.50 347 VAL A C 1
ATOM 2790 O O . VAL A 1 347 ? -5.589 -3.830 30.853 1.00 87.50 347 VAL A O 1
ATOM 2793 N N . VAL A 1 348 ? -5.326 -3.809 28.628 1.00 86.44 348 VAL A N 1
ATOM 2794 C CA . VAL A 1 348 ? -5.026 -5.244 28.535 1.00 86.44 348 VAL A CA 1
ATOM 2795 C C . VAL A 1 348 ? -3.693 -5.526 29.221 1.00 86.44 348 VAL A C 1
ATOM 2797 O O . VAL A 1 348 ? -2.691 -4.841 28.994 1.00 86.44 348 VAL A O 1
ATOM 2800 N N . SER A 1 349 ? -3.678 -6.558 30.066 1.00 76.75 349 SER A N 1
ATOM 2801 C CA . SER A 1 349 ? -2.465 -6.965 30.768 1.00 76.75 349 SER A CA 1
ATOM 2802 C C . SER A 1 349 ? -1.373 -7.353 29.773 1.00 76.75 349 SER A C 1
ATOM 2804 O O . SER A 1 349 ? -1.551 -8.223 28.923 1.00 76.75 349 SER A O 1
ATOM 2806 N N . LYS A 1 350 ? -0.193 -6.750 29.920 1.00 71.00 350 LYS A N 1
ATOM 2807 C CA . LYS A 1 350 ? 1.001 -7.137 29.152 1.00 71.00 350 LYS A CA 1
ATOM 2808 C C . LYS A 1 350 ? 1.698 -8.371 29.739 1.00 71.00 350 LYS A C 1
ATOM 2810 O O . LYS A 1 350 ? 2.648 -8.871 29.142 1.00 71.00 350 LYS A O 1
ATOM 2815 N N . GLU A 1 351 ? 1.223 -8.857 30.886 1.00 65.56 351 GLU A N 1
ATOM 2816 C CA . GLU A 1 351 ? 1.740 -10.021 31.604 1.00 65.56 351 GLU A CA 1
ATOM 2817 C C . GLU A 1 351 ? 0.689 -11.134 31.689 1.00 65.56 351 GLU A C 1
ATOM 2819 O O . GLU A 1 351 ? -0.489 -10.867 31.929 1.00 65.56 351 GLU A O 1
ATOM 2824 N N . LEU A 1 352 ? 1.126 -12.390 31.567 1.00 58.38 352 LEU A N 1
ATOM 2825 C CA . LEU A 1 352 ? 0.272 -13.565 31.774 1.00 58.38 352 LEU A CA 1
ATOM 2826 C C . LEU A 1 352 ? -0.387 -13.544 33.172 1.00 58.38 352 LEU A C 1
ATOM 2828 O O . LEU A 1 352 ? 0.335 -13.485 34.178 1.00 58.38 352 LEU A O 1
ATOM 2832 N N . PRO A 1 353 ? -1.725 -13.672 33.272 1.00 56.91 353 PRO A N 1
ATOM 2833 C CA . PRO A 1 353 ? -2.414 -13.682 34.553 1.00 56.91 353 PRO A CA 1
ATOM 2834 C C . PRO A 1 353 ? -1.939 -14.844 35.432 1.00 56.91 353 PRO A C 1
ATOM 2836 O O . PRO A 1 353 ? -1.830 -15.988 34.980 1.00 56.91 353 PRO A O 1
ATOM 2839 N N . ARG A 1 354 ? -1.656 -14.563 36.713 1.00 47.94 354 ARG A N 1
ATOM 2840 C CA . ARG A 1 354 ? -1.069 -15.538 37.657 1.00 47.94 354 ARG A CA 1
ATOM 2841 C C . ARG A 1 354 ? -1.910 -16.806 37.838 1.00 47.94 354 ARG A C 1
ATOM 2843 O O . ARG A 1 354 ? -1.342 -17.848 38.135 1.00 47.94 354 ARG A O 1
ATOM 2850 N N . HIS A 1 355 ? -3.226 -16.736 37.656 1.00 53.47 355 HIS A N 1
ATOM 2851 C CA . HIS A 1 355 ? -4.149 -17.867 37.804 1.00 53.47 355 HIS A CA 1
ATOM 2852 C C . HIS A 1 355 ? -4.298 -18.720 36.541 1.00 53.47 355 HIS A C 1
ATOM 2854 O O . HIS A 1 355 ? -4.726 -19.865 36.647 1.00 53.47 355 HIS A O 1
ATOM 2860 N N . LEU A 1 356 ? -3.899 -18.222 35.363 1.00 52.75 356 LEU A N 1
ATOM 2861 C CA . LEU A 1 356 ? -3.832 -19.062 34.164 1.00 52.75 356 LEU A CA 1
ATOM 2862 C C . LEU A 1 356 ? -2.661 -20.056 34.263 1.00 52.75 356 LEU A C 1
ATOM 2864 O O . LEU A 1 356 ? -2.749 -21.158 33.732 1.00 52.75 356 LEU A O 1
ATOM 2868 N N . LYS A 1 357 ? -1.592 -19.688 34.990 1.00 46.09 357 LYS A N 1
ATOM 2869 C CA . LYS A 1 357 ? -0.301 -20.398 35.058 1.00 46.09 357 LYS A CA 1
ATOM 2870 C C . LYS A 1 357 ? -0.325 -21.833 35.590 1.00 46.09 357 LYS A C 1
ATOM 2872 O O . LYS A 1 357 ? 0.690 -22.496 35.431 1.00 46.09 357 LYS A O 1
ATOM 2877 N N . VAL A 1 358 ? -1.381 -22.294 36.263 1.00 46.78 358 VAL A N 1
ATOM 2878 C CA . VAL A 1 358 ? -1.225 -23.443 37.179 1.00 46.78 358 VAL A CA 1
ATOM 2879 C C . VAL A 1 358 ? -1.894 -24.740 36.705 1.00 46.78 358 VAL A C 1
ATOM 2881 O O . VAL A 1 358 ? -1.562 -25.769 37.255 1.00 46.78 358 VAL A O 1
ATOM 2884 N N . ASP A 1 359 ? -2.708 -24.741 35.642 1.00 42.16 359 ASP A N 1
ATOM 2885 C CA . ASP A 1 359 ? -3.180 -25.995 34.997 1.00 42.16 359 ASP A CA 1
ATOM 2886 C C . ASP A 1 359 ? -3.606 -25.779 33.527 1.00 42.16 359 ASP A C 1
ATOM 2888 O O . ASP A 1 359 ? -3.370 -26.616 32.666 1.00 42.16 359 ASP A O 1
ATOM 2892 N N . ALA A 1 360 ? -4.201 -24.621 33.214 1.00 48.69 360 ALA A N 1
ATOM 2893 C CA . ALA A 1 360 ? -4.701 -24.274 31.878 1.00 48.69 360 ALA A CA 1
ATOM 2894 C C . ALA A 1 360 ? -3.635 -23.683 30.938 1.00 48.69 360 ALA A C 1
ATOM 2896 O O . ALA A 1 360 ? -3.749 -23.790 29.718 1.00 48.69 360 ALA A O 1
ATOM 2897 N N . ALA A 1 361 ? -2.611 -23.031 31.497 1.00 50.69 361 ALA A N 1
ATOM 2898 C CA . ALA A 1 361 ? -1.566 -22.372 30.724 1.00 50.69 361 ALA A CA 1
ATOM 2899 C C . ALA A 1 361 ? -0.694 -23.352 29.940 1.00 50.69 361 ALA A C 1
ATOM 2901 O O . ALA A 1 361 ? -0.260 -22.990 28.854 1.00 50.69 361 ALA A O 1
ATOM 2902 N N . ASP A 1 362 ? -0.448 -24.563 30.444 1.00 51.62 362 ASP A N 1
ATOM 2903 C CA . ASP A 1 362 ? 0.381 -25.544 29.739 1.00 51.62 362 ASP A CA 1
ATOM 2904 C C . ASP A 1 362 ? -0.339 -26.113 28.516 1.00 51.62 362 ASP A C 1
ATOM 2906 O O . ASP A 1 362 ? 0.268 -26.217 27.453 1.00 51.62 362 ASP A O 1
ATOM 2910 N N . ASP A 1 363 ? -1.632 -26.418 28.622 1.00 53.62 363 ASP A N 1
ATOM 2911 C CA . ASP A 1 363 ? -2.436 -26.886 27.486 1.00 53.62 363 ASP A CA 1
ATOM 2912 C C . ASP A 1 363 ? -2.702 -25.753 26.482 1.00 53.62 363 ASP A C 1
ATOM 2914 O O . ASP A 1 363 ? -2.586 -25.953 25.273 1.00 53.62 363 ASP A O 1
ATOM 2918 N N . TRP A 1 364 ? -2.929 -24.530 26.971 1.00 58.09 364 TRP A N 1
ATOM 2919 C CA . TRP A 1 364 ? -3.012 -23.320 26.152 1.00 58.09 364 TRP A CA 1
ATOM 2920 C C . TRP A 1 364 ? -1.701 -23.020 25.407 1.00 58.09 364 TRP A C 1
ATOM 2922 O O . TRP A 1 364 ? -1.708 -22.821 24.192 1.00 58.09 364 TRP A O 1
ATOM 2932 N N . MET A 1 365 ? -0.555 -23.052 26.095 1.00 57.47 365 MET A N 1
ATOM 2933 C CA . MET A 1 365 ? 0.760 -22.838 25.481 1.00 57.47 365 MET A CA 1
ATOM 2934 C C . MET A 1 365 ? 1.129 -23.965 24.507 1.00 57.47 365 MET A C 1
ATOM 2936 O O . MET A 1 365 ? 1.672 -23.674 23.441 1.00 57.47 365 MET A O 1
ATOM 2940 N N . LYS A 1 366 ? 0.804 -25.231 24.817 1.00 58.03 366 LYS A N 1
ATOM 2941 C CA . LYS A 1 366 ? 1.013 -26.377 23.911 1.00 58.03 366 LYS A CA 1
ATOM 2942 C C . LYS A 1 366 ? 0.149 -26.285 22.656 1.00 58.03 366 LYS A C 1
ATOM 2944 O O . LYS A 1 366 ? 0.673 -26.516 21.572 1.00 58.03 366 LYS A O 1
ATOM 2949 N N . SER A 1 367 ? -1.127 -25.902 22.781 1.00 53.62 367 SER A N 1
ATOM 2950 C CA . SER A 1 367 ? -2.039 -25.749 21.632 1.00 53.62 367 SER A CA 1
ATOM 2951 C C . SER A 1 367 ? -1.548 -24.708 20.618 1.00 53.62 367 SER A C 1
ATOM 2953 O O . SER A 1 367 ? -1.770 -24.849 19.421 1.00 53.62 367 SER A O 1
ATOM 2955 N N . ARG A 1 368 ? -0.772 -23.715 21.077 1.00 55.34 368 ARG A N 1
ATOM 2956 C CA . ARG A 1 368 ? -0.201 -22.655 20.237 1.00 55.34 368 ARG A CA 1
ATOM 2957 C C . ARG A 1 368 ? 1.268 -22.837 19.864 1.00 55.34 368 ARG A C 1
ATOM 2959 O O . ARG A 1 368 ? 1.819 -21.942 19.218 1.00 55.34 368 ARG A O 1
ATOM 2966 N N . ALA A 1 369 ? 1.925 -23.943 20.220 1.00 52.78 369 ALA A N 1
ATOM 2967 C CA . ALA A 1 369 ? 3.337 -24.163 19.879 1.00 52.78 369 ALA A CA 1
ATOM 2968 C C . ALA A 1 369 ? 3.602 -24.094 18.357 1.00 52.78 369 ALA A C 1
ATOM 2970 O O . ALA A 1 369 ? 4.663 -23.628 17.943 1.00 52.78 369 ALA A O 1
ATOM 2971 N N . ASP A 1 370 ? 2.606 -24.464 17.543 1.00 48.78 370 ASP A N 1
ATOM 2972 C CA . ASP A 1 370 ? 2.652 -24.415 16.076 1.00 48.78 370 ASP A CA 1
ATOM 2973 C C . ASP A 1 370 ? 2.088 -23.120 15.457 1.00 48.78 370 ASP A C 1
ATOM 2975 O O . ASP A 1 370 ? 2.144 -22.944 14.238 1.00 48.78 370 ASP A O 1
ATOM 2979 N N . SER A 1 371 ? 1.578 -22.177 16.259 1.00 52.41 371 SER A N 1
ATOM 2980 C CA . SER A 1 371 ? 1.071 -20.906 15.728 1.00 52.41 371 SER A CA 1
ATOM 2981 C C . SER A 1 371 ? 2.212 -20.026 15.197 1.00 52.41 371 SER A C 1
ATOM 2983 O O . SER A 1 371 ? 3.312 -19.971 15.749 1.00 52.41 371 SER A O 1
ATOM 2985 N N . GLN A 1 372 ? 1.946 -19.267 14.135 1.00 46.28 372 GLN A N 1
ATOM 2986 C CA . GLN A 1 372 ? 2.929 -18.352 13.538 1.00 46.28 372 GLN A CA 1
ATOM 2987 C C . GLN A 1 372 ? 3.441 -17.257 14.499 1.00 46.28 372 GLN A C 1
ATOM 2989 O O . GLN A 1 372 ? 4.478 -16.645 14.243 1.00 46.28 372 GLN A O 1
ATOM 2994 N N . TYR A 1 373 ? 2.749 -17.029 15.619 1.00 46.81 373 TYR A N 1
ATOM 2995 C CA . TYR A 1 373 ? 3.011 -15.934 16.555 1.00 46.81 373 TYR A CA 1
ATOM 2996 C C . TYR A 1 373 ? 3.868 -16.329 17.773 1.00 46.81 373 TYR A C 1
ATOM 2998 O O . TYR A 1 373 ? 4.525 -15.476 18.378 1.00 46.81 373 TYR A O 1
ATOM 3006 N N . THR A 1 374 ? 3.924 -17.617 18.125 1.00 48.31 374 THR A N 1
ATOM 3007 C CA . THR A 1 374 ? 4.718 -18.123 19.264 1.00 48.31 374 THR A CA 1
ATOM 3008 C C . THR A 1 374 ? 6.208 -18.255 18.955 1.00 48.31 374 THR A C 1
ATOM 3010 O O . THR A 1 374 ? 7.020 -18.203 19.875 1.00 48.31 374 THR A O 1
ATOM 3013 N N . ARG A 1 375 ? 6.604 -18.332 17.675 1.00 43.62 375 ARG A N 1
ATOM 3014 C CA . ARG A 1 375 ? 8.022 -18.430 17.267 1.00 43.62 375 ARG A CA 1
ATOM 3015 C C . ARG A 1 375 ? 8.862 -17.180 17.567 1.00 43.62 375 ARG A C 1
ATOM 3017 O O . ARG A 1 375 ? 10.085 -17.279 17.579 1.00 43.62 375 ARG A O 1
ATOM 3024 N N . PHE A 1 376 ? 8.236 -16.024 17.814 1.00 38.97 376 PHE A N 1
ATOM 3025 C CA . PHE A 1 376 ? 8.927 -14.726 17.866 1.00 38.97 376 PHE A CA 1
ATOM 3026 C C . PHE A 1 376 ? 8.765 -13.944 19.178 1.00 38.97 376 PHE A C 1
ATOM 3028 O O . PHE A 1 376 ? 9.342 -12.865 19.314 1.00 38.97 376 PHE A O 1
ATOM 3035 N N . THR A 1 377 ? 8.030 -14.463 20.168 1.00 42.06 377 THR A N 1
ATOM 3036 C CA . THR A 1 377 ? 7.701 -13.694 21.381 1.00 42.06 377 THR A CA 1
ATOM 3037 C C . THR A 1 377 ? 8.395 -14.267 22.617 1.00 42.06 377 THR A C 1
ATOM 3039 O O . THR A 1 377 ? 7.959 -15.258 23.188 1.00 42.06 377 THR A O 1
ATOM 3042 N N . ALA A 1 378 ? 9.470 -13.610 23.065 1.00 41.22 378 ALA A N 1
ATOM 3043 C CA . ALA A 1 378 ? 10.257 -14.016 24.237 1.00 41.22 378 ALA A CA 1
ATOM 3044 C C . ALA A 1 378 ? 9.602 -13.685 25.600 1.00 41.22 378 ALA A C 1
ATOM 3046 O O . ALA A 1 378 ? 10.150 -14.045 26.641 1.00 41.22 378 ALA A O 1
ATOM 3047 N N . LYS A 1 379 ? 8.463 -12.972 25.625 1.00 50.47 379 LYS A N 1
ATOM 3048 C CA . LYS A 1 379 ? 7.805 -12.516 26.863 1.00 50.47 379 LYS A CA 1
ATOM 3049 C C . LYS A 1 379 ? 6.435 -13.175 27.082 1.00 50.47 379 LYS A C 1
ATOM 3051 O O . LYS A 1 379 ? 5.688 -13.353 26.121 1.00 50.47 379 LYS A O 1
ATOM 3056 N N . PRO A 1 380 ? 6.071 -13.475 28.342 1.00 54.66 380 PRO A N 1
ATOM 3057 C CA . PRO A 1 380 ? 4.781 -14.056 28.686 1.00 54.66 380 PRO A CA 1
ATOM 3058 C C . PRO A 1 380 ? 3.661 -13.000 28.596 1.00 54.66 380 PRO A C 1
ATOM 3060 O O . PRO A 1 380 ? 3.366 -12.323 29.578 1.00 54.66 380 PRO A O 1
ATOM 3063 N N . PHE A 1 381 ? 3.052 -12.858 27.417 1.00 59.19 381 PHE A N 1
ATOM 3064 C CA . PHE A 1 381 ? 1.907 -11.972 27.153 1.00 59.19 381 PHE A CA 1
ATOM 3065 C C . PHE A 1 381 ? 0.563 -12.657 27.460 1.00 59.19 381 PHE A C 1
ATOM 3067 O O . PHE A 1 381 ? 0.435 -13.870 27.285 1.00 59.19 381 PHE A O 1
ATOM 3074 N N . ASP A 1 382 ? -0.443 -11.893 27.899 1.00 66.25 382 ASP A N 1
ATOM 3075 C CA . ASP A 1 382 ? -1.820 -12.374 28.051 1.00 66.25 382 ASP A CA 1
ATOM 3076 C C . ASP A 1 382 ? -2.532 -12.378 26.690 1.00 66.25 382 ASP A C 1
ATOM 3078 O O . ASP A 1 382 ? -3.189 -11.420 26.289 1.00 66.25 382 ASP A O 1
ATOM 3082 N N . TRP A 1 383 ? -2.398 -13.483 25.958 1.00 72.44 383 TRP A N 1
ATOM 3083 C CA . TRP A 1 383 ? -3.007 -13.686 24.638 1.00 72.44 383 TRP A CA 1
ATOM 3084 C C . TRP A 1 383 ? -4.543 -13.772 24.654 1.00 72.44 383 TRP A C 1
ATOM 3086 O O . TRP A 1 383 ? -5.141 -14.110 23.639 1.00 72.44 383 TRP A O 1
ATOM 3096 N N . THR A 1 384 ? -5.185 -13.525 25.798 1.00 84.12 384 THR A N 1
ATOM 3097 C CA . THR A 1 384 ? -6.646 -13.543 25.935 1.00 84.12 384 THR A CA 1
ATOM 3098 C C . THR A 1 384 ? -7.289 -12.180 25.694 1.00 84.12 384 THR A C 1
ATOM 3100 O O . THR A 1 384 ? -8.514 -12.093 25.656 1.00 84.12 384 THR A O 1
ATOM 3103 N N . PHE A 1 385 ? -6.481 -11.116 25.575 1.00 88.88 385 PHE A N 1
ATOM 3104 C CA . PHE A 1 385 ? -6.941 -9.730 25.423 1.00 88.88 385 PHE A CA 1
ATOM 3105 C C . PHE A 1 385 ? -7.954 -9.295 26.493 1.00 88.88 385 PHE A C 1
ATOM 3107 O O . PHE A 1 385 ? -8.825 -8.459 26.243 1.00 88.88 385 PHE A O 1
ATOM 3114 N N . THR A 1 386 ? -7.850 -9.864 27.701 1.00 91.19 386 THR A N 1
ATOM 3115 C CA . THR A 1 386 ? -8.754 -9.521 28.798 1.00 91.19 386 THR A CA 1
ATOM 3116 C C . THR A 1 386 ? -8.634 -8.040 29.133 1.00 91.19 386 THR A C 1
ATOM 3118 O O . THR A 1 386 ? -7.568 -7.566 29.521 1.00 91.19 386 THR A O 1
ATOM 3121 N N . THR A 1 387 ? -9.756 -7.330 29.026 1.00 91.69 387 THR A N 1
ATOM 3122 C CA . THR A 1 387 ? -9.868 -5.907 29.351 1.00 91.69 387 THR A CA 1
ATOM 3123 C C . THR A 1 387 ? -10.854 -5.693 30.495 1.00 91.69 387 THR A C 1
ATOM 3125 O O . THR A 1 387 ? -11.938 -6.285 30.524 1.00 91.69 387 THR A O 1
ATOM 3128 N N . ASP A 1 388 ? -10.484 -4.852 31.457 1.00 92.12 388 ASP A N 1
ATOM 3129 C CA . ASP A 1 388 ? -11.368 -4.365 32.517 1.00 92.12 388 ASP A CA 1
ATOM 3130 C C . ASP A 1 388 ? -11.836 -2.924 32.244 1.00 92.12 388 ASP A C 1
ATOM 3132 O O . ASP A 1 388 ? -12.265 -2.224 33.165 1.00 92.12 388 ASP A O 1
ATOM 3136 N N . TYR A 1 389 ? -11.746 -2.475 30.985 1.00 94.12 389 TYR A N 1
ATOM 3137 C CA . TYR A 1 389 ? -12.134 -1.139 30.548 1.00 94.12 389 TYR A CA 1
ATOM 3138 C C . TYR A 1 389 ? -13.606 -0.834 30.870 1.00 94.12 389 TYR A C 1
ATOM 3140 O O . TYR A 1 389 ? -14.513 -1.634 30.632 1.00 94.12 389 TYR A O 1
ATOM 3148 N N . LYS A 1 390 ? -13.841 0.356 31.439 1.00 93.69 390 LYS A N 1
ATOM 3149 C CA . LYS A 1 390 ? -15.140 0.779 32.003 1.00 93.69 390 LYS A CA 1
ATOM 3150 C C . LYS A 1 390 ? -15.715 2.019 31.305 1.00 93.69 390 LYS A C 1
ATOM 3152 O O . LYS A 1 390 ? -16.549 2.711 31.894 1.00 93.69 390 LYS A O 1
ATOM 3157 N N . GLY A 1 391 ? -15.250 2.301 30.085 1.00 89.69 391 GLY A N 1
ATOM 3158 C CA . GLY A 1 391 ? -15.525 3.541 29.356 1.00 89.69 391 GLY A CA 1
ATOM 3159 C C . GLY A 1 391 ? -14.657 4.713 29.826 1.00 89.69 391 GLY A C 1
ATOM 3160 O O . GLY A 1 391 ? -14.287 4.797 31.000 1.00 89.69 391 GLY A O 1
ATOM 3161 N N . SER A 1 392 ? -14.354 5.620 28.900 1.00 89.19 392 SER A N 1
ATOM 3162 C CA . SER A 1 392 ? -13.603 6.856 29.143 1.00 89.19 392 SER A CA 1
ATOM 3163 C C . SER A 1 392 ? -14.594 8.005 29.342 1.00 89.19 392 SER A C 1
ATOM 3165 O O . SER A 1 392 ? -15.452 8.230 28.491 1.00 89.19 392 SER A O 1
ATOM 3167 N N . ALA A 1 393 ? -14.497 8.733 30.454 1.00 86.50 393 ALA A N 1
ATOM 3168 C CA . ALA A 1 393 ? -15.266 9.956 30.678 1.00 86.50 393 ALA A CA 1
ATOM 3169 C C . ALA A 1 393 ? -14.340 11.157 30.478 1.00 86.50 393 ALA A C 1
ATOM 3171 O O . ALA A 1 393 ? -13.278 11.214 31.089 1.00 86.50 393 ALA A O 1
ATOM 3172 N N . VAL A 1 394 ? -14.717 12.073 29.590 1.00 82.38 394 VAL A N 1
ATOM 3173 C CA . VAL A 1 394 ? -13.863 13.181 29.147 1.00 82.38 394 VAL A CA 1
ATOM 3174 C C . VAL A 1 394 ? -14.621 14.493 29.314 1.00 82.38 394 VAL A C 1
ATOM 3176 O O . VAL A 1 394 ? -15.809 14.565 28.999 1.00 82.38 394 VAL A O 1
ATOM 3179 N N . SER A 1 395 ? -13.946 15.524 29.820 1.00 75.25 395 SER A N 1
ATOM 3180 C CA . SER A 1 395 ? -14.471 16.891 29.824 1.00 75.25 395 SER A CA 1
ATOM 3181 C C . SER A 1 395 ? -14.149 17.557 28.487 1.00 75.25 395 SER A C 1
ATOM 3183 O O . SER A 1 395 ? -13.013 17.513 28.024 1.00 75.25 395 SER A O 1
ATOM 3185 N N . VAL A 1 396 ? -15.145 18.172 27.866 1.00 66.12 396 VAL A N 1
ATOM 3186 C CA . VAL A 1 396 ? -15.043 18.913 26.609 1.00 66.12 396 VAL A CA 1
ATOM 3187 C C . VAL A 1 396 ? -15.007 20.399 26.959 1.00 66.12 396 VAL A C 1
ATOM 3189 O O . VAL A 1 396 ? -16.043 21.057 27.039 1.00 66.12 396 VAL A O 1
ATOM 3192 N N . ALA A 1 397 ? -13.809 20.931 27.204 1.00 53.16 397 ALA A N 1
ATOM 3193 C CA . ALA A 1 397 ? -13.579 22.370 27.314 1.00 53.16 397 ALA A CA 1
ATOM 3194 C C . ALA A 1 397 ? -12.909 22.875 26.025 1.00 53.16 397 ALA A C 1
ATOM 3196 O O . ALA A 1 397 ? -11.905 22.317 25.588 1.00 53.16 397 ALA A O 1
ATOM 3197 N N . ASP A 1 398 ? -13.491 23.902 25.396 1.00 42.69 398 ASP A N 1
ATOM 3198 C CA . ASP A 1 398 ? -12.933 24.643 24.250 1.00 42.69 398 ASP A CA 1
ATOM 3199 C C . ASP A 1 398 ? -12.329 23.780 23.121 1.00 42.69 398 ASP A C 1
ATOM 3201 O O . ASP A 1 398 ? -11.223 24.020 22.642 1.00 42.69 398 ASP A O 1
ATOM 3205 N N . GLY A 1 399 ? -13.069 22.760 22.670 1.00 45.88 399 GLY A N 1
ATOM 3206 C CA . GLY A 1 399 ? -12.778 22.036 21.423 1.00 45.88 399 GLY A CA 1
ATOM 3207 C C . GLY A 1 399 ? -11.493 21.201 21.408 1.00 45.88 399 GLY A C 1
ATOM 3208 O O . GLY A 1 399 ? -11.106 20.723 20.343 1.00 45.88 399 GLY A O 1
ATOM 3209 N N . THR A 1 400 ? -10.847 21.000 22.560 1.00 45.72 400 THR A N 1
ATOM 3210 C CA . THR A 1 400 ? -9.701 20.094 22.704 1.00 45.72 400 THR A CA 1
ATOM 3211 C C . THR A 1 400 ? -10.060 18.933 23.629 1.00 45.72 400 THR A C 1
ATOM 3213 O O . THR A 1 400 ? -10.534 19.120 24.748 1.00 45.72 400 THR A O 1
ATOM 3216 N N . ASP A 1 401 ? -9.867 17.712 23.128 1.00 46.31 401 ASP A N 1
ATOM 3217 C CA . ASP A 1 401 ? -10.110 16.471 23.859 1.00 46.31 401 ASP A CA 1
ATOM 3218 C C . ASP A 1 401 ? -9.030 16.280 24.933 1.00 46.31 401 ASP A C 1
ATOM 3220 O O . ASP A 1 401 ? -8.005 15.642 24.692 1.00 46.31 401 ASP A O 1
ATOM 3224 N N . VAL A 1 402 ? -9.231 16.822 26.134 1.00 46.12 402 VAL A N 1
ATOM 3225 C CA . VAL A 1 402 ? -8.332 16.531 27.256 1.00 46.12 402 VAL A CA 1
ATOM 3226 C C . VAL A 1 402 ? -8.815 15.254 27.936 1.00 46.12 402 VAL A C 1
ATOM 3228 O O . VAL A 1 402 ? -9.686 15.285 28.804 1.00 46.12 402 VAL A O 1
ATOM 3231 N N . ALA A 1 403 ? -8.258 14.109 27.532 1.00 42.78 403 ALA A N 1
ATOM 3232 C CA . ALA A 1 403 ? -8.372 12.876 28.303 1.00 42.78 403 ALA A CA 1
ATOM 3233 C C . ALA A 1 403 ? -7.659 13.093 29.644 1.00 42.78 403 ALA A C 1
ATOM 3235 O O . ALA A 1 403 ? -6.437 13.026 29.712 1.00 42.78 403 ALA A O 1
ATOM 3236 N N . THR A 1 404 ? -8.408 13.430 30.691 1.00 41.28 404 THR A N 1
ATOM 3237 C CA . THR A 1 404 ? -7.829 13.700 32.003 1.00 41.28 404 THR A CA 1
ATOM 3238 C C . THR A 1 404 ? -7.694 12.402 32.785 1.00 41.28 404 THR A C 1
ATOM 3240 O O . THR A 1 404 ? -8.619 11.909 33.426 1.00 41.28 404 THR A O 1
ATOM 3243 N N . ASP A 1 405 ? -6.482 11.867 32.789 1.00 37.19 405 ASP A N 1
ATOM 3244 C CA . ASP A 1 405 ? -5.938 11.125 33.915 1.00 37.19 405 ASP A CA 1
ATOM 3245 C C . ASP A 1 405 ? -5.782 12.070 35.124 1.00 37.19 405 ASP A C 1
ATOM 3247 O O . ASP A 1 405 ? -4.699 12.487 35.515 1.00 37.19 405 ASP A O 1
ATOM 3251 N N . GLY A 1 406 ? -6.914 12.416 35.748 1.00 39.03 406 GLY A N 1
ATOM 3252 C CA . GLY A 1 406 ? -6.927 12.837 37.150 1.00 39.03 406 GLY A CA 1
ATOM 3253 C C . GLY A 1 406 ? -6.962 14.331 37.488 1.00 39.03 406 GLY A C 1
ATOM 3254 O O . GLY A 1 406 ? -6.612 14.665 38.616 1.00 39.03 406 GLY A O 1
ATOM 3255 N N . SER A 1 407 ? -7.433 15.253 36.638 1.00 36.31 407 SER A N 1
ATOM 3256 C CA . SER A 1 407 ? -7.847 16.576 37.159 1.00 36.31 407 SER A CA 1
ATOM 3257 C C . SER A 1 407 ? -8.875 17.338 36.306 1.00 36.31 407 SER A C 1
ATOM 3259 O O . SER A 1 407 ? -8.703 17.518 35.109 1.00 36.31 407 SER A O 1
ATOM 3261 N N . ALA A 1 408 ? -9.923 17.819 36.996 1.00 40.16 408 ALA A N 1
ATOM 3262 C CA . ALA A 1 408 ? -11.011 18.728 36.597 1.00 40.16 408 ALA A CA 1
ATOM 3263 C C . ALA A 1 408 ? -12.165 18.184 35.709 1.00 40.16 408 ALA A C 1
ATOM 3265 O O . ALA A 1 408 ? -12.234 18.441 34.510 1.00 40.16 408 ALA A O 1
ATOM 3266 N N . GLY A 1 409 ? -13.176 17.568 36.349 1.00 53.88 409 GLY A N 1
ATOM 3267 C CA . GLY A 1 409 ? -14.587 17.840 36.005 1.00 53.88 409 GLY A CA 1
ATOM 3268 C C . GLY A 1 409 ? -15.565 16.661 35.951 1.00 53.88 409 GLY A C 1
ATOM 3269 O O . GLY A 1 409 ? -16.746 16.867 36.219 1.00 53.88 409 GLY A O 1
ATOM 3270 N N . VAL A 1 410 ? -15.112 15.446 35.621 1.00 68.00 410 VAL A N 1
ATOM 3271 C CA . VAL A 1 410 ? -15.999 14.303 35.319 1.00 68.00 410 VAL A CA 1
ATOM 3272 C C . VAL A 1 410 ? -15.431 13.032 35.953 1.00 68.00 410 VAL A C 1
ATOM 3274 O O . VAL A 1 410 ? -14.652 12.315 35.333 1.00 68.00 410 VAL A O 1
ATOM 3277 N N . GLU A 1 411 ? -15.793 12.753 37.206 1.00 75.25 411 GLU A N 1
ATOM 3278 C CA . GLU A 1 411 ? -15.300 11.577 37.932 1.00 75.25 411 GLU A CA 1
ATOM 3279 C C . GLU A 1 411 ? -16.449 10.695 38.426 1.00 75.25 411 GLU A C 1
ATOM 3281 O O . GLU A 1 411 ? -17.471 11.161 38.931 1.00 75.25 411 GLU A O 1
ATOM 3286 N N . PHE A 1 412 ? -16.265 9.387 38.269 1.00 84.12 412 PHE A N 1
ATOM 3287 C CA . PHE A 1 412 ? -17.164 8.367 38.785 1.00 84.12 412 PHE A CA 1
ATOM 3288 C C . PHE A 1 412 ? -16.825 8.079 40.253 1.00 84.12 412 PHE A C 1
ATOM 3290 O O . PHE A 1 412 ? -15.857 7.377 40.536 1.00 84.12 412 PHE A O 1
ATOM 3297 N N . ALA A 1 413 ? -17.647 8.564 41.181 1.00 89.94 413 ALA A N 1
ATOM 3298 C CA . ALA A 1 413 ? -17.486 8.296 42.607 1.00 89.94 413 ALA A CA 1
ATOM 3299 C C . ALA A 1 413 ? -18.027 6.899 42.977 1.00 89.94 413 ALA A C 1
ATOM 3301 O O . ALA A 1 413 ? -19.031 6.472 42.402 1.00 89.94 413 ALA A O 1
ATOM 3302 N N . PRO A 1 414 ? -17.420 6.167 43.927 1.00 92.38 414 PRO A N 1
ATOM 3303 C CA . PRO A 1 414 ? -17.981 4.915 44.438 1.00 92.38 414 PRO A CA 1
ATOM 3304 C C . PRO A 1 414 ? -19.394 5.107 45.006 1.00 92.38 414 PRO A C 1
ATOM 3306 O O . PRO A 1 414 ? -19.693 6.135 45.614 1.00 92.38 414 PRO A O 1
ATOM 3309 N N . THR A 1 415 ? -20.272 4.123 44.818 1.00 93.31 415 THR A N 1
ATOM 3310 C CA . THR A 1 415 ? -21.642 4.159 45.351 1.00 93.31 415 THR A CA 1
ATOM 3311 C C . THR A 1 415 ? -22.150 2.761 45.688 1.00 93.31 415 THR A C 1
ATOM 3313 O O . THR A 1 415 ? -21.728 1.784 45.072 1.00 93.31 415 THR A O 1
ATOM 3316 N N . ASP A 1 416 ? -23.108 2.685 46.611 1.00 91.56 416 ASP A N 1
ATOM 3317 C CA . ASP A 1 416 ? -23.887 1.474 46.887 1.00 91.56 416 ASP A CA 1
ATOM 3318 C C . ASP A 1 416 ? -25.172 1.397 46.034 1.00 91.56 416 ASP A C 1
ATOM 3320 O O . ASP A 1 416 ? -25.881 0.387 46.051 1.00 91.56 416 ASP A O 1
ATOM 3324 N N . GLU A 1 417 ? -25.491 2.450 45.268 1.00 90.94 417 GLU A N 1
ATOM 3325 C CA . GLU A 1 417 ? -26.642 2.473 44.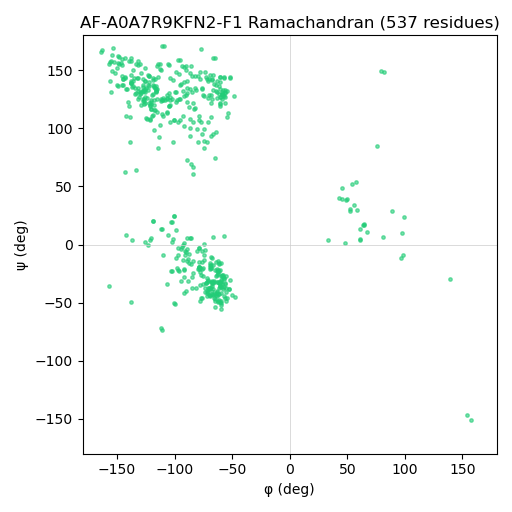362 1.00 90.94 417 GLU A CA 1
ATOM 3326 C C . GLU A 1 417 ? -26.464 1.470 43.209 1.00 90.94 417 GLU A C 1
ATOM 3328 O O . GLU A 1 417 ? -25.423 1.408 42.552 1.00 90.94 417 GLU A O 1
ATOM 3333 N N . ARG A 1 418 ? -27.514 0.686 42.939 1.00 92.19 418 ARG A N 1
ATOM 3334 C CA . ARG A 1 418 ? -27.529 -0.355 41.900 1.00 92.19 418 ARG A CA 1
ATOM 3335 C C . ARG A 1 418 ? -28.462 0.004 40.760 1.00 92.19 418 ARG A C 1
ATOM 3337 O O . ARG A 1 418 ? -29.502 0.634 40.960 1.00 92.19 418 ARG A O 1
ATOM 3344 N N . ILE A 1 419 ? -28.126 -0.473 39.564 1.00 91.00 419 ILE A N 1
ATOM 3345 C CA . ILE A 1 419 ? -29.010 -0.340 38.407 1.00 91.00 419 ILE A CA 1
ATOM 3346 C C . ILE A 1 419 ? -30.249 -1.208 38.642 1.00 91.00 419 ILE A C 1
ATOM 3348 O O . ILE A 1 419 ? -30.155 -2.412 38.882 1.00 91.00 419 ILE A O 1
ATOM 3352 N N . ASN A 1 420 ? -31.435 -0.607 38.557 1.00 87.19 420 ASN A N 1
ATOM 3353 C CA . ASN A 1 420 ? -32.682 -1.334 38.753 1.00 87.19 420 ASN A CA 1
ATOM 3354 C C . ASN A 1 420 ? -33.023 -2.185 37.516 1.00 87.19 420 ASN A C 1
ATOM 3356 O O . ASN A 1 420 ? -33.650 -1.718 36.563 1.00 87.19 420 ASN A O 1
ATOM 3360 N N . ILE A 1 421 ? -32.628 -3.459 37.554 1.00 82.06 421 ILE A N 1
ATOM 3361 C CA . ILE A 1 421 ? -32.827 -4.424 36.462 1.00 82.06 421 ILE A CA 1
ATOM 3362 C C . ILE A 1 421 ? -34.316 -4.625 36.136 1.00 82.06 421 ILE A C 1
ATOM 3364 O O . ILE A 1 421 ? -34.665 -4.800 34.970 1.00 82.06 421 ILE A O 1
ATOM 3368 N N . GLU A 1 422 ? -35.215 -4.552 37.123 1.00 81.19 422 GLU A N 1
ATOM 3369 C CA . GLU A 1 422 ? -36.660 -4.710 36.890 1.00 81.19 422 GLU A CA 1
ATOM 3370 C C . GLU A 1 422 ? -37.231 -3.596 36.005 1.00 81.19 422 GLU A C 1
ATOM 3372 O O . GLU A 1 422 ? -38.186 -3.818 35.261 1.00 81.19 422 GLU A O 1
ATOM 3377 N N . ARG A 1 423 ? -36.619 -2.406 36.013 1.00 78.69 423 ARG A N 1
ATOM 3378 C CA . ARG A 1 423 ? -36.997 -1.325 35.091 1.00 78.69 423 ARG A CA 1
ATOM 3379 C C . ARG A 1 423 ? -36.517 -1.601 33.671 1.00 78.69 423 ARG A C 1
ATOM 3381 O O . ARG A 1 423 ? -37.273 -1.363 32.741 1.00 78.69 423 ARG A O 1
ATOM 3388 N N . LEU A 1 424 ? -35.331 -2.189 33.507 1.00 78.12 424 LEU A N 1
ATOM 3389 C CA . LEU A 1 424 ? -34.794 -2.581 32.196 1.00 78.12 424 LEU A CA 1
ATOM 3390 C C . LEU A 1 424 ? -35.546 -3.759 31.553 1.00 78.12 424 LEU A C 1
ATOM 3392 O O . LEU A 1 424 ? -35.466 -3.946 30.342 1.00 78.12 424 LEU A O 1
ATOM 3396 N N . LYS A 1 425 ? -36.273 -4.562 32.344 1.00 80.62 425 LYS A N 1
ATOM 3397 C CA . LYS A 1 425 ? -37.154 -5.630 31.837 1.00 80.62 425 LYS A CA 1
ATOM 3398 C C . LYS A 1 425 ? -38.471 -5.103 31.259 1.00 80.62 425 LYS A C 1
ATOM 3400 O O . LYS A 1 425 ? -39.177 -5.860 30.589 1.00 80.62 425 LYS A O 1
ATOM 3405 N N . ARG A 1 426 ? -38.832 -3.841 31.524 1.00 81.50 426 ARG A N 1
ATOM 3406 C CA . ARG A 1 426 ? -40.035 -3.230 30.948 1.00 81.50 426 ARG A CA 1
ATOM 3407 C C . ARG A 1 426 ? -39.856 -3.102 29.440 1.00 81.50 426 ARG A C 1
ATOM 3409 O O . ARG A 1 426 ? -38.787 -2.749 28.953 1.00 81.50 426 ARG A O 1
ATOM 3416 N N . LYS A 1 427 ? -40.914 -3.417 28.697 1.00 78.31 427 LYS A N 1
ATOM 3417 C CA . LYS A 1 427 ? -40.935 -3.297 27.237 1.00 78.31 427 LYS A CA 1
ATOM 3418 C C . LYS A 1 427 ? -41.283 -1.863 26.847 1.00 78.31 427 LYS A C 1
ATOM 3420 O O . LYS A 1 427 ? -42.363 -1.619 26.319 1.00 78.31 427 LYS A O 1
ATOM 3425 N N . ASP A 1 428 ? -40.388 -0.938 27.166 1.00 82.38 428 ASP A N 1
ATOM 3426 C CA . ASP A 1 428 ? -40.500 0.442 26.706 1.00 82.38 428 ASP A CA 1
ATOM 3427 C C . ASP A 1 428 ? -40.044 0.535 25.241 1.00 82.38 428 ASP A C 1
ATOM 3429 O O . ASP A 1 428 ? -39.171 -0.220 24.799 1.00 82.38 428 ASP A O 1
ATOM 3433 N N . ASP A 1 429 ? -40.636 1.459 24.479 1.00 89.50 429 ASP A N 1
ATOM 3434 C CA . ASP A 1 429 ? -40.258 1.683 23.081 1.00 89.50 429 ASP A CA 1
ATOM 3435 C C . ASP A 1 429 ? -38.785 2.109 22.992 1.00 89.50 429 ASP A C 1
ATOM 3437 O O . ASP A 1 429 ? -38.384 3.137 23.553 1.00 89.50 429 ASP A O 1
ATOM 3441 N N . ILE A 1 430 ? -37.986 1.339 22.251 1.00 92.38 430 ILE A N 1
ATOM 3442 C CA . ILE A 1 430 ? -36.600 1.690 21.944 1.00 92.38 430 ILE A CA 1
ATOM 3443 C C . ILE A 1 430 ? -36.620 2.716 20.811 1.00 92.38 430 ILE A C 1
ATOM 3445 O O . ILE A 1 430 ? -36.969 2.394 19.678 1.00 92.38 430 ILE A O 1
ATOM 3449 N N . LEU A 1 431 ? -36.249 3.954 21.128 1.00 94.75 431 LEU A N 1
ATOM 3450 C CA . LEU A 1 431 ? -36.162 5.049 20.163 1.00 94.75 431 LEU A CA 1
ATOM 3451 C C . LEU A 1 431 ? -34.887 4.960 19.321 1.00 94.75 431 LEU A C 1
ATOM 3453 O O . LEU A 1 431 ? -34.894 5.326 18.150 1.00 94.75 431 LEU A O 1
ATOM 3457 N N . PHE A 1 432 ? -33.798 4.485 19.927 1.00 95.19 432 PHE A N 1
ATOM 3458 C CA . PHE A 1 432 ? -32.509 4.301 19.270 1.00 95.19 432 PHE A CA 1
ATOM 3459 C C . PHE A 1 432 ? -31.791 3.075 19.838 1.00 95.19 432 PHE A C 1
ATOM 3461 O O . PHE A 1 432 ? -31.776 2.862 21.056 1.00 95.19 432 PHE A O 1
ATOM 3468 N N . TYR A 1 433 ? -31.199 2.281 18.950 1.00 95.94 433 TYR A N 1
ATOM 3469 C CA . TYR A 1 433 ? -30.357 1.140 19.280 1.00 95.94 433 TYR A CA 1
ATOM 3470 C C . TYR A 1 433 ? -29.150 1.121 18.358 1.00 95.94 433 TYR A C 1
ATOM 3472 O O . TYR A 1 433 ? -29.308 1.323 17.156 1.00 95.94 433 TYR A O 1
ATOM 3480 N N . ASP A 1 434 ? -27.989 0.813 18.924 1.00 97.00 434 ASP A N 1
ATOM 3481 C CA . ASP A 1 434 ? -26.790 0.528 18.148 1.00 97.00 434 ASP A CA 1
ATOM 3482 C C . ASP A 1 434 ? -25.920 -0.528 18.846 1.00 97.00 434 ASP A C 1
ATOM 3484 O O . ASP A 1 434 ? -26.015 -0.719 20.067 1.00 97.00 434 ASP A O 1
ATOM 3488 N N . ASP A 1 435 ? -25.099 -1.220 18.060 1.00 95.94 435 ASP A N 1
ATOM 3489 C CA . ASP A 1 435 ? -24.201 -2.304 18.469 1.00 95.94 435 ASP A CA 1
ATOM 3490 C C . ASP A 1 435 ? -22.864 -2.155 17.742 1.00 95.94 435 ASP A C 1
ATOM 3492 O O . ASP A 1 435 ? -22.773 -2.338 16.530 1.00 95.94 435 ASP A O 1
ATOM 3496 N N . VAL A 1 436 ? -21.831 -1.787 18.494 1.00 96.75 436 VAL A N 1
ATOM 3497 C CA . VAL A 1 436 ? -20.528 -1.403 17.960 1.00 96.75 436 VAL A CA 1
ATOM 3498 C C . VAL A 1 436 ? -19.475 -2.389 18.452 1.00 96.75 436 VAL A C 1
ATOM 3500 O O . VAL A 1 436 ? -19.179 -2.464 19.648 1.00 96.75 436 VAL A O 1
ATOM 3503 N N . ASP A 1 437 ? -18.874 -3.133 17.528 1.00 96.50 437 ASP A N 1
ATOM 3504 C CA . ASP A 1 437 ? -17.736 -4.005 17.820 1.00 96.50 437 ASP A CA 1
ATOM 3505 C C . ASP A 1 437 ? -16.450 -3.178 17.986 1.00 96.50 437 ASP A C 1
ATOM 3507 O O . ASP A 1 437 ? -16.174 -2.279 17.190 1.00 96.50 437 ASP A O 1
ATOM 3511 N N . LEU A 1 438 ? -15.656 -3.469 19.022 1.00 96.38 438 LEU A N 1
ATOM 3512 C CA . LEU A 1 438 ? -14.373 -2.805 19.285 1.00 96.38 438 LEU A CA 1
ATOM 3513 C C . LEU A 1 438 ? -13.198 -3.674 18.829 1.00 96.38 438 LEU A C 1
ATOM 3515 O O . LEU A 1 438 ? -12.334 -3.208 18.087 1.00 96.38 438 LEU A O 1
ATOM 3519 N N . PHE A 1 439 ? -13.171 -4.943 19.235 1.00 96.56 439 PHE A N 1
ATOM 3520 C CA . PHE A 1 439 ? -12.217 -5.927 18.724 1.00 96.56 439 PHE A CA 1
ATOM 3521 C C . PHE A 1 439 ? -12.740 -7.356 18.875 1.00 96.56 439 PHE A C 1
ATOM 3523 O O . PHE A 1 439 ? -13.575 -7.634 19.741 1.00 96.56 439 PHE A O 1
ATOM 3530 N N . GLU A 1 440 ? -12.215 -8.254 18.049 1.00 95.69 440 GLU A N 1
ATOM 3531 C CA . GLU A 1 440 ? -12.484 -9.687 18.082 1.00 95.69 440 GLU A CA 1
ATOM 3532 C C . GLU A 1 440 ? -11.224 -10.479 17.696 1.00 95.69 440 GLU A C 1
ATOM 3534 O O . GLU A 1 440 ? -10.447 -10.044 16.847 1.00 95.69 440 GLU A O 1
ATOM 3539 N N . ASP A 1 441 ? -11.005 -11.613 18.354 1.00 93.38 441 ASP A N 1
ATOM 3540 C CA . ASP A 1 441 ? -9.898 -12.535 18.099 1.00 93.38 441 ASP A CA 1
ATOM 3541 C C . ASP A 1 441 ? -10.394 -13.977 18.230 1.00 93.38 441 ASP A C 1
ATOM 3543 O O . ASP A 1 441 ? -11.085 -14.308 19.200 1.00 93.38 441 ASP A O 1
ATOM 3547 N N . GLU A 1 442 ? -10.037 -14.835 17.275 1.00 89.19 442 GLU A N 1
ATOM 3548 C CA . GLU A 1 442 ? -10.422 -16.257 17.268 1.00 89.19 442 GLU A CA 1
ATOM 3549 C C . GLU A 1 442 ? -9.437 -17.127 18.057 1.00 89.19 442 GLU A C 1
ATOM 3551 O O . GLU A 1 442 ? -9.541 -18.354 18.104 1.00 89.19 442 GLU A O 1
ATOM 3556 N N . LEU A 1 443 ? -8.467 -16.498 18.722 1.00 85.00 443 LEU A N 1
ATOM 3557 C CA . LEU A 1 443 ? -7.525 -17.145 19.614 1.00 85.00 443 LEU A CA 1
ATOM 3558 C C . LEU A 1 443 ? -6.706 -18.254 18.936 1.00 85.00 443 LEU A C 1
ATOM 3560 O O . LEU A 1 443 ? -6.248 -19.169 19.628 1.00 85.00 443 LEU A O 1
ATOM 3564 N N . ALA A 1 444 ? -6.470 -18.120 17.626 1.00 80.88 444 ALA A N 1
ATOM 3565 C CA . ALA A 1 444 ? -5.923 -19.151 16.742 1.00 80.88 444 ALA A CA 1
ATOM 3566 C C . ALA A 1 444 ? -6.779 -20.433 16.732 1.00 80.88 444 ALA A C 1
ATOM 3568 O O . ALA A 1 444 ? -6.271 -21.515 17.005 1.00 80.88 444 ALA A O 1
ATOM 3569 N N . ASP A 1 445 ? -8.079 -20.286 16.463 1.00 81.94 445 ASP A N 1
ATOM 3570 C CA . ASP A 1 445 ? -9.082 -21.361 16.394 1.00 81.94 445 ASP A CA 1
ATOM 3571 C C . ASP A 1 445 ? -9.334 -22.110 17.718 1.00 81.94 445 ASP A C 1
ATOM 3573 O O . ASP A 1 445 ? -9.909 -23.200 17.737 1.00 81.94 445 ASP A O 1
ATOM 3577 N N . HIS A 1 446 ? -8.922 -21.532 18.850 1.00 81.12 446 HIS A N 1
ATOM 3578 C CA . HIS A 1 446 ? -9.045 -22.143 20.182 1.00 81.12 446 HIS A CA 1
ATOM 3579 C C . HIS A 1 446 ? -10.042 -21.428 21.099 1.00 81.12 446 HIS A C 1
ATOM 3581 O O . HIS A 1 446 ? -10.065 -21.651 22.317 1.00 81.12 446 HIS A O 1
ATOM 3587 N N . GLY A 1 447 ? -10.862 -20.546 20.536 1.00 88.69 447 GLY A N 1
ATOM 3588 C CA . GLY A 1 447 ? -11.897 -19.864 21.286 1.00 88.69 447 GLY A CA 1
ATOM 3589 C C . GLY A 1 447 ? -12.329 -18.560 20.645 1.00 88.69 447 GLY A C 1
ATOM 3590 O O . GLY A 1 447 ? -12.300 -18.401 19.432 1.00 88.69 447 GLY A O 1
ATOM 3591 N N . VAL A 1 448 ? -12.771 -17.627 21.480 1.00 92.44 448 VAL A N 1
ATOM 3592 C CA . VAL A 1 448 ? -13.101 -16.271 21.048 1.00 92.44 448 VAL A CA 1
ATOM 3593 C C . VAL A 1 448 ? -12.831 -15.281 22.173 1.00 92.44 448 VAL A C 1
ATOM 3595 O O . VAL A 1 448 ? -13.200 -15.522 23.326 1.00 92.44 448 VAL A O 1
ATOM 3598 N N . ALA A 1 449 ? -12.217 -14.154 21.835 1.00 94.56 449 ALA A N 1
ATOM 3599 C CA . ALA A 1 449 ? -12.158 -12.961 22.666 1.00 94.56 449 ALA A CA 1
ATOM 3600 C C . ALA A 1 449 ? -12.837 -11.820 21.905 1.00 94.56 449 ALA A C 1
ATOM 3602 O O . ALA A 1 449 ? -12.324 -11.362 20.891 1.00 94.56 449 ALA A O 1
ATOM 3603 N N . LYS A 1 450 ? -13.999 -11.363 22.377 1.00 96.38 450 LYS A N 1
ATOM 3604 C CA . LYS A 1 450 ? -14.802 -10.330 21.711 1.00 96.38 450 LYS A CA 1
ATOM 3605 C C . LYS A 1 450 ? -15.146 -9.206 22.674 1.00 96.38 450 LYS A C 1
ATOM 3607 O O . LYS A 1 450 ? -15.647 -9.454 23.770 1.00 96.38 450 LYS A O 1
ATOM 3612 N N . CYS A 1 451 ? -14.936 -7.969 22.243 1.00 97.25 451 CYS A N 1
ATOM 3613 C CA . CYS A 1 451 ? -15.326 -6.771 22.968 1.00 97.25 451 CYS A CA 1
ATOM 3614 C C . CYS A 1 451 ? -16.275 -5.925 22.119 1.00 97.25 451 CYS A C 1
ATOM 3616 O O . CYS A 1 451 ? -15.886 -5.444 21.056 1.00 97.25 451 CYS A O 1
ATOM 3618 N N . SER A 1 452 ? -17.496 -5.697 22.604 1.00 97.06 452 SER A N 1
ATOM 3619 C CA . SER A 1 452 ? -18.488 -4.856 21.923 1.00 97.06 452 SER A CA 1
ATOM 3620 C C . SER A 1 452 ? -19.229 -3.943 22.899 1.00 97.06 452 SER A C 1
ATOM 3622 O O . SER A 1 452 ? -19.241 -4.176 24.113 1.00 97.06 452 SER A O 1
ATOM 3624 N N . VAL A 1 453 ? -19.838 -2.878 22.378 1.00 97.75 453 VAL A N 1
ATOM 3625 C CA . VAL A 1 453 ? -20.645 -1.931 23.147 1.00 97.75 453 VAL A CA 1
ATOM 3626 C C . VAL A 1 453 ? -21.996 -1.696 22.484 1.00 97.75 453 VAL A C 1
ATOM 3628 O O . VAL A 1 453 ? -22.089 -1.409 21.297 1.00 97.75 453 VAL A O 1
ATOM 3631 N N . LYS A 1 454 ? -23.061 -1.815 23.277 1.00 96.62 454 LYS A N 1
ATOM 3632 C CA . LYS A 1 454 ? -24.453 -1.663 22.846 1.00 96.62 454 LYS A CA 1
ATOM 3633 C C . LYS A 1 454 ? -25.101 -0.513 23.584 1.00 96.62 454 LYS A C 1
ATOM 3635 O O . LYS A 1 454 ? -24.901 -0.383 24.792 1.00 96.62 454 LYS A O 1
ATOM 3640 N N . ILE A 1 455 ? -25.943 0.252 22.902 1.00 96.81 455 ILE A N 1
ATOM 3641 C CA . ILE A 1 455 ? -26.750 1.314 23.511 1.00 96.81 455 ILE A CA 1
ATOM 3642 C C . ILE A 1 455 ? -28.229 1.119 23.191 1.00 96.81 455 ILE A C 1
ATOM 3644 O O . ILE A 1 455 ? -28.601 0.730 22.089 1.00 96.81 455 ILE A O 1
ATOM 3648 N N . ARG A 1 456 ? -29.088 1.384 24.176 1.00 95.31 456 ARG A N 1
ATOM 3649 C CA . ARG A 1 456 ? -30.543 1.480 24.033 1.00 95.31 456 ARG A CA 1
ATOM 3650 C C . ARG A 1 456 ? -31.003 2.803 24.616 1.00 95.31 456 ARG A C 1
ATOM 3652 O O . ARG A 1 456 ? -30.751 3.066 25.790 1.00 95.31 456 ARG A O 1
ATOM 3659 N N . VAL A 1 457 ? -31.713 3.598 23.827 1.00 94.81 457 VAL A N 1
ATOM 3660 C CA . VAL A 1 457 ? -32.330 4.851 24.275 1.00 94.81 457 VAL A CA 1
ATOM 3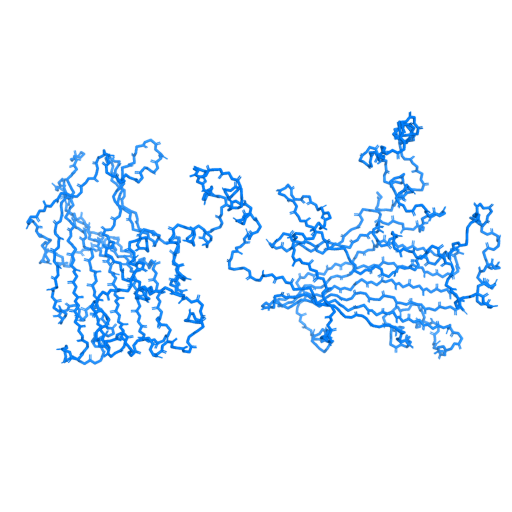661 C C . VAL A 1 457 ? -33.842 4.681 24.270 1.00 94.81 457 VAL A C 1
ATOM 3663 O O . VAL A 1 457 ? -34.441 4.337 23.253 1.00 94.81 457 VAL A O 1
ATOM 3666 N N . MET A 1 458 ? -34.451 4.915 25.424 1.00 93.38 458 MET A N 1
ATOM 3667 C CA . MET A 1 458 ? -35.892 4.907 25.662 1.00 93.38 458 MET A CA 1
ATOM 3668 C C . MET A 1 458 ? -36.370 6.345 25.906 1.00 93.38 458 MET A C 1
ATOM 3670 O O . MET A 1 458 ? -35.570 7.260 26.093 1.00 93.38 458 MET A O 1
ATOM 3674 N N . LYS A 1 459 ? -37.690 6.562 25.960 1.00 90.75 459 LYS A N 1
ATOM 3675 C CA . LYS A 1 459 ? -38.278 7.900 26.190 1.00 90.75 459 LYS A CA 1
ATOM 3676 C C . LYS A 1 459 ? -37.799 8.581 27.483 1.00 90.75 459 LYS A C 1
ATOM 3678 O O . LYS A 1 459 ? -37.705 9.802 27.513 1.00 90.75 459 LYS A O 1
ATOM 3683 N N . GLN A 1 460 ? -37.536 7.814 28.544 1.00 90.81 460 GLN A N 1
ATOM 3684 C CA . GLN A 1 460 ? -37.190 8.337 29.877 1.00 90.81 460 GLN A CA 1
ATOM 3685 C C . GLN A 1 460 ? -35.827 7.865 30.397 1.00 90.81 460 GLN A C 1
ATOM 3687 O O . GLN A 1 460 ? -35.485 8.142 31.541 1.00 90.81 460 GLN A O 1
ATOM 3692 N N . SER A 1 461 ? -35.048 7.119 29.617 1.00 92.81 461 SER A N 1
ATOM 3693 C CA . SER A 1 461 ? -33.754 6.608 30.076 1.00 92.81 461 SER A CA 1
ATOM 3694 C C . SER A 1 461 ? -32.891 6.138 28.915 1.00 92.81 461 SER A C 1
ATOM 3696 O O . SER A 1 461 ? -33.381 5.914 27.809 1.00 92.81 461 SER A O 1
ATOM 3698 N N . PHE A 1 462 ? -31.604 5.939 29.174 1.00 94.62 462 PHE A N 1
ATOM 3699 C CA . PHE A 1 462 ? -30.748 5.158 28.291 1.00 94.62 462 PHE A CA 1
ATOM 3700 C C . PHE A 1 462 ? -29.963 4.114 29.079 1.00 94.62 462 PHE A C 1
ATOM 3702 O O . PHE A 1 462 ? -29.714 4.255 30.279 1.00 94.62 462 PHE A O 1
ATOM 3709 N N . PHE A 1 463 ? -29.570 3.056 28.378 1.00 95.56 463 PHE A N 1
ATOM 3710 C CA . PHE A 1 463 ? -28.770 1.967 28.908 1.00 95.56 463 PHE A CA 1
ATOM 3711 C C . PHE A 1 463 ? -27.651 1.612 27.933 1.00 95.56 463 PHE A C 1
ATOM 3713 O O . PHE A 1 463 ? -27.912 1.377 26.753 1.00 95.56 463 PHE A O 1
ATOM 3720 N N . ILE A 1 464 ? -26.420 1.546 28.434 1.00 96.94 464 ILE A N 1
ATOM 3721 C CA . ILE A 1 464 ? -25.241 1.115 27.680 1.00 96.94 464 ILE A CA 1
ATOM 3722 C C . ILE A 1 464 ? -24.713 -0.167 28.314 1.00 96.94 464 ILE A C 1
ATOM 3724 O O . ILE A 1 464 ? -24.564 -0.242 29.533 1.00 96.94 464 ILE A O 1
ATOM 3728 N N . LEU A 1 465 ? -24.406 -1.163 27.489 1.00 96.19 465 LEU A N 1
ATOM 3729 C CA . LEU A 1 465 ? -23.714 -2.383 27.886 1.00 96.19 465 LEU A CA 1
ATOM 3730 C C . LEU A 1 465 ? -22.467 -2.529 27.027 1.00 96.19 465 LEU A C 1
ATOM 3732 O O . LEU A 1 465 ? -22.564 -2.877 25.854 1.00 96.19 465 LEU A O 1
ATOM 3736 N N . MET A 1 466 ? -21.307 -2.314 27.631 1.00 97.31 466 MET A N 1
ATOM 3737 C CA . MET A 1 466 ? -20.051 -2.800 27.081 1.00 97.31 466 MET A CA 1
ATOM 3738 C C . MET A 1 466 ? -19.789 -4.192 27.651 1.00 97.31 466 MET A C 1
ATOM 3740 O O . MET A 1 466 ? -19.840 -4.383 28.866 1.00 97.31 466 MET A O 1
ATOM 3744 N N . ARG A 1 467 ? -19.518 -5.159 26.778 1.00 96.88 467 ARG A N 1
ATOM 3745 C CA . ARG A 1 467 ? -19.241 -6.545 27.145 1.00 96.88 467 ARG A CA 1
ATOM 3746 C C . ARG A 1 467 ? -17.934 -6.990 26.515 1.00 96.88 467 ARG A C 1
ATOM 3748 O O . ARG A 1 467 ? -17.808 -6.992 25.294 1.00 96.88 467 ARG A O 1
ATOM 3755 N N . PHE A 1 468 ? -17.013 -7.439 27.355 1.00 97.00 468 PHE A N 1
ATOM 3756 C CA . PHE A 1 468 ? -15.913 -8.296 26.945 1.00 97.00 468 PHE A CA 1
ATOM 3757 C C . PHE A 1 468 ? -16.270 -9.748 27.273 1.00 97.00 468 PHE A C 1
ATOM 3759 O O . PHE A 1 468 ? -16.574 -10.084 28.421 1.00 97.00 468 PHE A O 1
ATOM 3766 N N . PHE A 1 469 ? -16.264 -10.596 26.254 1.00 96.12 469 PHE A N 1
ATOM 3767 C CA . PHE A 1 469 ? -16.558 -12.016 26.331 1.00 96.12 469 PHE A CA 1
ATOM 3768 C C . PHE A 1 469 ? -15.330 -12.810 25.895 1.00 96.12 469 PHE A C 1
ATOM 3770 O O . PHE A 1 469 ? -14.825 -12.617 24.793 1.00 96.12 469 PHE A O 1
ATOM 3777 N N . LEU A 1 470 ? -14.877 -13.711 26.761 1.00 94.19 470 LEU A N 1
ATOM 3778 C CA . LEU A 1 470 ? -13.761 -14.608 26.510 1.00 94.19 470 LEU A CA 1
ATOM 3779 C C . LEU A 1 4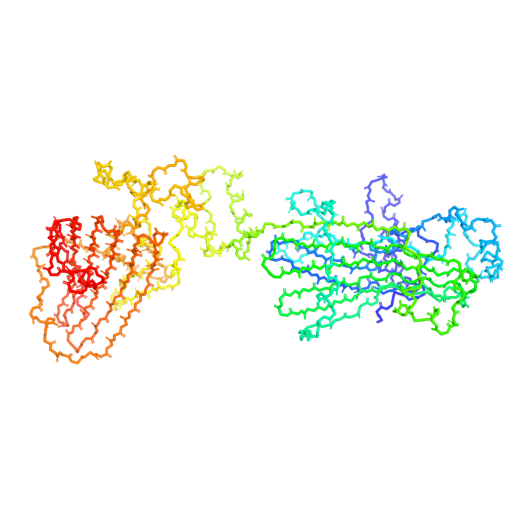70 ? -14.225 -16.045 26.714 1.00 94.19 470 LEU A C 1
ATOM 3781 O O . LEU A 1 470 ? -14.714 -16.403 27.787 1.00 94.19 470 LEU A O 1
ATOM 3785 N N . ARG A 1 471 ? -14.007 -16.878 25.705 1.00 92.19 471 ARG A N 1
ATOM 3786 C CA . ARG A 1 471 ? -14.141 -18.328 25.782 1.00 92.19 471 ARG A CA 1
ATOM 3787 C C . ARG A 1 471 ? -12.842 -18.930 25.288 1.00 92.19 471 ARG A C 1
ATOM 3789 O O . ARG A 1 471 ? -12.467 -18.694 24.149 1.00 92.19 471 ARG A O 1
ATOM 3796 N N . ILE A 1 472 ? -12.190 -19.712 26.134 1.00 89.62 472 ILE A N 1
ATOM 3797 C CA . ILE A 1 472 ? -11.104 -20.601 25.730 1.00 89.62 472 ILE A CA 1
ATOM 3798 C C . ILE A 1 472 ? -11.695 -22.003 25.737 1.00 89.62 472 ILE A C 1
ATOM 3800 O O . ILE A 1 472 ? -12.191 -22.461 26.774 1.00 89.62 472 ILE A O 1
ATOM 3804 N N . ASP A 1 473 ? -11.695 -22.657 24.581 1.00 85.44 473 ASP A N 1
ATOM 3805 C CA . ASP A 1 473 ? -12.419 -23.908 24.390 1.00 85.44 473 ASP A CA 1
ATOM 3806 C C . ASP A 1 473 ? -11.955 -24.975 25.391 1.00 85.44 473 ASP A C 1
ATOM 3808 O O . ASP A 1 473 ? -10.766 -25.223 25.563 1.00 85.44 473 ASP A O 1
ATOM 3812 N N . ASN A 1 474 ? -12.918 -25.589 26.089 1.00 83.94 474 ASN A N 1
ATOM 3813 C CA . ASN A 1 474 ? -12.716 -26.586 27.153 1.00 83.94 474 ASN A CA 1
ATOM 3814 C C . ASN A 1 474 ? -11.927 -26.116 28.393 1.00 83.94 474 ASN A C 1
ATOM 3816 O O . ASN A 1 474 ? -11.706 -26.915 29.302 1.00 83.94 474 ASN A O 1
ATOM 3820 N N . VAL A 1 475 ? -11.547 -24.839 28.475 1.00 85.44 475 VAL A N 1
ATOM 3821 C CA . VAL A 1 475 ? -10.697 -24.314 29.551 1.00 85.44 475 VAL A CA 1
ATOM 3822 C C . VAL A 1 475 ? -11.484 -23.380 30.463 1.00 85.44 475 VAL A C 1
ATOM 3824 O O . VAL A 1 475 ? -11.831 -23.758 31.585 1.00 85.44 475 VAL A O 1
ATOM 3827 N N . LEU A 1 476 ? -11.791 -22.166 30.001 1.00 88.50 476 LEU A N 1
ATOM 3828 C CA . LEU A 1 476 ? -12.428 -21.134 30.817 1.00 88.50 476 LEU A CA 1
ATOM 3829 C C . LEU A 1 476 ? -13.381 -20.279 29.998 1.00 88.50 476 LEU A C 1
ATOM 3831 O O . LEU A 1 476 ? -13.203 -20.075 28.798 1.00 88.50 476 LEU A O 1
ATOM 3835 N N . VAL A 1 477 ? -14.354 -19.715 30.695 1.00 92.00 477 VAL A N 1
ATOM 3836 C CA . VAL A 1 477 ? -15.230 -18.673 30.173 1.00 92.00 477 VAL A CA 1
ATOM 3837 C C . VAL A 1 477 ? -15.236 -17.493 31.133 1.00 92.00 477 VAL A C 1
ATOM 3839 O O . VAL A 1 477 ? -15.401 -17.662 32.343 1.00 92.00 477 VAL A O 1
ATOM 3842 N N . ARG A 1 478 ? -15.055 -16.291 30.588 1.00 93.12 478 ARG A N 1
ATOM 3843 C CA . ARG A 1 478 ? -15.017 -15.027 31.323 1.00 93.12 478 ARG A CA 1
ATOM 3844 C C . ARG A 1 478 ? -15.904 -13.995 30.640 1.00 93.12 478 ARG A C 1
ATOM 3846 O O . ARG A 1 478 ? -15.983 -13.917 29.416 1.00 93.12 478 ARG A O 1
ATOM 3853 N N . MET A 1 479 ? -16.558 -13.181 31.456 1.00 95.38 479 MET A N 1
ATOM 3854 C CA . MET A 1 479 ? -17.414 -12.095 31.012 1.00 95.38 479 MET A CA 1
ATOM 3855 C C . MET A 1 479 ? -17.212 -10.873 31.898 1.00 95.38 479 MET A C 1
ATOM 3857 O O . MET A 1 479 ? -17.475 -10.919 33.103 1.00 95.38 479 MET A O 1
ATOM 3861 N N . ASN A 1 480 ? -16.771 -9.781 31.282 1.00 96.06 480 ASN A N 1
ATOM 3862 C CA . ASN A 1 480 ? -16.652 -8.479 31.922 1.00 96.06 480 ASN A CA 1
ATOM 3863 C C . ASN A 1 480 ? -17.715 -7.568 31.319 1.00 96.06 480 ASN A C 1
ATOM 3865 O O . ASN A 1 480 ? -17.632 -7.199 30.149 1.00 96.06 480 ASN A O 1
ATOM 3869 N N . ASP A 1 481 ? -18.717 -7.223 32.119 1.00 96.44 481 ASP A N 1
ATOM 3870 C CA . ASP A 1 481 ? -19.792 -6.329 31.705 1.00 96.44 481 ASP A CA 1
ATOM 3871 C C . ASP A 1 481 ? -19.641 -4.985 32.413 1.00 96.44 481 ASP A C 1
ATOM 3873 O O . ASP A 1 481 ? -19.662 -4.931 33.644 1.00 96.44 481 ASP A O 1
ATOM 3877 N N . THR A 1 482 ? -19.581 -3.905 31.640 1.00 96.56 482 THR A N 1
ATOM 3878 C CA . THR A 1 482 ? -19.724 -2.530 32.120 1.00 96.56 482 THR A CA 1
ATOM 3879 C C . THR A 1 482 ? -21.087 -2.010 31.681 1.00 96.56 482 THR A C 1
ATOM 3881 O O . THR A 1 482 ? -21.351 -1.835 30.491 1.00 96.56 482 THR A O 1
ATOM 3884 N N . ARG A 1 483 ? -21.967 -1.758 32.649 1.00 96.12 483 ARG A N 1
ATOM 3885 C CA . ARG A 1 483 ? -23.324 -1.250 32.429 1.00 96.12 483 ARG A CA 1
ATOM 3886 C C . ARG A 1 483 ? -23.399 0.208 32.835 1.00 96.12 483 ARG A C 1
ATOM 3888 O O . ARG A 1 483 ? -23.018 0.519 33.958 1.00 96.12 483 ARG A O 1
ATOM 3895 N N . LEU A 1 484 ? -23.910 1.080 31.972 1.00 95.56 484 LEU A N 1
ATOM 3896 C CA . LEU A 1 484 ? -24.257 2.452 32.338 1.00 95.56 484 LEU A CA 1
ATOM 3897 C C . LEU A 1 484 ? -25.761 2.653 32.196 1.00 95.56 484 LEU A C 1
ATOM 3899 O O . LEU A 1 484 ? -26.356 2.218 31.212 1.00 95.56 484 LEU A O 1
ATOM 3903 N N . TYR A 1 485 ? -26.369 3.318 33.171 1.00 95.50 485 TYR A N 1
ATOM 3904 C CA . TYR A 1 485 ? -27.788 3.645 33.165 1.00 95.50 485 TYR A CA 1
ATOM 3905 C C . TYR A 1 485 ? -28.007 5.080 33.627 1.00 95.50 485 TYR A C 1
ATOM 3907 O O . TYR A 1 485 ? -27.426 5.518 34.622 1.00 95.50 485 TYR A O 1
ATOM 3915 N N . HIS A 1 486 ? -28.879 5.784 32.919 1.00 93.44 486 HIS A N 1
ATOM 3916 C CA . HIS A 1 486 ? -29.319 7.124 33.273 1.00 93.44 486 HIS A CA 1
ATOM 3917 C C . HIS A 1 486 ? -30.823 7.242 33.063 1.00 93.44 486 HIS A C 1
ATOM 3919 O O . HIS A 1 486 ? -31.360 6.748 32.069 1.00 93.44 486 HIS A O 1
ATOM 3925 N N . GLU A 1 487 ? -31.484 7.935 33.982 1.00 91.81 487 GLU A N 1
ATOM 3926 C CA . GLU A 1 487 ? -32.908 8.230 33.929 1.00 91.81 487 GLU A CA 1
ATOM 3927 C C . GLU A 1 487 ? -33.138 9.734 33.813 1.00 91.81 487 GLU A C 1
ATOM 3929 O O . GLU A 1 487 ? -32.583 10.529 34.574 1.00 91.81 487 GLU A O 1
ATOM 3934 N N . VAL A 1 488 ? -34.003 10.119 32.880 1.00 88.94 488 VAL A N 1
ATOM 3935 C CA . VAL A 1 488 ? -34.386 11.511 32.660 1.00 88.94 488 VAL A CA 1
ATOM 3936 C C . VAL A 1 488 ? -35.007 12.071 33.940 1.00 88.94 488 VAL A C 1
ATOM 3938 O O . VAL A 1 488 ? -35.949 11.502 34.487 1.00 88.94 488 VAL A O 1
ATOM 3941 N N . GLY A 1 489 ? -34.479 13.203 34.404 1.00 85.81 489 GLY A N 1
ATOM 3942 C CA . GLY A 1 489 ? -34.871 13.839 35.665 1.00 85.81 489 GLY A CA 1
ATOM 3943 C C . GLY A 1 489 ? -33.941 13.526 36.839 1.00 85.81 489 GLY A C 1
ATOM 3944 O O . GLY A 1 489 ? -34.055 14.173 37.876 1.00 85.81 489 GLY A O 1
ATOM 3945 N N . THR A 1 490 ? -33.004 12.588 36.677 1.00 90.69 490 THR A N 1
ATOM 3946 C CA . THR A 1 490 ? -31.873 12.420 37.601 1.00 90.69 490 THR A CA 1
ATOM 3947 C C . THR A 1 490 ? -30.672 13.237 37.135 1.00 90.69 490 THR A C 1
ATOM 3949 O O . THR A 1 490 ? -30.497 13.487 35.945 1.00 90.69 490 THR A O 1
ATOM 3952 N N . ASP A 1 491 ? -29.829 13.644 38.073 1.00 89.69 491 ASP A N 1
ATOM 3953 C CA . ASP A 1 491 ? -28.604 14.413 37.844 1.00 89.69 491 ASP A CA 1
ATOM 3954 C C . ASP A 1 491 ? -27.354 13.514 37.887 1.00 89.69 491 ASP A C 1
ATOM 3956 O O . ASP A 1 491 ? -26.246 13.959 38.188 1.00 89.69 491 ASP A O 1
ATOM 3960 N N . PHE A 1 492 ? -27.528 12.215 37.618 1.00 91.00 492 PHE A N 1
ATOM 3961 C CA . PHE A 1 492 ? -26.442 11.245 37.671 1.00 91.00 492 PHE A CA 1
ATOM 3962 C C . PHE A 1 492 ? -26.575 10.090 36.673 1.00 91.00 492 PHE A C 1
ATOM 3964 O O . PHE A 1 492 ? -27.645 9.795 36.139 1.00 91.00 492 PHE A O 1
ATOM 3971 N N . ILE A 1 493 ? -25.448 9.418 36.431 1.00 93.56 493 ILE A N 1
ATOM 3972 C CA . ILE A 1 493 ? -25.332 8.168 35.672 1.00 93.56 493 ILE A CA 1
ATOM 3973 C C . ILE A 1 493 ? -24.759 7.107 36.606 1.00 93.56 493 ILE A C 1
ATOM 3975 O O . ILE A 1 493 ? -23.714 7.317 37.224 1.00 93.56 493 ILE A O 1
ATOM 3979 N N . LEU A 1 494 ? -25.412 5.951 36.690 1.00 94.94 494 LEU A N 1
ATOM 3980 C CA . LEU A 1 494 ? -24.872 4.794 37.401 1.00 94.94 494 LEU A CA 1
ATOM 3981 C C . LEU A 1 494 ? -24.035 3.949 36.452 1.00 94.94 494 LEU A C 1
ATOM 3983 O O . LEU A 1 494 ? -24.474 3.647 35.345 1.00 94.94 494 LEU A O 1
ATOM 3987 N N . ARG A 1 495 ? -22.853 3.535 36.907 1.00 96.00 495 ARG A N 1
ATOM 3988 C CA . ARG A 1 495 ? -21.962 2.602 36.219 1.00 96.00 495 ARG A CA 1
ATOM 3989 C C . ARG A 1 495 ? -21.725 1.378 37.090 1.00 96.00 495 ARG A C 1
ATOM 3991 O O . ARG A 1 495 ? -21.109 1.478 38.145 1.00 96.00 495 ARG A O 1
ATOM 3998 N N . GLU A 1 496 ? -22.148 0.218 36.613 1.00 96.31 496 GLU A N 1
ATOM 3999 C CA . GLU A 1 496 ? -21.977 -1.064 37.289 1.00 96.31 496 GLU A CA 1
ATOM 4000 C C . GLU A 1 496 ? -21.071 -1.977 36.456 1.00 96.31 496 GLU A C 1
ATOM 4002 O O . GLU A 1 496 ? -21.427 -2.386 35.351 1.00 96.31 496 GLU A O 1
ATOM 4007 N N . TYR A 1 497 ? -19.896 -2.294 36.994 1.00 96.44 497 TYR A N 1
ATOM 4008 C CA . TYR A 1 497 ? -18.958 -3.257 36.428 1.00 96.44 497 TYR A CA 1
ATOM 4009 C C . TYR A 1 497 ? -19.107 -4.604 37.131 1.00 96.44 497 TYR A C 1
ATOM 4011 O O . TYR A 1 497 ? -19.072 -4.668 38.361 1.00 96.44 497 TYR A O 1
ATOM 4019 N N . THR A 1 498 ? -19.222 -5.685 36.364 1.00 95.38 498 THR A N 1
ATOM 4020 C CA . THR A 1 498 ? -19.238 -7.054 36.889 1.00 95.38 498 THR A CA 1
ATOM 4021 C C . THR A 1 498 ? -18.239 -7.922 36.145 1.00 95.38 498 THR A C 1
ATOM 4023 O O . THR A 1 498 ? -18.296 -7.988 34.919 1.00 95.38 498 THR A O 1
ATOM 4026 N N . ASN A 1 499 ? -17.400 -8.645 36.885 1.00 95.12 499 ASN A N 1
ATOM 4027 C CA . ASN A 1 499 ? -16.539 -9.700 36.356 1.00 95.12 499 ASN A CA 1
ATOM 4028 C C . ASN A 1 499 ? -17.108 -11.059 36.779 1.00 95.12 499 ASN A C 1
ATOM 4030 O O . ASN A 1 499 ? -17.364 -11.299 37.965 1.00 95.12 499 ASN A O 1
ATOM 4034 N N . ARG A 1 500 ? -17.340 -11.926 35.796 1.00 94.31 500 ARG A N 1
ATOM 4035 C CA . ARG A 1 500 ? -17.813 -13.296 35.984 1.00 94.31 500 ARG A CA 1
ATOM 4036 C C . ARG A 1 500 ? -16.861 -14.248 35.284 1.00 94.31 500 ARG A C 1
ATOM 4038 O O . ARG A 1 500 ? -16.503 -14.011 34.134 1.00 94.31 500 ARG A O 1
ATOM 4045 N N . GLU A 1 501 ? -16.476 -15.324 35.950 1.00 91.94 501 GLU A N 1
ATOM 4046 C CA . GLU A 1 501 ? -15.524 -16.291 35.404 1.00 91.94 501 GLU A CA 1
ATOM 4047 C C . GLU A 1 501 ? -15.697 -17.651 36.064 1.00 91.94 501 GLU A C 1
ATOM 4049 O O . GLU A 1 501 ? -15.896 -17.726 37.277 1.00 91.94 501 GLU A O 1
ATOM 4054 N N . ALA A 1 502 ? -15.581 -18.711 35.269 1.00 91.00 502 ALA A N 1
ATOM 4055 C CA . ALA A 1 502 ? -15.457 -20.079 35.752 1.00 91.00 502 ALA A CA 1
ATOM 4056 C C . ALA A 1 502 ? -14.688 -20.946 34.749 1.00 91.00 502 ALA A C 1
ATOM 4058 O O . ALA A 1 502 ? -14.655 -20.659 33.547 1.00 91.00 502 ALA A O 1
ATOM 4059 N N . PHE A 1 503 ? -14.105 -22.039 35.242 1.00 89.25 503 PHE A N 1
ATOM 4060 C CA . PHE A 1 503 ? -13.591 -23.083 34.367 1.00 89.25 503 PHE A CA 1
ATOM 4061 C C . PHE A 1 503 ? -14.751 -23.868 33.757 1.00 89.25 503 PHE A C 1
ATOM 4063 O O . PHE A 1 503 ? -15.760 -24.134 34.413 1.00 89.25 503 PHE A O 1
ATOM 4070 N N . VAL A 1 504 ? -14.593 -24.286 32.501 1.00 87.50 504 VAL A N 1
ATOM 4071 C CA . VAL A 1 504 ? -15.633 -25.031 31.771 1.00 87.50 504 VAL A CA 1
ATOM 4072 C C . VAL A 1 504 ? -15.991 -26.332 32.500 1.00 87.50 504 VAL A C 1
ATOM 4074 O O . VAL A 1 504 ? -17.167 -26.685 32.581 1.00 87.50 504 VAL A O 1
ATOM 4077 N N . LYS A 1 505 ? -14.996 -26.988 33.112 1.00 87.38 505 LYS A N 1
ATOM 4078 C CA . LYS A 1 505 ? -15.170 -28.205 33.924 1.00 87.38 505 LYS A CA 1
ATOM 4079 C C . LYS A 1 505 ? -16.116 -28.031 35.122 1.00 87.38 505 LYS A C 1
ATOM 4081 O O . LYS A 1 505 ? -16.745 -29.001 35.526 1.00 87.38 505 LYS A O 1
ATOM 4086 N N . ASP A 1 506 ? -16.249 -26.816 35.657 1.00 88.38 506 ASP A N 1
ATOM 4087 C CA . ASP A 1 506 ? -17.045 -26.553 36.862 1.00 88.38 506 ASP A CA 1
ATOM 4088 C C . ASP A 1 506 ? -18.502 -26.178 36.531 1.00 88.38 506 ASP A C 1
ATOM 4090 O O . ASP A 1 506 ? -19.394 -26.338 37.367 1.00 88.38 506 ASP A O 1
ATOM 4094 N N . LEU A 1 507 ? -18.776 -25.708 35.307 1.00 85.06 507 LEU A N 1
ATOM 4095 C CA . LEU A 1 507 ? -20.074 -25.135 34.935 1.00 85.06 507 LEU A CA 1
ATOM 4096 C C . LEU A 1 507 ? -21.167 -26.168 34.631 1.00 85.06 507 LEU A C 1
ATOM 4098 O O . LEU A 1 507 ? -22.335 -25.810 34.712 1.00 85.06 507 LEU A O 1
ATOM 4102 N N . HIS A 1 508 ? -20.832 -27.424 34.309 1.00 84.06 508 HIS A N 1
ATOM 4103 C CA . HIS A 1 508 ? -21.795 -28.515 34.049 1.00 84.06 508 HIS A CA 1
ATOM 4104 C C . HIS A 1 508 ? -23.018 -28.109 33.182 1.00 84.06 508 HIS A C 1
ATOM 4106 O O . HIS A 1 508 ? -24.148 -28.523 33.446 1.00 84.06 508 HIS A O 1
ATOM 4112 N N . ILE A 1 509 ? -22.804 -27.290 32.145 1.00 86.38 509 ILE A N 1
ATOM 4113 C CA . ILE A 1 509 ? -23.846 -26.780 31.234 1.00 86.38 509 ILE A CA 1
ATOM 4114 C C . ILE A 1 509 ? -23.661 -27.304 29.802 1.00 86.38 509 ILE A C 1
ATOM 4116 O O . ILE A 1 509 ? -22.538 -27.626 29.408 1.00 86.38 509 ILE A O 1
ATOM 4120 N N . PRO A 1 510 ? -24.735 -27.375 28.989 1.00 86.00 510 PRO A N 1
ATOM 4121 C CA . PRO A 1 510 ? -24.641 -27.800 27.594 1.00 86.00 510 PRO A CA 1
ATOM 4122 C C . PRO A 1 510 ? -23.731 -26.893 26.756 1.00 86.00 510 PRO A C 1
ATOM 4124 O O . PRO A 1 510 ? -23.766 -25.671 26.898 1.00 86.00 510 PRO A O 1
ATOM 4127 N N . ALA A 1 511 ? -22.996 -27.476 25.804 1.00 83.44 511 ALA A N 1
ATOM 4128 C CA . ALA A 1 511 ? -22.088 -26.739 24.919 1.00 83.44 511 ALA A CA 1
ATOM 4129 C C . ALA A 1 511 ? -22.725 -25.533 24.186 1.00 83.44 511 ALA A C 1
ATOM 4131 O O . ALA A 1 511 ? -22.074 -24.493 24.124 1.00 83.44 511 ALA A O 1
ATOM 4132 N N . PRO A 1 512 ? -23.989 -25.579 23.707 1.00 87.81 512 PRO A N 1
ATOM 4133 C CA . PRO A 1 512 ? -24.624 -24.405 23.098 1.00 87.81 512 PRO A CA 1
ATOM 4134 C C . PRO A 1 512 ? -24.724 -23.192 24.035 1.00 87.81 512 PRO A C 1
ATOM 4136 O O . PRO A 1 512 ? -24.645 -22.055 23.578 1.00 87.81 512 PRO A O 1
ATOM 4139 N N . VAL A 1 513 ? -24.844 -23.422 25.348 1.00 87.88 513 VAL A N 1
ATOM 4140 C CA . VAL A 1 513 ? -24.912 -22.350 26.354 1.00 87.88 513 VAL A CA 1
ATOM 4141 C C . VAL A 1 513 ? -23.557 -21.660 26.510 1.00 87.88 513 VAL A C 1
ATOM 4143 O O . VAL A 1 513 ? -23.522 -20.465 26.765 1.00 87.88 513 VAL A O 1
ATOM 4146 N N . LEU A 1 514 ? -22.439 -22.369 26.303 1.00 84.00 514 LEU A N 1
ATOM 4147 C CA . LEU A 1 514 ? -21.086 -21.790 26.354 1.00 84.00 514 LEU A CA 1
ATOM 4148 C C . LEU A 1 514 ? -20.794 -20.837 25.186 1.00 84.00 514 LEU A C 1
ATOM 4150 O O . LEU A 1 514 ? -19.867 -20.033 25.269 1.00 84.00 514 LEU A O 1
ATOM 4154 N N . ILE A 1 515 ? -21.562 -20.937 24.099 1.00 85.81 515 ILE A N 1
ATOM 4155 C CA . ILE A 1 515 ? -21.380 -20.130 22.888 1.00 85.81 515 ILE A CA 1
ATOM 4156 C C . ILE A 1 515 ? -22.226 -18.852 22.946 1.00 85.81 515 ILE A C 1
ATOM 4158 O O . ILE A 1 515 ? -21.825 -17.850 22.365 1.00 85.81 515 ILE A O 1
ATOM 4162 N N . ASP A 1 516 ? -23.358 -18.861 23.658 1.00 88.06 516 ASP A N 1
ATOM 4163 C CA . ASP A 1 516 ? -24.260 -17.712 23.786 1.00 88.06 516 ASP A CA 1
ATOM 4164 C C . ASP A 1 516 ? -23.962 -16.898 25.066 1.00 88.06 516 ASP A C 1
ATOM 4166 O O . ASP A 1 516 ? -24.339 -17.312 26.170 1.00 88.06 516 ASP A O 1
ATOM 4170 N N . PRO A 1 517 ? -23.364 -15.692 24.957 1.00 87.25 517 PRO A N 1
ATOM 4171 C CA . PRO A 1 517 ? -23.041 -14.864 26.117 1.00 87.25 517 PRO A CA 1
ATOM 4172 C C . PRO A 1 517 ? -24.272 -14.413 26.913 1.00 87.25 517 PRO A C 1
ATOM 4174 O O . PRO A 1 517 ? -24.150 -13.997 28.064 1.00 87.25 517 PRO A O 1
ATOM 4177 N N . VAL A 1 518 ? -25.467 -14.402 26.321 1.00 86.88 518 VAL A N 1
ATOM 4178 C CA . VAL A 1 518 ? -26.692 -14.003 27.025 1.00 86.88 518 VAL A CA 1
ATOM 4179 C C . VAL A 1 518 ? -27.153 -15.124 27.948 1.00 86.88 518 VAL A C 1
ATOM 4181 O O . VAL A 1 518 ? -27.452 -14.866 29.114 1.00 86.88 518 VAL A O 1
ATOM 4184 N N . GLN A 1 519 ? -27.164 -16.364 27.460 1.00 87.75 519 GLN A N 1
ATOM 4185 C CA . GLN A 1 519 ? -27.537 -17.524 28.272 1.00 87.75 519 GLN A CA 1
ATOM 4186 C C . GLN A 1 519 ? -26.469 -17.829 29.323 1.00 87.75 519 GLN A C 1
ATOM 4188 O O . GLN A 1 519 ? -26.796 -18.022 30.497 1.00 87.75 519 GLN A O 1
ATOM 4193 N N . LEU A 1 520 ? -25.193 -17.783 28.932 1.00 88.88 520 LEU A N 1
ATOM 4194 C CA . LEU A 1 520 ? -24.066 -18.083 29.810 1.00 88.88 520 LEU A CA 1
ATOM 4195 C C . LEU A 1 520 ? -23.982 -17.158 31.029 1.00 88.88 520 LEU A C 1
ATOM 4197 O O . LEU A 1 520 ? -23.613 -17.600 32.118 1.00 88.88 520 LEU A O 1
ATOM 4201 N N . ALA A 1 521 ? -24.357 -15.884 30.875 1.00 86.25 521 ALA A N 1
ATOM 4202 C CA . ALA A 1 521 ? -24.308 -14.895 31.952 1.00 86.25 521 ALA A CA 1
ATOM 4203 C C . ALA A 1 521 ? -25.089 -15.322 33.211 1.00 86.25 521 ALA A C 1
ATOM 4205 O O . ALA A 1 521 ? -24.729 -14.913 34.316 1.00 86.25 521 ALA A O 1
ATOM 4206 N N . ASN A 1 522 ? -26.125 -16.157 33.055 1.0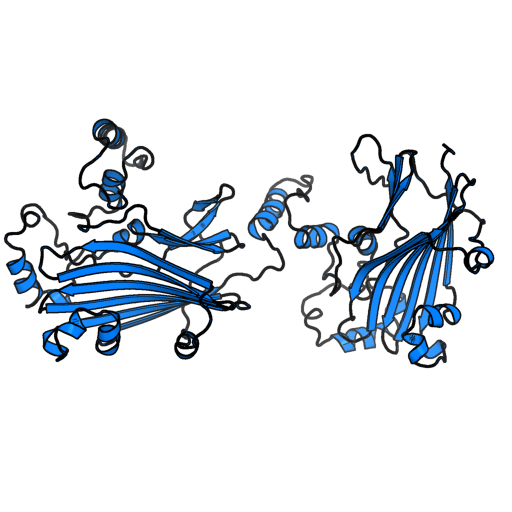0 87.06 522 ASN A N 1
ATOM 4207 C CA . ASN A 1 522 ? -26.939 -16.668 34.162 1.00 87.06 522 ASN A CA 1
ATOM 4208 C C . ASN A 1 522 ? -26.267 -17.813 34.937 1.00 87.06 522 ASN A C 1
ATOM 4210 O O . ASN A 1 522 ? -26.648 -18.075 36.074 1.00 87.06 522 ASN A O 1
ATOM 4214 N N . HIS A 1 523 ? -25.283 -18.485 34.336 1.00 88.31 523 HIS A N 1
ATOM 4215 C CA . HIS A 1 523 ? -24.587 -19.633 34.923 1.00 88.31 523 HIS A CA 1
ATOM 4216 C C . HIS A 1 523 ? -23.211 -19.269 35.486 1.00 88.31 523 HIS A C 1
ATOM 4218 O O . HIS A 1 523 ? -22.703 -19.972 36.357 1.00 88.31 523 HIS A O 1
ATOM 4224 N N . LEU A 1 524 ? -22.603 -18.175 35.016 1.00 91.00 524 LEU A N 1
ATOM 4225 C CA . LEU A 1 524 ? -21.277 -17.771 35.476 1.00 91.00 524 LEU A CA 1
ATOM 4226 C C . LEU A 1 524 ? -21.312 -17.161 36.887 1.00 91.00 524 LEU A C 1
ATOM 4228 O O . LEU A 1 524 ? -22.049 -16.185 37.113 1.00 91.00 524 LEU A O 1
ATOM 4232 N N . PRO A 1 525 ? -20.470 -17.657 37.814 1.00 91.81 525 PRO A N 1
ATOM 4233 C CA . PRO A 1 525 ? -20.358 -17.094 39.147 1.00 91.81 525 PRO A CA 1
ATOM 4234 C C . PRO A 1 525 ? -19.753 -15.689 39.081 1.00 91.81 525 PRO A C 1
ATOM 4236 O O . PRO A 1 525 ? -18.870 -15.383 38.276 1.00 91.81 525 PRO A O 1
ATOM 4239 N N . LEU A 1 526 ? -20.279 -14.818 39.936 1.00 92.88 526 LEU A N 1
ATOM 4240 C CA . LEU A 1 526 ? -19.857 -13.432 40.059 1.00 92.88 526 LEU A CA 1
ATOM 4241 C C . LEU A 1 526 ? -18.612 -13.357 40.944 1.00 92.88 526 LEU A C 1
ATOM 4243 O O . LEU A 1 526 ? -18.684 -13.698 42.120 1.00 92.88 526 LEU A O 1
ATOM 4247 N N . GLN A 1 527 ? -17.498 -12.894 40.382 1.00 91.38 527 GLN A N 1
ATOM 4248 C CA . GLN A 1 527 ? -16.227 -12.763 41.100 1.00 91.38 527 GLN A CA 1
ATOM 4249 C C . GLN A 1 527 ? -16.079 -11.372 41.714 1.00 91.38 527 GLN A C 1
ATOM 4251 O O . GLN A 1 527 ? -15.644 -11.218 42.852 1.00 91.38 527 GLN A O 1
ATOM 4256 N N . GLN A 1 528 ? -16.470 -10.340 40.962 1.00 92.88 528 GLN A N 1
ATOM 4257 C CA . GLN A 1 528 ? -16.336 -8.952 41.386 1.00 92.88 528 GLN A CA 1
ATOM 4258 C C . GLN A 1 528 ? -17.525 -8.122 40.916 1.00 92.88 528 GLN A C 1
ATOM 4260 O O . GLN A 1 528 ? -18.047 -8.309 39.814 1.00 92.88 528 GLN A O 1
ATOM 4265 N N . THR A 1 529 ? -17.934 -7.163 41.741 1.00 94.19 529 THR A N 1
ATOM 4266 C CA . THR A 1 529 ? -18.837 -6.084 41.340 1.00 94.19 529 THR A CA 1
ATOM 4267 C C . THR A 1 529 ? -18.312 -4.759 41.850 1.00 94.19 529 THR A C 1
ATOM 4269 O O . THR A 1 529 ? -17.917 -4.662 43.007 1.00 94.19 529 THR A O 1
ATOM 4272 N N . ILE A 1 530 ? -18.321 -3.746 40.988 1.00 94.25 530 ILE A N 1
ATOM 4273 C CA . ILE A 1 530 ? -17.935 -2.382 41.337 1.00 94.25 530 ILE A CA 1
ATOM 4274 C C . ILE A 1 530 ? -19.019 -1.438 40.829 1.00 94.25 530 ILE A C 1
ATOM 4276 O O . ILE A 1 530 ? -19.369 -1.474 39.649 1.00 94.25 530 ILE A O 1
ATOM 4280 N N . CYS A 1 531 ? -19.535 -0.588 41.712 1.00 94.69 531 CYS A N 1
ATOM 4281 C CA . CYS A 1 531 ? -20.573 0.382 41.391 1.00 94.69 531 CYS A CA 1
ATOM 4282 C C . CYS A 1 531 ? -20.025 1.796 41.565 1.00 94.69 531 CYS A C 1
ATOM 4284 O O . CYS A 1 531 ? -19.395 2.118 42.572 1.00 94.69 531 CYS A O 1
ATOM 4286 N N . HIS A 1 532 ? -20.264 2.632 40.562 1.00 94.19 532 HIS A N 1
ATOM 4287 C CA . HIS A 1 532 ? -19.913 4.039 40.590 1.00 94.19 532 HIS A CA 1
ATOM 4288 C C . HIS A 1 532 ? -21.081 4.912 40.137 1.00 94.19 532 HIS A C 1
ATOM 4290 O O . HIS A 1 532 ? -21.949 4.476 39.382 1.00 94.19 532 HIS A O 1
ATOM 4296 N N . LYS A 1 533 ? -21.045 6.173 40.548 1.00 92.56 533 LYS A N 1
ATOM 4297 C CA . LYS A 1 533 ? -22.002 7.217 40.213 1.00 92.56 533 LYS A CA 1
ATOM 4298 C C . LYS A 1 533 ? -21.253 8.415 39.647 1.00 92.56 533 LYS A C 1
ATOM 4300 O O . LYS A 1 533 ? -20.333 8.925 40.278 1.00 92.56 533 LYS A O 1
ATOM 4305 N N . LEU A 1 534 ? -21.637 8.844 38.452 1.00 90.50 534 LEU A N 1
ATOM 4306 C CA . LEU A 1 534 ? -21.190 10.101 37.865 1.00 90.50 534 LEU A CA 1
ATOM 4307 C C . LEU A 1 534 ? -22.299 11.127 38.058 1.00 90.50 534 LEU A C 1
ATOM 4309 O O . LEU A 1 534 ? -23.327 11.028 37.393 1.00 90.50 534 LEU A O 1
ATOM 4313 N N . SER A 1 535 ? -22.098 12.083 38.959 1.00 88.19 535 SER A N 1
ATOM 4314 C CA . SER A 1 535 ? -23.038 13.185 39.181 1.00 88.19 535 SER A CA 1
ATOM 4315 C C . SER A 1 535 ? -22.670 14.385 38.311 1.00 88.19 535 SER A C 1
ATOM 4317 O O . SER A 1 535 ? -21.494 14.718 38.170 1.00 88.19 535 SER A O 1
ATOM 4319 N N . PHE A 1 536 ? -23.666 15.059 37.749 1.00 84.44 536 PHE A N 1
ATOM 4320 C CA . PHE A 1 536 ? -23.497 16.239 36.906 1.00 84.44 536 PHE A CA 1
ATOM 4321 C C . PHE A 1 536 ? -24.578 17.275 37.225 1.00 84.44 536 PHE A C 1
ATOM 4323 O O . PHE A 1 536 ? -25.619 16.955 37.781 1.00 84.44 536 PHE A O 1
ATOM 4330 N N . LYS A 1 537 ? -24.343 18.550 36.905 1.00 73.62 537 LYS A N 1
ATOM 4331 C CA . LYS A 1 537 ? -25.350 19.591 37.164 1.00 73.62 537 LYS A CA 1
ATOM 4332 C C . LYS A 1 537 ? -26.532 19.411 36.210 1.00 73.62 537 LYS A C 1
ATOM 4334 O O . LYS A 1 537 ? -26.322 19.341 34.999 1.00 73.62 537 LYS A O 1
ATOM 4339 N N . SER A 1 538 ? -27.754 19.370 36.744 1.00 61.34 538 SER A N 1
ATOM 4340 C CA . SER A 1 538 ? -28.964 19.459 35.918 1.00 61.34 538 SER A CA 1
ATOM 4341 C C . SER A 1 538 ? -28.943 20.774 35.138 1.00 61.34 538 SER A C 1
ATOM 4343 O O . SER A 1 538 ? -28.675 21.826 35.723 1.00 61.34 538 SER A O 1
ATOM 4345 N N . VAL A 1 539 ? -29.189 20.694 33.828 1.00 52.59 539 VAL A N 1
ATOM 4346 C CA . VAL A 1 539 ? -29.347 21.859 32.937 1.00 52.59 539 VAL A CA 1
ATOM 4347 C C . VAL A 1 539 ? -30.731 22.460 33.105 1.00 52.59 539 VAL A C 1
ATOM 4349 O O . VAL A 1 539 ? -31.687 21.661 33.242 1.00 52.59 539 VAL A O 1
#

Mean predicted aligned error: 16.37 Å

Foldseek 3Di:
DLFDDQDFPCCPQQVVLVVVVVPDPDDDDRPLVRGDLNSSLCVQLVDLGDAPGARQPWKDWDDDLQFKIWIDALSQQLNQFDQAADPVCPDPVVVVLCVVCVPPPSVVDDPGHGNLFRDGLDQTAMFGQDPVRDTHHDDCVSVWDWAFDPDDDDVVVVPDPADFPDKDKIWRHKHCSVVQWIWTWIKMKTDGPFKIKIWIWTWTDGPQFKTKIWIWMWMDGHPAQKIKIKIWIFMDTPVVQPDDPVCSVDPVSVVVRTDTDDMTMTITGHDDDPFSRCPQLVVLVVVVVVDPDDDDRPLVSGDQVSSLCVQLVALDDAPFAPQVWKDWDADPVFKIWIDALSQQLNQADQAADPVCPPPNVVVLCVVCPVPPSVVPDPGHGHLQSDGLDQTQMFGGDPNDTPSDPDDDDWDWAFDPDDDDVVVVPDPADFPDKDKIWRHWHCSVVQWIWTWIKMKTDGPFKIKIWTWTWTDGPQFKTKIWIWMWMDTHPAQKIKIKIWIFMDTPVVQPDDPVCSVDPVSVVVRTDTDDMTMTMIGHDDD

InterPro domains:
  IPR007303 TIP41-like protein [PF04176] (53-241)
  IPR007303 TIP41-like protein [PF04176] (320-507)
  IPR051330 Phosphatase regulators and Met sulfoxide reductases [PTHR21021] (28-271)

Secondary structure (DSSP, 8-state):
--SPPSS-S-HHHHHHHHHHHHTS-S-----TTSS-HHHHHHHHH--SS--SEE-TT-EEEEE-TTSEEEEEEHHHHHHTB--S--TTTTTTHHHHHHHHTTTSTTTTS--S---SS--B----EEEEEPTTS-EEE--GGG---EEE-S----HHHHTS----SEEEEEEEEEE-TTTTEEEEEEEEEEE-SSEEEEEEEEEEEETTTEEEEEEEEEEEETT-SEEEEEEEEEEEEHHHH---HHHHH-HHHHTTTSPEEEEEEEEEE----SSSSHHHHHHHHHHHHTS-S-----TTTS-HHHHHHHHH--SS--SEE-TT-EEEEEETTTEEEEEEHHHHHHTS-SS--TTGGGTHHHHHHHHTTTSTTGGG--S---TT-------EEEEEETTEEE--SS-SS---EE-S----HHHHTS---EEEEEEEEEEEE-TTTTEEEEEEEEEEEESSEEEEEEEEEEEETTTEEEEEEEEEEEETT-SEEEEEEEEEEEEHHHH---HHHHH-HHHHTTTSPEEEEEEEEEE----

Nearest PDB structures (foldseek):
  5w0w-assembly2_E  TM=9.131E-01  e=2.752E-20  Mus musculus
  5w0w-assembly3_H  TM=9.158E-01  e=1.457E-19  Mus musculus
  5d9g-assembly2_B  TM=8.050E-01  e=1.093E-21  Homo sapiens
  5w0x-assembly1_A  TM=9.436E-01  e=2.495E-19  Mus musculus